Protein AF-0000000072276563 (afdb_homodimer)

Radius of gyration: 36.11 Å; Cα contacts (8 Å, |Δi|>4): 919; chains: 2; bounding box: 72×111×69 Å

Secondary structure (DSSP, 8-state):
---PPPEEEEEEEETTEEEEES-TTT-TTTEEEEEEES--HHHHHHHHHHHTSPPPPHHHHT---HHHHEEEETTEEEEEEEEEE-TTSSS-EEEEEEEEEETTEEEEEESS--HHHHHHHHHHHHH-----SHHHHHHHHHHHHHHHHHHHHHHHHHHHHHHHHHHHS---S--GGGGG--HHHHHHHHHHHHHHHHHHHHHHHHHHHHHHHHHHHHHHTT--HHHHHHHHHHHHHHHHHHHHHHHHHHHHHHHHHHHHHHHHHHHHHHHHHHHHHHHHHHHHHHHHHHHT---S--GGGG-TTHHHHHHHHHHHHHHHHHHHHHHTT--/------EEEEEEEETTEEEEES-TTT-TTTEEEEEEES--HHHHHHHHHHHTSPPPPHHHHH---HHHHEEEETTEEEEEEEEEE-TTSSS-EEEEEEEEEETTEEEEEESS--HHHHHHHHHHHHH-----SHHHHHHHHHHHHHHHHHHHHHHHHHHHHHHHHHHHS---S--GGGG---HHHHHHHHHHHHHHHHHHHHHHHHHHHHHHHHHHHHHHTT--HHHHHHHHHHHHHHHHHHHHHHHHHHHHHHHHHHHHHHHHHHHHHHHHHHHHHHHHHHHHHHHHHHTTS--S--GGGTSTTHHHHHHHHHHHHHHHHHHHHHHTT--

Structure (mmCIF, N/CA/C/O backbone):
data_AF-0000000072276563-model_v1
#
loop_
_entity.id
_entity.type
_entity.pdbx_description
1 polymer 'Magnesium transport protein CorA'
#
loop_
_atom_site.group_PDB
_atom_site.id
_atom_site.type_symbol
_atom_site.label_atom_id
_atom_site.label_alt_id
_atom_site.label_comp_id
_atom_site.label_asym_id
_atom_site.label_entity_id
_atom_site.label_seq_id
_atom_site.pdbx_PDB_ins_code
_atom_site.Cartn_x
_atom_site.Cartn_y
_atom_site.Cartn_z
_atom_site.occupancy
_atom_site.B_iso_or_equiv
_atom_site.auth_seq_id
_atom_site.auth_comp_id
_atom_site.auth_asym_id
_atom_site.auth_atom_id
_atom_site.pdbx_PDB_model_num
ATOM 1 N N . MET A 1 1 ? 31.844 -2.506 -3.918 1 32.31 1 MET A N 1
ATOM 2 C CA . MET A 1 1 ? 31.047 -3.475 -4.676 1 32.31 1 MET A CA 1
ATOM 3 C C . MET A 1 1 ? 31.547 -4.895 -4.418 1 32.31 1 MET A C 1
ATOM 5 O O . MET A 1 1 ? 32.688 -5.227 -4.73 1 32.31 1 MET A O 1
ATOM 9 N N . VAL A 1 2 ? 31.281 -5.508 -3.393 1 36.06 2 VAL A N 1
ATOM 10 C CA . VAL A 1 2 ? 31.938 -6.789 -3.148 1 36.06 2 VAL A CA 1
ATOM 11 C C . VAL A 1 2 ? 32.031 -7.586 -4.449 1 36.06 2 VAL A C 1
ATOM 13 O O . VAL A 1 2 ? 30.984 -7.98 -5.004 1 36.06 2 VAL A O 1
ATOM 16 N N . LYS A 1 3 ? 32.938 -7.461 -5.254 1 47.12 3 LYS A N 1
ATOM 17 C CA . LYS A 1 3 ? 33.281 -8.133 -6.5 1 47.12 3 LYS A CA 1
ATOM 18 C C . LYS A 1 3 ? 33.344 -9.648 -6.309 1 47.12 3 LYS A C 1
ATOM 20 O O . LYS A 1 3 ? 34.188 -10.148 -5.555 1 47.12 3 LYS A O 1
ATOM 25 N N . GLY A 1 4 ? 32.188 -10.258 -6.297 1 55.25 4 GLY A N 1
ATOM 26 C CA . GLY A 1 4 ? 32.281 -11.688 -6.043 1 55.25 4 GLY A CA 1
ATOM 27 C C . GLY A 1 4 ? 33.25 -12.398 -6.961 1 55.25 4 GLY A C 1
ATOM 28 O O . GLY A 1 4 ? 33.594 -11.898 -8.039 1 55.25 4 GLY A O 1
ATOM 29 N N . LEU A 1 5 ? 34.125 -13.203 -6.52 1 63.78 5 LEU A N 1
ATOM 30 C CA . LEU A 1 5 ? 35.094 -14.008 -7.266 1 63.78 5 LEU A CA 1
ATOM 31 C C . LEU A 1 5 ? 34.406 -14.727 -8.43 1 63.78 5 LEU A C 1
ATOM 33 O O . LEU A 1 5 ? 33.312 -15.281 -8.266 1 63.78 5 LEU A O 1
ATOM 37 N N . PRO A 1 6 ? 34.969 -14.422 -9.625 1 65.81 6 PRO A N 1
ATOM 38 C CA . PRO A 1 6 ? 34.438 -15.078 -10.82 1 65.81 6 PRO A CA 1
ATOM 39 C C . PRO A 1 6 ? 34.281 -16.594 -10.648 1 65.81 6 PRO A C 1
ATOM 41 O O . PRO A 1 6 ? 35.125 -17.234 -10.016 1 65.81 6 PRO A O 1
ATOM 44 N N . MET A 1 7 ? 33.031 -17.062 -10.898 1 82.56 7 MET A N 1
ATOM 45 C CA . MET A 1 7 ? 32.812 -18.484 -10.695 1 82.56 7 MET A CA 1
ATOM 46 C C . MET A 1 7 ? 31.906 -19.062 -11.797 1 82.56 7 MET A C 1
ATOM 48 O O . MET A 1 7 ? 30.938 -18.422 -12.211 1 82.56 7 MET A O 1
ATOM 52 N N . ILE A 1 8 ? 32.5 -20.109 -12.492 1 89.81 8 ILE A N 1
ATOM 53 C CA . ILE A 1 8 ? 31.656 -20.938 -13.352 1 89.81 8 ILE A CA 1
ATOM 54 C C . ILE A 1 8 ? 31.141 -22.141 -12.57 1 89.81 8 ILE A C 1
ATOM 56 O O . ILE A 1 8 ? 31.906 -23 -12.156 1 89.81 8 ILE A O 1
ATOM 60 N N . LEU A 1 9 ? 29.844 -22.078 -12.406 1 92.94 9 LEU A N 1
ATOM 61 C CA . LEU A 1 9 ? 29.219 -23.219 -11.75 1 92.94 9 LEU A CA 1
ATOM 62 C C . LEU A 1 9 ? 28.547 -24.141 -12.758 1 92.94 9 LEU A C 1
ATOM 64 O O . LEU A 1 9 ? 28.016 -23.656 -13.773 1 92.94 9 LEU A O 1
ATOM 68 N N . GLY A 1 10 ? 28.703 -25.422 -12.523 1 94.44 10 GLY A N 1
ATOM 69 C CA . GLY A 1 10 ? 28.078 -26.406 -13.383 1 94.44 10 GLY A CA 1
ATOM 70 C C . GLY A 1 10 ? 27.25 -27.422 -12.617 1 94.44 10 GLY A C 1
ATOM 71 O O . GLY A 1 10 ? 27.641 -27.859 -11.531 1 94.44 10 GLY A O 1
ATOM 72 N N . TYR A 1 11 ? 26.094 -27.719 -13.164 1 95.56 11 TYR A N 1
ATOM 73 C CA . TYR A 1 11 ? 25.188 -28.672 -12.516 1 95.56 11 TYR A CA 1
ATOM 74 C C . TYR A 1 11 ? 24.781 -29.781 -13.477 1 95.56 11 TYR A C 1
ATOM 76 O O . TYR A 1 11 ? 24.562 -29.531 -14.664 1 95.56 11 TYR A O 1
ATOM 84 N N . ALA A 1 12 ? 24.703 -30.953 -12.984 1 95.25 12 ALA A N 1
ATOM 85 C CA . ALA A 1 12 ? 24.266 -32.125 -13.75 1 95.25 12 ALA A CA 1
ATOM 86 C C . ALA A 1 12 ? 22.953 -32.688 -13.195 1 95.25 12 ALA A C 1
ATOM 88 O O . ALA A 1 12 ? 22.578 -32.375 -12.055 1 95.25 12 ALA A O 1
ATOM 89 N N . GLU A 1 13 ? 22.266 -33.312 -14.117 1 93 13 GLU A N 1
ATOM 90 C CA . GLU A 1 13 ? 21.016 -33.938 -13.719 1 93 13 GLU A CA 1
ATOM 91 C C . GLU A 1 13 ? 21.266 -35.344 -13.18 1 93 13 GLU A C 1
ATOM 93 O O . GLU A 1 13 ? 21.969 -36.156 -13.805 1 93 13 GLU A O 1
ATOM 98 N N . GLU A 1 14 ? 20.828 -35.594 -12.016 1 91.06 14 GLU A N 1
ATOM 99 C CA . GLU A 1 14 ? 20.844 -36.938 -11.43 1 91.06 14 GLU A CA 1
ATOM 100 C C . GLU A 1 14 ? 19.469 -37.312 -10.875 1 91.06 14 GLU A C 1
ATOM 102 O O . GLU A 1 14 ? 19.141 -37 -9.734 1 91.06 14 GLU A O 1
ATOM 107 N N . ASN A 1 15 ? 18.594 -38.062 -11.602 1 87.88 15 ASN A N 1
ATOM 108 C CA . ASN A 1 15 ? 17.266 -38.5 -11.195 1 87.88 15 ASN A CA 1
ATOM 109 C C . ASN A 1 15 ? 16.359 -37.312 -10.867 1 87.88 15 ASN A C 1
ATOM 111 O O . ASN A 1 15 ? 15.703 -37.312 -9.82 1 87.88 15 ASN A O 1
ATOM 115 N N . GLY A 1 16 ? 16.406 -36.312 -11.641 1 85.81 16 GLY A N 1
ATOM 116 C CA . GLY A 1 16 ? 15.523 -35.188 -11.484 1 85.81 16 GLY A CA 1
ATOM 117 C C . GLY A 1 16 ? 16.031 -34.156 -10.492 1 85.81 16 GLY A C 1
ATOM 118 O O . GLY A 1 16 ? 15.344 -33.188 -10.18 1 85.81 16 GLY A O 1
ATOM 119 N N . ARG A 1 17 ? 17.25 -34.438 -10.062 1 91.38 17 ARG A N 1
ATOM 120 C CA . ARG A 1 17 ? 17.891 -33.531 -9.125 1 91.38 17 ARG A CA 1
ATOM 121 C C . ARG A 1 17 ? 19.125 -32.906 -9.742 1 91.38 17 ARG A C 1
ATOM 123 O O . ARG A 1 17 ? 19.688 -33.406 -10.711 1 91.38 17 ARG A O 1
ATOM 130 N N . LEU A 1 18 ? 19.422 -31.75 -9.18 1 92.56 18 LEU A N 1
ATOM 131 C CA . LEU A 1 18 ? 20.609 -31.062 -9.656 1 92.56 18 LEU A CA 1
ATOM 132 C C . LEU A 1 18 ? 21.797 -31.359 -8.758 1 92.56 18 LEU A C 1
ATOM 134 O O . LEU A 1 18 ? 21.688 -31.328 -7.527 1 92.56 18 LEU A O 1
ATOM 138 N N . ARG A 1 19 ? 22.844 -31.703 -9.344 1 92.44 19 ARG A N 1
ATOM 139 C CA . ARG A 1 19 ? 24.078 -31.938 -8.609 1 92.44 19 ARG A CA 1
ATOM 140 C C . ARG A 1 19 ? 25.203 -31.031 -9.133 1 92.44 19 ARG A C 1
ATOM 142 O O . ARG A 1 19 ? 25.438 -30.969 -10.336 1 92.44 19 ARG A O 1
ATOM 149 N N . ARG A 1 20 ? 25.828 -30.438 -8.164 1 92.69 20 ARG A N 1
ATOM 150 C CA . ARG A 1 20 ? 26.922 -29.562 -8.539 1 92.69 20 ARG A CA 1
ATOM 151 C C . ARG A 1 20 ? 28.156 -30.375 -8.938 1 92.69 20 ARG A C 1
ATOM 153 O O . ARG A 1 20 ? 28.516 -31.344 -8.258 1 92.69 20 ARG A O 1
ATOM 160 N N . LEU A 1 21 ? 28.672 -29.953 -10.039 1 92.31 21 LEU A N 1
ATOM 161 C CA . LEU A 1 21 ? 29.891 -30.609 -10.508 1 92.31 21 LEU A CA 1
ATOM 162 C C . LEU A 1 21 ? 31.125 -29.828 -10.086 1 92.31 21 LEU A C 1
ATOM 164 O O . LEU A 1 21 ? 31.156 -28.594 -10.195 1 92.31 21 LEU A O 1
ATOM 168 N N . PRO A 1 22 ? 32.156 -30.469 -9.617 1 86.88 22 PRO A N 1
ATOM 169 C CA . PRO A 1 22 ? 33.344 -29.781 -9.156 1 86.88 22 PRO A CA 1
ATOM 170 C C . PRO A 1 22 ? 34.094 -29.078 -10.281 1 86.88 22 PRO A C 1
ATOM 172 O O . PRO A 1 22 ? 34.625 -27.984 -10.086 1 86.88 22 PRO A O 1
ATOM 175 N N . VAL A 1 23 ? 34.188 -29.734 -11.453 1 86.31 23 VAL A N 1
ATOM 176 C CA . VAL A 1 23 ? 34.906 -29.156 -12.594 1 86.31 23 VAL A CA 1
ATOM 177 C C . VAL A 1 23 ? 34 -29.188 -13.82 1 86.31 23 VAL A C 1
ATOM 179 O O . VAL A 1 23 ? 34.188 -29.984 -14.727 1 86.31 23 VAL A O 1
ATOM 182 N N . PRO A 1 24 ? 33.188 -28.25 -13.883 1 86.69 24 PRO A N 1
ATOM 183 C CA . PRO A 1 24 ? 32.156 -28.297 -14.922 1 86.69 24 PRO A CA 1
ATOM 184 C C . PRO A 1 24 ? 32.719 -28.25 -16.328 1 86.69 24 PRO A C 1
ATOM 186 O O . PRO A 1 24 ? 32.156 -28.844 -17.25 1 86.69 24 PRO A O 1
ATOM 189 N N . LEU A 1 25 ? 33.906 -27.656 -16.531 1 86.56 25 LEU A N 1
ATOM 190 C CA . LEU A 1 25 ? 34.438 -27.484 -17.875 1 86.56 25 LEU A CA 1
ATOM 191 C C . LEU A 1 25 ? 35.156 -28.766 -18.328 1 86.56 25 LEU A C 1
ATOM 193 O O . LEU A 1 25 ? 35.438 -28.922 -19.516 1 86.56 25 LEU A O 1
ATOM 197 N N . ASP A 1 26 ? 35.312 -29.703 -17.359 1 85.62 26 ASP A N 1
ATOM 198 C CA . ASP A 1 26 ? 35.938 -30.984 -17.703 1 85.62 26 ASP A CA 1
ATOM 199 C C . ASP A 1 26 ? 34.875 -32.062 -17.969 1 85.62 26 ASP A C 1
ATOM 201 O O . ASP A 1 26 ? 35.125 -33.062 -18.594 1 85.62 26 ASP A O 1
ATOM 205 N N . GLU A 1 27 ? 33.688 -31.797 -17.453 1 88 27 GLU A N 1
ATOM 206 C CA . GLU A 1 27 ? 32.594 -32.75 -17.594 1 88 27 GLU A CA 1
ATOM 207 C C . GLU A 1 27 ? 31.453 -32.125 -18.391 1 88 27 GLU A C 1
ATOM 209 O O . GLU A 1 27 ? 30.297 -32.188 -17.969 1 88 27 GLU A O 1
ATOM 214 N N . THR A 1 28 ? 31.812 -31.703 -19.516 1 87.44 28 THR A N 1
ATOM 215 C CA . THR A 1 28 ? 30.891 -30.891 -20.312 1 87.44 28 THR A CA 1
ATOM 216 C C . THR A 1 28 ? 29.688 -31.719 -20.75 1 87.44 28 THR A C 1
ATOM 218 O O . THR A 1 28 ? 28.578 -31.188 -20.891 1 87.44 28 THR A O 1
ATOM 221 N N . GLU A 1 29 ? 29.797 -33 -20.891 1 87.94 29 GLU A N 1
ATOM 222 C CA . GLU A 1 29 ? 28.719 -33.844 -21.391 1 87.94 29 GLU A CA 1
ATOM 223 C C . GLU A 1 29 ? 27.641 -34.031 -20.328 1 87.94 29 GLU A C 1
ATOM 225 O O . GLU A 1 29 ? 26.484 -34.312 -20.656 1 87.94 29 GLU A O 1
ATOM 230 N N . ARG A 1 30 ? 28.031 -33.75 -19.109 1 91.19 30 ARG A N 1
ATOM 231 C CA . ARG A 1 30 ? 27.109 -34.031 -18.016 1 91.19 30 ARG A CA 1
ATOM 232 C C . ARG A 1 30 ? 26.375 -32.75 -17.578 1 91.19 30 ARG A C 1
ATOM 234 O O . ARG A 1 30 ? 25.359 -32.844 -16.891 1 91.19 30 ARG A O 1
ATOM 241 N N . VAL A 1 31 ? 26.938 -31.703 -18.031 1 94.25 31 VAL A N 1
ATOM 242 C CA . VAL A 1 31 ? 26.422 -30.438 -17.516 1 94.25 31 VAL A CA 1
ATOM 243 C C . VAL A 1 31 ? 25.094 -30.109 -18.219 1 94.25 31 VAL A C 1
ATOM 245 O O . VAL A 1 31 ? 25.031 -30.109 -19.453 1 94.25 31 VAL A O 1
ATOM 248 N N . ILE A 1 32 ? 24.078 -29.797 -17.438 1 94.62 32 ILE A N 1
ATOM 249 C CA . ILE A 1 32 ? 22.812 -29.359 -18.016 1 94.62 32 ILE A CA 1
ATOM 250 C C . ILE A 1 32 ? 22.609 -27.875 -17.75 1 94.62 32 ILE A C 1
ATOM 252 O O . ILE A 1 32 ? 21.781 -27.234 -18.406 1 94.62 32 ILE A O 1
ATOM 256 N N . TRP A 1 33 ? 23.312 -27.375 -16.75 1 96.81 33 TRP A N 1
ATOM 257 C CA . TRP A 1 33 ? 23.188 -25.969 -16.406 1 96.81 33 TRP A CA 1
ATOM 258 C C . TRP A 1 33 ? 24.531 -25.375 -16.047 1 96.81 33 TRP A C 1
ATOM 260 O O . TRP A 1 33 ? 25.188 -25.812 -15.109 1 96.81 33 TRP A O 1
ATOM 270 N N . TYR A 1 34 ? 24.953 -24.375 -16.859 1 95.88 34 TYR A N 1
ATOM 271 C CA . TYR A 1 34 ? 26.094 -23.531 -16.531 1 95.88 34 TYR A CA 1
ATOM 272 C C . TYR A 1 34 ? 25.656 -22.234 -15.891 1 95.88 34 TYR A C 1
ATOM 274 O O . TYR A 1 34 ? 24.859 -21.484 -16.469 1 95.88 34 TYR A O 1
ATOM 282 N N . ASP A 1 35 ? 26.094 -21.953 -14.703 1 95.88 35 ASP A N 1
ATOM 283 C CA . ASP A 1 35 ? 25.844 -20.672 -14.055 1 95.88 35 ASP A CA 1
ATOM 284 C C . ASP A 1 35 ? 27.109 -19.828 -13.977 1 95.88 35 ASP A C 1
ATOM 286 O O . ASP A 1 35 ? 28.016 -20.109 -13.188 1 95.88 35 ASP A O 1
ATOM 290 N N . LEU A 1 36 ? 27.125 -18.797 -14.844 1 95.62 36 LEU A N 1
ATOM 291 C CA . LEU A 1 36 ? 28.281 -17.906 -14.891 1 95.62 36 LEU A CA 1
ATOM 292 C C . LEU A 1 36 ? 28.078 -16.688 -13.992 1 95.62 36 LEU A C 1
ATOM 294 O O . LEU A 1 36 ? 27.25 -15.82 -14.297 1 95.62 36 LEU A O 1
ATOM 298 N N . PHE A 1 37 ? 28.812 -16.703 -12.922 1 94.25 37 PHE A N 1
ATOM 299 C CA . PHE A 1 37 ? 28.75 -15.57 -12 1 94.25 37 PHE A CA 1
ATOM 300 C C . PHE A 1 37 ? 30 -14.695 -12.133 1 94.25 37 PHE A C 1
ATOM 302 O O . PHE A 1 37 ? 31.094 -15.102 -11.75 1 94.25 37 PHE A O 1
ATOM 309 N N . CYS A 1 38 ? 29.844 -13.461 -12.656 1 92.69 38 CYS A N 1
ATOM 310 C CA . CYS A 1 38 ? 30.922 -12.531 -12.93 1 92.69 38 CYS A CA 1
ATOM 311 C C . CYS A 1 38 ? 32.031 -13.203 -13.734 1 92.69 38 CYS A C 1
ATOM 313 O O . CYS A 1 38 ? 33.188 -13.172 -13.336 1 92.69 38 CYS A O 1
ATOM 315 N N . PRO A 1 39 ? 31.625 -13.734 -14.82 1 91.81 39 PRO A N 1
ATOM 316 C CA . PRO A 1 39 ? 32.625 -14.461 -15.602 1 91.81 39 PRO A CA 1
ATOM 317 C C . PRO A 1 39 ? 33.688 -13.531 -16.203 1 91.81 39 PRO A C 1
ATOM 319 O O . PRO A 1 39 ? 33.375 -12.414 -16.625 1 91.81 39 PRO A O 1
ATOM 322 N N . THR A 1 40 ? 34.906 -14.078 -16.203 1 89.56 40 THR A N 1
ATOM 323 C CA . THR A 1 40 ? 35.938 -13.398 -16.984 1 89.56 40 THR A CA 1
ATOM 324 C C . THR A 1 40 ? 35.719 -13.641 -18.469 1 89.56 40 THR A C 1
ATOM 326 O O . THR A 1 40 ? 35.031 -14.586 -18.859 1 89.56 40 THR A O 1
ATOM 329 N N . PRO A 1 41 ? 36.375 -12.789 -19.25 1 89.81 41 PRO A N 1
ATOM 330 C CA . PRO A 1 41 ? 36.25 -13.008 -20.703 1 89.81 41 PRO A CA 1
ATOM 331 C C . PRO A 1 41 ? 36.75 -14.398 -21.125 1 89.81 41 PRO A C 1
ATOM 333 O O . PRO A 1 41 ? 36.188 -15.008 -22.031 1 89.81 41 PRO A O 1
ATOM 336 N N . ARG A 1 42 ? 37.688 -14.875 -20.453 1 89.56 42 ARG A N 1
ATOM 337 C CA . ARG A 1 42 ? 38.25 -16.203 -20.766 1 89.56 42 ARG A CA 1
ATOM 338 C C . ARG A 1 42 ? 37.25 -17.297 -20.422 1 89.56 42 ARG A C 1
ATOM 340 O O . ARG A 1 42 ? 37.031 -18.219 -21.219 1 89.56 42 ARG A O 1
ATOM 347 N N . GLU A 1 43 ? 36.656 -17.156 -19.312 1 90 43 GLU A N 1
ATOM 348 C CA . GLU A 1 43 ? 35.688 -18.141 -18.875 1 90 43 GLU A CA 1
ATOM 349 C C . GLU A 1 43 ? 34.438 -18.125 -19.797 1 90 43 GLU A C 1
ATOM 351 O O . GLU A 1 43 ? 33.938 -19.188 -20.172 1 90 43 GLU A O 1
ATOM 356 N N . ALA A 1 44 ? 34.062 -16.953 -20.141 1 92.69 44 ALA A N 1
ATOM 357 C CA . ALA A 1 44 ? 32.938 -16.828 -21.047 1 92.69 44 ALA A CA 1
ATOM 358 C C . ALA A 1 44 ? 33.25 -17.469 -22.391 1 92.69 44 ALA A C 1
ATOM 360 O O . ALA A 1 44 ? 32.406 -18.156 -22.969 1 92.69 44 ALA A O 1
ATOM 361 N N . ALA A 1 45 ? 34.438 -17.312 -22.812 1 92.12 45 ALA A N 1
ATOM 362 C CA . ALA A 1 45 ? 34.844 -17.875 -24.094 1 92.12 45 ALA A CA 1
ATOM 363 C C . ALA A 1 45 ? 34.906 -19.391 -24.047 1 92.12 45 ALA A C 1
ATOM 365 O O . ALA A 1 45 ? 34.594 -20.062 -25.047 1 92.12 45 ALA A O 1
ATOM 366 N N . GLN A 1 46 ? 35.281 -19.891 -22.953 1 92 46 GLN A N 1
ATOM 367 C CA . GLN A 1 46 ? 35.344 -21.344 -22.781 1 92 46 GLN A CA 1
ATOM 368 C C . GLN A 1 46 ? 33.969 -21.969 -22.891 1 92 46 GLN A C 1
ATOM 370 O O . GLN A 1 46 ? 33.781 -22.953 -23.609 1 92 46 GLN A O 1
ATOM 375 N N . VAL A 1 47 ? 33.062 -21.375 -22.172 1 93 47 VAL A N 1
ATOM 376 C CA . VAL A 1 47 ? 31.688 -21.891 -22.219 1 93 47 VAL A CA 1
ATOM 377 C C . VAL A 1 47 ? 31.109 -21.688 -23.609 1 93 47 VAL A C 1
ATOM 379 O O . VAL A 1 47 ? 30.406 -22.562 -24.125 1 93 47 VAL A O 1
ATOM 382 N N . ALA A 1 48 ? 31.422 -20.578 -24.234 1 93.69 48 ALA A N 1
ATOM 383 C CA . ALA A 1 48 ? 30.969 -20.281 -25.594 1 93.69 48 ALA A CA 1
ATOM 384 C C . ALA A 1 48 ? 31.453 -21.359 -26.562 1 93.69 48 ALA A C 1
ATOM 386 O O . ALA A 1 48 ? 30.703 -21.812 -27.422 1 93.69 48 ALA A O 1
ATOM 387 N N . SER A 1 49 ? 32.625 -21.734 -26.391 1 92.31 49 SER A N 1
ATOM 388 C CA . SER A 1 49 ? 33.219 -22.719 -27.281 1 92.31 49 SER A CA 1
ATOM 389 C C . SER A 1 49 ? 32.594 -24.094 -27.094 1 92.31 49 SER A C 1
ATOM 391 O O . SER A 1 49 ? 32.344 -24.812 -28.078 1 92.31 49 SER A O 1
ATOM 393 N N . VAL A 1 50 ? 32.375 -24.391 -25.891 1 89.88 50 VAL A N 1
ATOM 394 C CA . VAL A 1 50 ? 31.781 -25.703 -25.578 1 89.88 50 VAL A CA 1
ATOM 395 C C . VAL A 1 50 ? 30.375 -25.797 -26.172 1 89.88 50 VAL A C 1
ATOM 397 O O . VAL A 1 50 ? 29.984 -26.844 -26.688 1 89.88 50 VAL A O 1
ATOM 400 N N . LEU A 1 51 ? 29.656 -24.734 -26.141 1 91.69 51 LEU A N 1
ATOM 401 C CA . LEU A 1 51 ? 28.234 -24.781 -26.5 1 91.69 51 LEU A CA 1
ATOM 402 C C . LEU A 1 51 ? 28.031 -24.266 -27.922 1 91.69 51 LEU A C 1
ATOM 404 O O . LEU A 1 51 ? 26.953 -24.469 -28.5 1 91.69 51 LEU A O 1
ATOM 408 N N . GLY A 1 52 ? 29 -23.641 -28.5 1 91.88 52 GLY A N 1
ATOM 409 C CA . GLY A 1 52 ? 28.891 -23.109 -29.859 1 91.88 52 GLY A CA 1
ATOM 410 C C . GLY A 1 52 ? 28 -21.875 -29.938 1 91.88 52 GLY A C 1
ATOM 411 O O . GLY A 1 52 ? 27.219 -21.75 -30.891 1 91.88 52 GLY A O 1
ATOM 412 N N . ILE A 1 53 ? 27.969 -21.125 -28.922 1 94.12 53 ILE A N 1
ATOM 413 C CA . ILE A 1 53 ? 27.141 -19.906 -28.906 1 94.12 53 ILE A CA 1
ATOM 414 C C . ILE A 1 53 ? 27.984 -18.719 -28.453 1 94.12 53 ILE A C 1
ATOM 416 O O . ILE A 1 53 ? 29.109 -18.906 -27.953 1 94.12 53 ILE A O 1
ATOM 420 N N . GLU A 1 54 ? 27.484 -17.531 -28.688 1 91.94 54 GLU A N 1
ATOM 421 C CA . GLU A 1 54 ? 28.141 -16.328 -28.203 1 91.94 54 GLU A CA 1
ATOM 422 C C . GLU A 1 54 ? 27.562 -15.883 -26.859 1 91.94 54 GLU A C 1
ATOM 424 O O . GLU A 1 54 ? 26.344 -15.773 -26.719 1 91.94 54 GLU A O 1
ATOM 429 N N . ILE A 1 55 ? 28.453 -15.703 -25.984 1 93.31 55 ILE A N 1
ATOM 430 C CA . ILE A 1 55 ? 28.016 -15.219 -24.672 1 93.31 55 ILE A CA 1
ATOM 431 C C . ILE A 1 55 ? 27.953 -13.695 -24.672 1 93.31 55 ILE A C 1
ATOM 433 O O . ILE A 1 55 ? 28.938 -13.031 -25 1 93.31 55 ILE A O 1
ATOM 437 N N . PRO A 1 56 ? 26.828 -13.156 -24.359 1 94.06 56 PRO A N 1
ATOM 438 C CA . PRO A 1 56 ? 26.719 -11.695 -24.375 1 94.06 56 PRO A CA 1
ATOM 439 C C . PRO A 1 56 ? 27.594 -11.031 -23.312 1 94.06 56 PRO A C 1
ATOM 441 O O . PRO A 1 56 ? 27.797 -11.602 -22.234 1 94.06 56 PRO A O 1
ATOM 444 N N . THR A 1 57 ? 28.078 -9.781 -23.594 1 91.56 57 THR A N 1
ATOM 445 C CA . THR A 1 57 ? 28.844 -9 -22.641 1 91.56 57 THR A CA 1
ATOM 446 C C . THR A 1 57 ? 27.938 -8.305 -21.641 1 91.56 57 THR A C 1
ATOM 448 O O . THR A 1 57 ? 26.719 -8.227 -21.859 1 91.56 57 THR A O 1
ATOM 451 N N . ARG A 1 58 ? 28.594 -7.797 -20.609 1 90.62 58 ARG A N 1
ATOM 452 C CA . ARG A 1 58 ? 27.844 -7.055 -19.609 1 90.62 58 ARG A CA 1
ATOM 453 C C . ARG A 1 58 ? 27.141 -5.844 -20.234 1 90.62 58 ARG A C 1
ATOM 455 O O . ARG A 1 58 ? 25.984 -5.555 -19.922 1 90.62 58 ARG A O 1
ATOM 462 N N . GLU A 1 59 ? 27.781 -5.148 -21.125 1 90.88 59 GLU A N 1
ATOM 463 C CA . GLU A 1 59 ? 27.234 -3.973 -21.797 1 90.88 59 GLU A CA 1
ATOM 464 C C . GLU A 1 59 ? 26.016 -4.332 -22.641 1 90.88 59 GLU A C 1
ATOM 466 O O . GLU A 1 59 ? 25.047 -3.59 -22.672 1 90.88 59 GLU A O 1
ATOM 471 N N . GLU A 1 60 ? 26.109 -5.461 -23.297 1 91.44 60 GLU A N 1
ATOM 472 C CA . GLU A 1 60 ? 24.984 -5.914 -24.109 1 91.44 60 GLU A CA 1
ATOM 473 C C . GLU A 1 60 ? 23.766 -6.25 -23.25 1 91.44 60 GLU A C 1
ATOM 475 O O . GLU A 1 60 ? 22.641 -5.969 -23.641 1 91.44 60 GLU A O 1
ATOM 480 N N . MET A 1 61 ? 24.047 -6.797 -22.109 1 93.25 61 MET A N 1
ATOM 481 C CA . MET A 1 61 ? 22.984 -7.199 -21.188 1 93.25 61 MET A CA 1
ATOM 482 C C . MET A 1 61 ? 22.266 -5.98 -20.609 1 93.25 61 MET A C 1
ATOM 484 O O . MET A 1 61 ? 21.109 -6.07 -20.219 1 93.25 61 MET A O 1
ATOM 488 N N . GLU A 1 62 ? 22.969 -4.879 -20.594 1 91.88 62 GLU A N 1
ATOM 489 C CA . GLU A 1 62 ? 22.422 -3.67 -19.969 1 91.88 62 GLU A CA 1
ATOM 490 C C . GLU A 1 62 ? 21.578 -2.877 -20.953 1 91.88 62 GLU A C 1
ATOM 492 O O . GLU A 1 62 ? 20.875 -1.932 -20.578 1 91.88 62 GLU A O 1
ATOM 497 N N . GLU A 1 63 ? 21.594 -3.316 -22.156 1 88.5 63 GLU A N 1
ATOM 498 C CA . GLU A 1 63 ? 20.766 -2.643 -23.141 1 88.5 63 GLU A CA 1
ATOM 499 C C . GLU A 1 63 ? 19.281 -2.779 -22.812 1 88.5 63 GLU A C 1
ATOM 501 O O . GLU A 1 63 ? 18.859 -3.779 -22.219 1 88.5 63 GLU A O 1
ATOM 506 N N . ILE A 1 64 ? 18.531 -1.833 -23.203 1 83.81 64 ILE A N 1
ATOM 507 C CA . ILE A 1 64 ? 17.141 -1.768 -22.766 1 83.81 64 ILE A CA 1
ATOM 508 C C . ILE A 1 64 ? 16.219 -2.246 -23.891 1 83.81 64 ILE A C 1
ATOM 510 O O . ILE A 1 64 ? 15.062 -2.596 -23.656 1 83.81 64 ILE A O 1
ATOM 514 N N . GLU A 1 65 ? 16.828 -2.217 -25.109 1 84.5 65 GLU A N 1
ATOM 515 C CA . GLU A 1 65 ? 15.984 -2.6 -26.234 1 84.5 65 GLU A CA 1
ATOM 516 C C . GLU A 1 65 ? 15.555 -4.062 -26.141 1 84.5 65 GLU A C 1
ATOM 518 O O . GLU A 1 65 ? 16.375 -4.934 -25.828 1 84.5 65 GLU A O 1
ATOM 523 N N . ILE A 1 66 ? 14.32 -4.273 -26.453 1 85.94 66 ILE A N 1
ATOM 524 C CA . ILE A 1 66 ? 13.75 -5.609 -26.344 1 85.94 66 ILE A CA 1
ATOM 525 C C . ILE A 1 66 ? 14.484 -6.559 -27.297 1 85.94 66 ILE A C 1
ATOM 527 O O . ILE A 1 66 ? 14.742 -7.711 -26.953 1 85.94 66 ILE A O 1
ATOM 531 N N . SER A 1 67 ? 14.82 -6.137 -28.422 1 86.69 67 SER A N 1
ATOM 532 C CA . SER A 1 67 ? 15.477 -6.957 -29.438 1 86.69 67 SER A CA 1
ATOM 533 C C . SER A 1 67 ? 16.859 -7.422 -28.969 1 86.69 67 SER A C 1
ATOM 535 O O . SER A 1 67 ? 17.328 -8.477 -29.391 1 86.69 67 SER A O 1
ATOM 537 N N . SER A 1 68 ? 17.422 -6.605 -28.109 1 87.88 68 SER A N 1
ATOM 538 C CA . SER A 1 68 ? 18.734 -6.957 -27.578 1 87.88 68 SER A CA 1
ATOM 539 C C . SER A 1 68 ? 18.609 -7.914 -26.406 1 87.88 68 SER A C 1
ATOM 541 O O . SER A 1 68 ? 19.547 -8.656 -26.094 1 87.88 68 SER A O 1
ATOM 543 N N . ARG A 1 69 ? 17.453 -7.961 -25.859 1 91.44 69 ARG A N 1
ATOM 544 C CA . ARG A 1 69 ? 17.281 -8.734 -24.625 1 91.44 69 ARG A CA 1
ATOM 545 C C . ARG A 1 69 ? 16.609 -10.07 -24.922 1 91.44 69 ARG A C 1
ATOM 547 O O . ARG A 1 69 ? 16.75 -11.023 -24.141 1 91.44 69 ARG A O 1
ATOM 554 N N . LEU A 1 70 ? 15.891 -10.133 -25.969 1 95.81 70 LEU A N 1
ATOM 555 C CA . LEU A 1 70 ? 15.188 -11.344 -26.375 1 95.81 70 LEU A CA 1
ATOM 556 C C . LEU A 1 70 ? 15.445 -11.656 -27.859 1 95.81 70 LEU A C 1
ATOM 558 O O . LEU A 1 70 ? 14.906 -10.977 -28.734 1 95.81 70 LEU A O 1
ATOM 562 N N . TYR A 1 71 ? 16.234 -12.672 -28.094 1 94.75 71 TYR A N 1
ATOM 563 C CA . TYR A 1 71 ? 16.547 -13.008 -29.484 1 94.75 71 TYR A CA 1
ATOM 564 C C . TYR A 1 71 ? 17 -14.453 -29.609 1 94.75 71 TYR A C 1
ATOM 566 O O . TYR A 1 71 ? 17.188 -15.141 -28.609 1 94.75 71 TYR A O 1
ATOM 574 N N . GLN A 1 72 ? 17 -14.883 -30.844 1 94.69 72 GLN A N 1
ATOM 575 C CA . GLN A 1 72 ? 17.5 -16.219 -31.172 1 94.69 72 GLN A CA 1
ATOM 576 C C . GLN A 1 72 ? 18.719 -16.141 -32.062 1 94.69 72 GLN A C 1
ATOM 578 O O . GLN A 1 72 ? 18.781 -15.312 -33 1 94.69 72 GLN A O 1
ATOM 583 N N . GLU A 1 73 ? 19.688 -16.906 -31.688 1 92.31 73 GLU A N 1
ATOM 584 C CA . GLU A 1 73 ? 20.922 -17 -32.469 1 92.31 73 GLU A CA 1
ATOM 585 C C . GLU A 1 73 ? 21.531 -18.406 -32.375 1 92.31 73 GLU A C 1
ATOM 587 O O . GLU A 1 73 ? 21.672 -18.953 -31.281 1 92.31 73 GLU A O 1
ATOM 592 N N . ASP A 1 74 ? 21.938 -18.984 -33.531 1 89.31 74 ASP A N 1
ATOM 593 C CA . ASP A 1 74 ? 22.594 -20.281 -33.594 1 89.31 74 ASP A CA 1
ATOM 594 C C . ASP A 1 74 ? 21.781 -21.359 -32.875 1 89.31 74 ASP A C 1
ATOM 596 O O . ASP A 1 74 ? 22.312 -22.109 -32.062 1 89.31 74 ASP A O 1
ATOM 600 N N . ASP A 1 75 ? 20.453 -21.281 -32.938 1 87.62 75 ASP A N 1
ATOM 601 C CA . ASP A 1 75 ? 19.484 -22.234 -32.375 1 87.62 75 ASP A CA 1
ATOM 602 C C . ASP A 1 75 ? 19.406 -22.125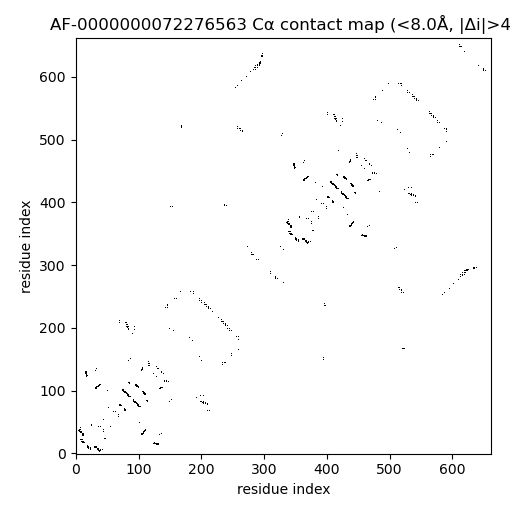 -30.875 1 87.62 75 ASP A C 1
ATOM 604 O O . ASP A 1 75 ? 18.859 -23 -30.203 1 87.62 75 ASP A O 1
ATOM 608 N N . ALA A 1 76 ? 20.031 -21.109 -30.406 1 95.31 76 ALA A N 1
ATOM 609 C CA . ALA A 1 76 ? 19.938 -20.828 -28.969 1 95.31 76 ALA A CA 1
ATOM 610 C C . ALA A 1 76 ? 18.984 -19.672 -28.703 1 95.31 76 ALA A C 1
ATOM 612 O O . ALA A 1 76 ? 18.812 -18.797 -29.547 1 95.31 76 ALA A O 1
ATOM 613 N N . ILE A 1 77 ? 18.375 -19.719 -27.609 1 96.5 77 ILE A N 1
ATOM 614 C CA . ILE A 1 77 ? 17.438 -18.703 -27.188 1 96.5 77 ILE A CA 1
ATOM 615 C C . ILE A 1 77 ? 18.062 -17.844 -26.078 1 96.5 77 ILE A C 1
ATOM 617 O O . ILE A 1 77 ? 18.484 -18.359 -25.047 1 96.5 7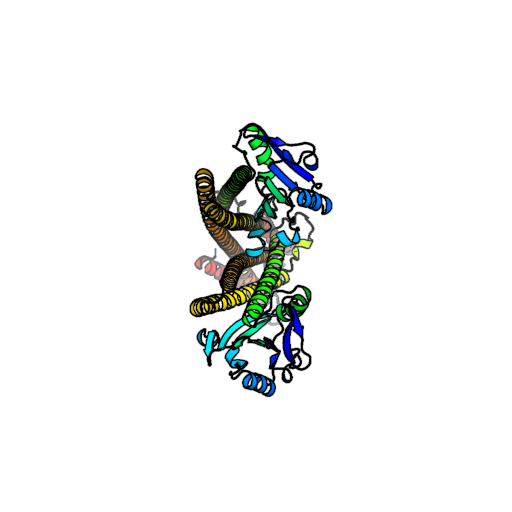7 ILE A O 1
ATOM 621 N N . PHE A 1 78 ? 18.125 -16.562 -26.375 1 97.38 78 PHE A N 1
ATOM 622 C CA . PHE A 1 78 ? 18.703 -15.617 -25.422 1 97.38 78 PHE A CA 1
ATOM 623 C C . PHE A 1 78 ? 17.609 -14.766 -24.781 1 97.38 78 PHE A C 1
ATOM 625 O O . PHE A 1 78 ? 16.812 -14.148 -25.469 1 97.38 78 PHE A O 1
ATOM 632 N N . MET A 1 79 ? 17.609 -14.75 -23.438 1 97.94 79 MET A N 1
ATOM 633 C CA . MET A 1 79 ? 16.625 -13.984 -22.688 1 97.94 79 MET A CA 1
ATOM 634 C C . MET A 1 79 ? 17.266 -13.242 -21.516 1 97.94 79 MET A C 1
ATOM 636 O O . MET A 1 79 ? 17.812 -13.875 -20.609 1 97.94 79 MET A O 1
ATOM 640 N N . THR A 1 80 ? 17.172 -11.977 -21.594 1 97.38 80 THR A N 1
ATOM 641 C CA . THR A 1 80 ? 17.719 -11.172 -20.5 1 97.38 80 THR A CA 1
ATOM 642 C C . THR A 1 80 ? 16.594 -10.539 -19.688 1 97.38 80 THR A C 1
ATOM 644 O O . THR A 1 80 ? 15.664 -9.969 -20.25 1 97.38 80 THR A O 1
ATOM 647 N N . ALA A 1 81 ? 16.641 -10.734 -18.359 1 96.69 81 ALA A N 1
ATOM 648 C CA . ALA A 1 81 ? 15.68 -10.109 -17.453 1 96.69 81 ALA A CA 1
ATOM 649 C C . ALA A 1 81 ? 16.391 -9.32 -16.359 1 96.69 81 ALA A C 1
ATOM 651 O O . ALA A 1 81 ? 17.547 -9.609 -16.031 1 96.69 81 ALA A O 1
ATOM 652 N N . THR A 1 82 ? 15.727 -8.312 -15.93 1 95 82 THR A N 1
ATOM 653 C CA . THR A 1 82 ? 16.25 -7.547 -14.797 1 95 82 THR A CA 1
ATOM 654 C C . THR A 1 82 ? 15.766 -8.148 -13.477 1 95 82 THR A C 1
ATOM 656 O O . THR A 1 82 ? 14.562 -8.258 -13.234 1 95 82 THR A O 1
ATOM 659 N N . LEU A 1 83 ? 16.688 -8.562 -12.617 1 95.5 83 LEU A N 1
ATOM 660 C CA . LEU A 1 83 ? 16.328 -9.188 -11.352 1 95.5 83 LEU A CA 1
ATOM 661 C C . LEU A 1 83 ? 16.875 -8.375 -10.18 1 95.5 83 LEU A C 1
ATOM 663 O O . LEU A 1 83 ? 17.797 -7.59 -10.344 1 95.5 83 LEU A O 1
ATOM 667 N N . LEU A 1 84 ? 16.203 -8.594 -9.078 1 93.19 84 LEU A N 1
ATOM 668 C CA . LEU A 1 84 ? 16.578 -7.875 -7.871 1 93.19 84 LEU A CA 1
ATOM 669 C C . LEU A 1 84 ? 17.547 -8.703 -7.031 1 93.19 84 LEU A C 1
ATOM 671 O O . LEU A 1 84 ? 17.391 -9.914 -6.91 1 93.19 84 LEU A O 1
ATOM 675 N N . SER A 1 85 ? 18.516 -7.918 -6.473 1 91.12 85 SER A N 1
ATOM 676 C CA . SER A 1 85 ? 19.453 -8.508 -5.523 1 91.12 85 SER A CA 1
ATOM 677 C C . SER A 1 85 ? 19.562 -7.668 -4.254 1 91.12 85 SER A C 1
ATOM 679 O O . SER A 1 85 ? 19.156 -6.5 -4.242 1 91.12 85 SER A O 1
ATOM 681 N N . ARG A 1 86 ? 19.969 -8.273 -3.137 1 87.88 86 ARG A N 1
ATOM 682 C CA . ARG A 1 86 ? 20.188 -7.602 -1.86 1 87.88 86 ARG A CA 1
ATOM 683 C C . ARG A 1 86 ? 18.906 -6.945 -1.353 1 87.88 86 ARG A C 1
ATOM 685 O O . ARG A 1 86 ? 18.922 -5.781 -0.951 1 87.88 86 ARG A O 1
ATOM 692 N N . THR A 1 87 ? 17.859 -7.656 -1.472 1 83.56 87 THR A N 1
ATOM 693 C CA . THR A 1 87 ? 16.562 -7.113 -1.094 1 83.56 87 THR A CA 1
ATOM 694 C C . THR A 1 87 ? 16.406 -7.059 0.424 1 83.56 87 THR A C 1
ATOM 696 O O . THR A 1 87 ? 15.523 -6.383 0.945 1 83.56 87 THR A O 1
ATOM 699 N N . ASP A 1 88 ? 17.266 -7.723 1.089 1 79.5 88 ASP A N 1
ATOM 700 C CA . ASP A 1 88 ? 17.219 -7.758 2.547 1 79.5 88 ASP A CA 1
ATOM 701 C C . ASP A 1 88 ? 18 -6.586 3.145 1 79.5 88 ASP A C 1
ATOM 703 O O . ASP A 1 88 ? 17.984 -6.383 4.359 1 79.5 88 ASP A O 1
ATOM 707 N N . THR A 1 89 ? 18.672 -5.883 2.27 1 77.94 89 THR A N 1
ATOM 708 C CA . THR A 1 89 ? 19.438 -4.727 2.723 1 77.94 89 THR A CA 1
ATOM 709 C C . THR A 1 89 ? 18.688 -3.432 2.398 1 77.94 89 THR A C 1
ATOM 711 O O . THR A 1 89 ? 17.609 -3.457 1.814 1 77.94 89 THR A O 1
ATOM 714 N N . ASP A 1 90 ? 19.297 -2.387 2.834 1 76.25 90 ASP A N 1
ATOM 715 C CA . ASP A 1 90 ? 18.672 -1.078 2.633 1 76.25 90 ASP A CA 1
ATOM 716 C C . ASP A 1 90 ? 18.953 -0.552 1.227 1 76.25 90 ASP A C 1
ATOM 718 O O . ASP A 1 90 ? 18.453 0.512 0.849 1 76.25 90 ASP A O 1
ATOM 722 N N . GLN A 1 91 ? 19.625 -1.402 0.444 1 82.31 91 GLN A N 1
ATOM 723 C CA . GLN A 1 91 ? 19.969 -0.927 -0.895 1 82.31 91 GLN A CA 1
ATOM 724 C C . GLN A 1 91 ? 19.75 -2.023 -1.936 1 82.31 91 GLN A C 1
ATOM 726 O O . GLN A 1 91 ? 20.719 -2.578 -2.461 1 82.31 91 GLN A O 1
ATOM 731 N N . PRO A 1 92 ? 18.516 -2.271 -2.195 1 86.75 92 PRO A N 1
ATOM 732 C CA . PRO A 1 92 ? 18.281 -3.238 -3.271 1 86.75 92 PRO A CA 1
ATOM 733 C C . PRO A 1 92 ? 18.906 -2.805 -4.598 1 86.75 92 PRO A C 1
ATOM 735 O O . PRO A 1 92 ? 19.031 -1.606 -4.863 1 86.75 92 PRO A O 1
ATOM 738 N N . GLN A 1 93 ? 19.453 -3.771 -5.34 1 88.69 93 GLN A N 1
ATOM 739 C CA . GLN A 1 93 ? 20.078 -3.484 -6.625 1 88.69 93 GLN A CA 1
ATOM 740 C C . GLN A 1 93 ? 19.406 -4.27 -7.75 1 88.69 93 GLN A C 1
ATOM 742 O O . GLN A 1 93 ? 19.094 -5.449 -7.59 1 88.69 93 GLN A O 1
ATOM 747 N N . SER A 1 94 ? 19.109 -3.551 -8.789 1 91.69 94 SER A N 1
ATOM 748 C CA . SER A 1 94 ? 18.594 -4.18 -10 1 91.69 94 SER A CA 1
ATOM 749 C C . SER A 1 94 ? 19.719 -4.465 -10.992 1 91.69 94 SER A C 1
ATOM 751 O O . SER A 1 94 ? 20.547 -3.594 -11.266 1 91.69 94 SER A O 1
ATOM 753 N N . SER A 1 95 ? 19.797 -5.676 -11.422 1 93.06 95 SER A N 1
ATOM 754 C CA . SER A 1 95 ? 20.828 -6.047 -12.383 1 93.06 95 SER A CA 1
ATOM 755 C C . SER A 1 95 ? 20.297 -7.012 -13.43 1 93.06 95 SER A C 1
ATOM 757 O O . SER A 1 95 ? 19.375 -7.785 -13.164 1 93.06 95 SER A O 1
ATOM 759 N N . PRO A 1 96 ? 20.891 -6.93 -14.648 1 95.25 96 PRO A N 1
ATOM 760 C CA . PRO A 1 96 ? 20.438 -7.852 -15.695 1 95.25 96 PRO A CA 1
ATOM 761 C C . PRO A 1 96 ? 20.969 -9.273 -15.492 1 95.25 96 PRO A C 1
ATOM 763 O O . PRO A 1 96 ? 22.109 -9.445 -15.055 1 95.25 96 PRO A O 1
ATOM 766 N N . VAL A 1 97 ? 20.156 -10.242 -15.742 1 97.12 97 VAL A N 1
ATOM 767 C CA . VAL A 1 97 ? 20.516 -11.656 -15.781 1 97.12 97 VAL A CA 1
ATOM 768 C C . VAL A 1 97 ? 20.094 -12.258 -17.125 1 97.12 97 VAL A C 1
ATOM 770 O O . VAL A 1 97 ? 18.938 -12.109 -17.531 1 97.12 97 VAL A O 1
ATOM 773 N N . THR A 1 98 ? 21.047 -12.914 -17.766 1 97.56 98 THR A N 1
ATOM 774 C CA . THR A 1 98 ? 20.734 -13.523 -19.047 1 97.56 98 THR A CA 1
ATOM 775 C C . THR A 1 98 ? 20.578 -15.031 -18.922 1 97.56 98 THR A C 1
ATOM 777 O O . THR A 1 98 ? 21.391 -15.688 -18.266 1 97.56 98 THR A O 1
ATOM 780 N N . PHE A 1 99 ? 19.516 -15.531 -19.453 1 98.12 99 PHE A N 1
ATOM 781 C CA . PHE A 1 99 ? 19.234 -16.953 -19.578 1 98.12 99 PHE A CA 1
ATOM 782 C C . PHE A 1 99 ? 19.406 -17.422 -21.016 1 98.12 99 PHE A C 1
ATOM 784 O O . PHE A 1 99 ? 18.812 -16.844 -21.922 1 98.12 99 PHE A O 1
ATOM 791 N N . ILE A 1 100 ? 20.203 -18.453 -21.203 1 97.69 100 ILE A N 1
ATOM 792 C CA . ILE A 1 100 ? 20.422 -18.969 -22.547 1 97.69 100 ILE A CA 1
ATOM 793 C C . ILE A 1 100 ? 20.031 -20.438 -22.609 1 97.69 100 ILE A C 1
ATOM 795 O O . ILE A 1 100 ? 20.5 -21.25 -21.797 1 97.69 100 ILE A O 1
ATOM 799 N N . LEU A 1 101 ? 19.141 -20.734 -23.469 1 96.56 101 LEU A N 1
ATOM 800 C CA . LEU A 1 101 ? 18.859 -22.141 -23.781 1 96.56 101 LEU A CA 1
ATOM 801 C C . LEU A 1 101 ? 19.578 -22.562 -25.062 1 96.56 101 LEU A C 1
ATOM 803 O O . LEU A 1 101 ? 19.219 -22.109 -26.156 1 96.56 101 LEU A O 1
ATOM 807 N N . ALA A 1 102 ? 20.562 -23.359 -24.906 1 94.81 102 ALA A N 1
ATOM 808 C CA . ALA A 1 102 ? 21.312 -23.906 -26.031 1 94.81 102 ALA A CA 1
ATOM 809 C C . ALA A 1 102 ? 21.125 -25.422 -26.125 1 94.81 102 ALA A C 1
ATOM 811 O O . ALA A 1 102 ? 21.828 -26.188 -25.469 1 94.81 102 ALA A O 1
ATOM 812 N N . GLY A 1 103 ? 20.234 -25.844 -27.016 1 89.06 103 GLY A N 1
ATOM 813 C CA . GLY A 1 103 ? 19.875 -27.25 -27.031 1 89.06 103 GLY A CA 1
ATOM 814 C C . GLY A 1 103 ? 19.203 -27.719 -25.75 1 89.06 103 GLY A C 1
ATOM 815 O O . GLY A 1 103 ? 18.188 -27.141 -25.344 1 89.06 103 GLY A O 1
ATOM 816 N N . ALA A 1 104 ? 19.812 -28.672 -25.078 1 89.88 104 ALA A N 1
ATOM 817 C CA . ALA A 1 104 ? 19.234 -29.203 -23.844 1 89.88 104 ALA A CA 1
ATOM 818 C C . ALA A 1 104 ? 19.906 -28.594 -22.625 1 89.88 104 ALA A C 1
ATOM 820 O O . ALA A 1 104 ? 19.672 -29.047 -21.5 1 89.88 104 ALA A O 1
ATOM 821 N N . ARG A 1 105 ? 20.703 -27.562 -22.859 1 95 105 ARG A N 1
ATOM 822 C CA . ARG A 1 105 ? 21.484 -27 -21.766 1 95 105 ARG A CA 1
ATOM 823 C C . ARG A 1 105 ? 21.031 -25.562 -21.453 1 95 105 ARG A C 1
ATOM 825 O O . ARG A 1 105 ? 20.562 -24.859 -22.328 1 95 105 ARG A O 1
ATOM 832 N N . LEU A 1 106 ? 21.203 -25.234 -20.203 1 97.25 106 LEU A N 1
ATOM 833 C CA . LEU A 1 106 ? 20.906 -23.891 -19.703 1 97.25 106 LEU A CA 1
ATOM 834 C C . LEU A 1 106 ? 22.188 -23.172 -19.297 1 97.25 106 LEU A C 1
ATOM 836 O O . LEU A 1 106 ? 23.062 -23.75 -18.672 1 97.25 106 LEU A O 1
ATOM 840 N N . VAL A 1 107 ? 22.281 -21.922 -19.75 1 97.06 107 VAL A N 1
ATOM 841 C CA . VAL A 1 107 ? 23.359 -21.047 -19.312 1 97.06 107 VAL A CA 1
ATOM 842 C C . VAL A 1 107 ? 22.781 -19.781 -18.688 1 97.06 107 VAL A C 1
ATOM 844 O O . VAL A 1 107 ? 21.875 -19.172 -19.25 1 97.06 107 VAL A O 1
ATOM 847 N N . THR A 1 108 ? 23.234 -19.453 -17.5 1 97.5 108 THR A N 1
ATOM 848 C CA . THR A 1 108 ? 22.875 -18.188 -16.875 1 97.5 108 THR A CA 1
ATOM 849 C C . THR A 1 108 ? 24.094 -17.312 -16.672 1 97.5 108 THR A C 1
ATOM 851 O O . THR A 1 108 ? 25.172 -17.812 -16.328 1 97.5 108 THR A O 1
ATOM 854 N N . ILE A 1 109 ? 23.922 -16.047 -16.953 1 96.56 109 ILE A N 1
ATOM 855 C CA . ILE A 1 109 ? 24.984 -15.07 -16.75 1 96.56 109 ILE A CA 1
ATOM 856 C C . ILE A 1 109 ? 24.5 -13.969 -15.82 1 96.56 109 ILE A C 1
ATOM 858 O O . ILE A 1 109 ? 23.453 -13.359 -16.062 1 96.56 109 ILE A O 1
ATOM 862 N N . ARG A 1 110 ? 25.25 -13.758 -14.797 1 94.81 110 ARG A N 1
ATOM 863 C CA . ARG A 1 110 ? 24.875 -12.711 -13.859 1 94.81 110 ARG A CA 1
ATOM 864 C C . ARG A 1 110 ? 26.109 -12.047 -13.25 1 94.81 110 ARG A C 1
ATOM 866 O O . ARG A 1 110 ? 27.172 -12.664 -13.164 1 94.81 110 ARG A O 1
ATOM 873 N N . TYR A 1 111 ? 25.922 -10.82 -12.828 1 92.25 111 TYR A N 1
ATOM 874 C CA . TYR A 1 111 ? 27.016 -10.07 -12.234 1 92.25 111 TYR A CA 1
ATOM 875 C C . TYR A 1 111 ? 26.688 -9.656 -10.805 1 92.25 111 TYR A C 1
ATOM 877 O O . TYR A 1 111 ? 27.5 -9.031 -10.125 1 92.25 111 TYR A O 1
ATOM 885 N N . GLU A 1 112 ? 25.484 -9.93 -10.453 1 90.62 112 GLU A N 1
ATOM 886 C CA . GLU A 1 112 ? 25.016 -9.836 -9.078 1 90.62 112 GLU A CA 1
ATOM 887 C C . GLU A 1 112 ? 24.406 -11.156 -8.609 1 90.62 112 GLU A C 1
ATOM 889 O O . GLU A 1 112 ? 24.25 -12.086 -9.398 1 90.62 112 GLU A O 1
ATOM 894 N N . GLU A 1 113 ? 24.156 -11.156 -7.332 1 88.19 113 GLU A N 1
ATOM 895 C CA . GLU A 1 113 ? 23.688 -12.43 -6.797 1 88.19 113 GLU A CA 1
ATOM 896 C C . GLU A 1 113 ? 22.281 -12.32 -6.254 1 88.19 113 GLU A C 1
ATOM 898 O O . GLU A 1 113 ? 22.078 -12.133 -5.051 1 88.19 113 GLU A O 1
ATOM 903 N N . PRO A 1 114 ? 21.375 -12.578 -7.176 1 90.19 114 PRO A N 1
ATOM 904 C CA . PRO A 1 114 ? 20.016 -12.664 -6.648 1 90.19 114 PRO A CA 1
ATOM 905 C C . PRO A 1 114 ? 19.812 -13.844 -5.695 1 90.19 114 PRO A C 1
ATOM 907 O O . PRO A 1 114 ? 20.391 -14.914 -5.91 1 90.19 114 PRO A O 1
ATOM 910 N N . ARG A 1 115 ? 19.078 -13.758 -4.75 1 88 115 ARG A N 1
ATOM 911 C CA . ARG A 1 115 ? 18.891 -14.766 -3.717 1 88 115 ARG A CA 1
ATOM 912 C C . ARG A 1 115 ? 18.359 -16.062 -4.312 1 88 115 ARG A C 1
ATOM 914 O O . ARG A 1 115 ? 18.688 -17.156 -3.838 1 88 115 ARG A O 1
ATOM 921 N N . ALA A 1 116 ? 17.531 -15.938 -5.266 1 91.12 116 ALA A N 1
ATOM 922 C CA . ALA A 1 116 ? 16.969 -17.125 -5.902 1 91.12 116 ALA A CA 1
ATOM 923 C C . ALA A 1 116 ? 18.078 -18.031 -6.438 1 91.12 116 ALA A C 1
ATOM 925 O O . ALA A 1 116 ? 17.938 -19.266 -6.41 1 91.12 116 ALA A O 1
ATOM 926 N N . PHE A 1 117 ? 19.172 -17.484 -6.914 1 92.25 117 PHE A N 1
ATOM 927 C CA . PHE A 1 117 ? 20.266 -18.266 -7.488 1 92.25 117 PHE A CA 1
ATOM 928 C C . PHE A 1 117 ? 21.078 -18.938 -6.398 1 92.25 117 PHE A C 1
ATOM 930 O O . PHE A 1 117 ? 21.812 -19.891 -6.664 1 92.25 117 PHE A O 1
ATOM 937 N N . GLN A 1 118 ? 20.984 -18.453 -5.273 1 88.69 118 GLN A N 1
ATOM 938 C CA . GLN A 1 118 ? 21.656 -19.078 -4.141 1 88.69 118 GLN A CA 1
ATOM 939 C C . GLN A 1 118 ? 20.828 -20.234 -3.57 1 88.69 118 GLN A C 1
ATOM 941 O O . GLN A 1 118 ? 21.375 -21.297 -3.271 1 88.69 118 GLN A O 1
ATOM 946 N N . ALA A 1 119 ? 19.609 -20.047 -3.471 1 90.5 119 ALA A N 1
ATOM 947 C CA . ALA A 1 119 ? 18.719 -20.984 -2.777 1 90.5 119 ALA A CA 1
ATOM 948 C C . ALA A 1 119 ? 18.281 -22.109 -3.707 1 90.5 119 ALA A C 1
ATOM 950 O O . ALA A 1 119 ? 18.109 -23.25 -3.268 1 90.5 119 ALA A O 1
ATOM 951 N N . PHE A 1 120 ? 18.156 -21.828 -4.973 1 94.12 120 PHE A N 1
ATOM 952 C CA . PHE A 1 120 ? 17.531 -22.75 -5.91 1 94.12 120 PHE A CA 1
ATOM 953 C C . PHE A 1 120 ? 18.359 -24.016 -6.051 1 94.12 120 PHE A C 1
ATOM 955 O O . PHE A 1 120 ? 17.828 -25.125 -5.941 1 94.12 120 PHE A O 1
ATOM 962 N N . PRO A 1 121 ? 19.656 -23.906 -6.238 1 92.31 121 PRO A N 1
ATOM 963 C CA . PRO A 1 121 ? 20.438 -25.141 -6.422 1 92.31 121 PRO A CA 1
ATOM 964 C C . PRO A 1 121 ? 20.359 -26.062 -5.207 1 92.31 121 PRO A C 1
ATOM 966 O O . PRO A 1 121 ? 20.25 -27.281 -5.363 1 92.31 121 PRO A O 1
ATOM 969 N N . THR A 1 122 ? 20.375 -25.484 -4.098 1 91 122 THR A N 1
ATOM 970 C CA . THR A 1 122 ? 20.297 -26.266 -2.871 1 91 122 THR A CA 1
ATOM 971 C C . THR A 1 122 ? 18.953 -26.984 -2.777 1 91 122 THR A C 1
ATOM 973 O O . THR A 1 122 ? 18.891 -28.156 -2.432 1 91 122 THR A O 1
ATOM 976 N N . ARG A 1 123 ? 17.938 -26.359 -3.117 1 91.31 123 ARG A N 1
ATOM 977 C CA . ARG A 1 123 ? 16.594 -26.922 -3.078 1 91.31 123 ARG A CA 1
ATOM 978 C C . ARG A 1 123 ? 16.422 -27.984 -4.148 1 91.31 123 ARG A C 1
ATOM 980 O O . ARG A 1 123 ? 15.812 -29.031 -3.893 1 91.31 123 ARG A O 1
ATOM 987 N N . ALA A 1 124 ? 16.906 -27.719 -5.312 1 92.06 124 ALA A N 1
ATOM 988 C CA . ALA A 1 124 ? 16.75 -28.625 -6.445 1 92.06 124 ALA A CA 1
ATOM 989 C C . ALA A 1 124 ? 17.547 -29.906 -6.219 1 92.06 124 ALA A C 1
ATOM 991 O O . ALA A 1 124 ? 17.219 -30.953 -6.785 1 92.06 124 ALA A O 1
ATOM 992 N N . GLU A 1 125 ? 18.562 -29.781 -5.457 1 90.31 125 GLU A N 1
ATOM 993 C CA . GLU A 1 125 ? 19.359 -30.969 -5.109 1 90.31 125 GLU A CA 1
ATOM 994 C C . GLU A 1 125 ? 18.609 -31.859 -4.133 1 90.31 125 GLU A C 1
ATOM 996 O O . GLU A 1 125 ? 18.641 -33.094 -4.258 1 90.31 125 GLU A O 1
ATOM 1001 N N . LYS A 1 126 ? 17.875 -31.25 -3.229 1 88.31 126 LYS A N 1
ATOM 1002 C CA . LYS A 1 126 ? 17.219 -31.969 -2.139 1 88.31 126 LYS A CA 1
ATOM 1003 C C . LYS A 1 126 ? 15.828 -32.469 -2.547 1 88.31 126 LYS A C 1
ATOM 1005 O O . LYS A 1 126 ? 15.438 -33.594 -2.234 1 88.31 126 LYS A O 1
ATOM 1010 N N . ALA A 1 127 ? 14.914 -31.688 -3.141 1 82.31 127 ALA A N 1
ATOM 1011 C CA . ALA A 1 127 ? 13.492 -31.953 -3.32 1 82.31 127 ALA A CA 1
ATOM 1012 C C . ALA A 1 127 ? 13.203 -32.5 -4.711 1 82.31 127 ALA A C 1
ATOM 1014 O O . ALA A 1 127 ? 12.141 -33.094 -4.949 1 82.31 127 ALA A O 1
ATOM 1015 N N . GLY A 1 128 ? 14.117 -32.781 -5.594 1 79.75 128 GLY A N 1
ATOM 1016 C CA . GLY A 1 128 ? 13.852 -33.219 -6.953 1 79.75 128 GLY A CA 1
ATOM 1017 C C . GLY A 1 128 ? 12.859 -32.344 -7.684 1 79.75 128 GLY A C 1
ATOM 1018 O O . GLY A 1 128 ? 11.719 -32.719 -7.914 1 79.75 128 GLY A O 1
ATOM 1019 N N . LEU A 1 129 ? 13.039 -31.312 -8.164 1 82.25 129 LEU A N 1
ATOM 1020 C CA . LEU A 1 129 ? 12.195 -30.312 -8.82 1 82.25 129 LEU A CA 1
ATOM 1021 C C . LEU A 1 129 ? 12.008 -30.656 -10.297 1 82.25 129 LEU A C 1
ATOM 1023 O O . LEU A 1 129 ? 11.477 -29.844 -11.062 1 82.25 129 LEU A O 1
ATOM 1027 N N . GLY A 1 130 ? 12.43 -31.859 -10.656 1 83.88 130 GLY A N 1
ATOM 1028 C CA . GLY A 1 130 ? 12.25 -32.344 -12.023 1 83.88 130 GLY A CA 1
ATOM 1029 C C . GLY A 1 130 ? 13.148 -31.625 -13.016 1 83.88 130 GLY A C 1
ATOM 1030 O O . GLY A 1 130 ? 12.711 -31.25 -14.109 1 83.88 130 GLY A O 1
ATOM 1031 N N . CYS A 1 131 ? 14.344 -31.359 -12.625 1 87.12 131 CYS A N 1
ATOM 1032 C CA . CYS A 1 131 ? 15.312 -30.703 -13.484 1 87.12 131 CYS A CA 1
ATOM 1033 C C . CYS A 1 131 ? 15.969 -31.703 -14.43 1 87.12 131 CYS A C 1
ATOM 1035 O O . CYS A 1 131 ? 17.172 -31.938 -14.344 1 87.12 131 CYS A O 1
ATOM 1037 N N . PHE A 1 132 ? 15.164 -32.125 -15.445 1 88.75 132 PHE A N 1
ATOM 1038 C CA . PHE A 1 132 ? 15.602 -33.219 -16.328 1 88.75 132 PHE A CA 1
ATOM 1039 C C . PHE A 1 132 ? 16.344 -32.656 -17.531 1 88.75 132 PHE A C 1
ATOM 1041 O O . PHE A 1 132 ? 17.047 -33.375 -18.219 1 88.75 132 PHE A O 1
ATOM 1048 N N . SER A 1 133 ? 16.125 -31.438 -17.812 1 91.38 133 SER A N 1
ATOM 1049 C CA . SER A 1 133 ? 16.734 -30.766 -18.953 1 91.38 133 SER A CA 1
ATOM 1050 C C . SER A 1 133 ? 17.016 -29.297 -18.656 1 91.38 133 SER A C 1
ATOM 1052 O O . SER A 1 133 ? 16.625 -28.781 -17.609 1 91.38 133 SER A O 1
ATOM 1054 N N . GLY A 1 134 ? 17.75 -28.719 -19.516 1 93.62 134 GLY A N 1
ATOM 1055 C CA . GLY A 1 134 ? 18 -27.281 -19.391 1 93.62 134 GLY A CA 1
ATOM 1056 C C . GLY A 1 134 ? 16.719 -26.469 -19.359 1 93.62 134 GLY A C 1
ATOM 1057 O O . GLY A 1 134 ? 16.609 -25.516 -18.578 1 93.62 134 GLY A O 1
ATOM 1058 N N . GLU A 1 135 ? 15.781 -26.859 -20.172 1 93.19 135 GLU A N 1
ATOM 1059 C CA . GLU A 1 135 ? 14.5 -26.156 -20.234 1 93.19 135 GLU A CA 1
ATOM 1060 C C . GLU A 1 135 ? 13.734 -26.297 -18.938 1 93.19 135 GLU A C 1
ATOM 1062 O O . GLU A 1 135 ? 13.211 -25.297 -18.406 1 93.19 135 GLU A O 1
ATOM 1067 N N . LYS A 1 136 ? 13.656 -27.5 -18.438 1 93.62 136 LYS A N 1
ATOM 1068 C CA . LYS A 1 136 ? 12.945 -27.719 -17.188 1 93.62 136 LYS A CA 1
ATOM 1069 C C . LYS A 1 136 ? 13.641 -27.016 -16.031 1 93.62 136 LYS A C 1
ATOM 1071 O O . LYS A 1 136 ? 12.977 -26.5 -15.125 1 93.62 136 LYS A O 1
ATOM 1076 N N . THR A 1 137 ? 14.953 -27.047 -16.094 1 95.31 137 THR A N 1
ATOM 1077 C CA . THR A 1 137 ? 15.719 -26.344 -15.07 1 95.31 137 THR A CA 1
ATOM 1078 C C . THR A 1 137 ? 15.453 -24.844 -15.125 1 95.31 137 THR A C 1
ATOM 1080 O O . THR A 1 137 ? 15.297 -24.188 -14.086 1 95.31 137 THR A O 1
ATOM 1083 N N . LEU A 1 138 ? 15.422 -24.312 -16.312 1 96.69 138 LEU A N 1
ATOM 1084 C CA . LEU A 1 138 ? 15.109 -22.906 -16.5 1 96.69 138 LEU A CA 1
ATOM 1085 C C . LEU A 1 138 ? 13.758 -22.562 -15.883 1 96.69 138 LEU A C 1
ATOM 1087 O O . LEU A 1 138 ? 13.633 -21.594 -15.133 1 96.69 138 LEU A O 1
ATOM 1091 N N . LEU A 1 139 ? 12.742 -23.344 -16.188 1 95.62 139 LEU A N 1
ATOM 1092 C CA . LEU A 1 139 ? 11.398 -23.109 -15.672 1 95.62 139 LEU A CA 1
ATOM 1093 C C . LEU A 1 139 ? 11.383 -23.156 -14.148 1 95.62 139 LEU A C 1
ATOM 1095 O O . LEU A 1 139 ? 10.781 -22.297 -13.508 1 95.62 139 LEU A O 1
ATOM 1099 N N . ALA A 1 140 ? 12.055 -24.156 -13.625 1 95.06 140 ALA A N 1
ATOM 1100 C CA . ALA A 1 140 ? 12.125 -24.281 -12.172 1 95.06 140 ALA A CA 1
ATOM 1101 C C . ALA A 1 140 ? 12.828 -23.062 -11.555 1 95.06 140 ALA A C 1
ATOM 1103 O O . ALA A 1 140 ? 12.414 -22.562 -10.508 1 95.06 140 ALA A O 1
ATOM 1104 N N . LEU A 1 141 ? 13.867 -22.641 -12.172 1 96.38 141 LEU A N 1
ATOM 1105 C CA . LEU A 1 141 ? 14.617 -21.484 -11.703 1 96.38 141 LEU A CA 1
ATOM 1106 C C . LEU A 1 141 ? 13.758 -20.219 -11.758 1 96.38 141 LEU A C 1
ATOM 1108 O O . LEU A 1 141 ? 13.734 -19.438 -10.805 1 96.38 141 LEU A O 1
ATOM 1112 N N . LEU A 1 142 ? 13.086 -20.031 -12.867 1 96.94 142 LEU A N 1
ATOM 1113 C CA . LEU A 1 142 ? 12.211 -18.875 -13.031 1 96.94 142 LEU A CA 1
ATOM 1114 C C . LEU A 1 142 ? 11.086 -18.891 -12 1 96.94 142 LEU A C 1
ATOM 1116 O O . LEU A 1 142 ? 10.695 -17.828 -11.492 1 96.94 142 LEU A O 1
ATOM 1120 N N . GLU A 1 143 ? 10.57 -20.078 -11.734 1 95.31 143 GLU A N 1
ATOM 1121 C CA . GLU A 1 143 ? 9.578 -20.203 -10.672 1 95.31 143 GLU A CA 1
ATOM 1122 C C . GLU A 1 143 ? 10.141 -19.734 -9.336 1 95.31 143 GLU A C 1
ATOM 1124 O O . GLU A 1 143 ? 9.477 -19.016 -8.586 1 95.31 143 GLU A O 1
ATOM 1129 N N . ALA A 1 144 ? 11.336 -20.125 -9.062 1 94.62 144 ALA A N 1
ATOM 1130 C CA . ALA A 1 144 ? 12 -19.719 -7.828 1 94.62 144 ALA A CA 1
ATOM 1131 C C . ALA A 1 144 ? 12.188 -18.203 -7.781 1 94.62 144 ALA A C 1
ATOM 1133 O O . ALA A 1 144 ? 12.031 -17.594 -6.723 1 94.62 144 ALA A O 1
ATOM 1134 N N . VAL A 1 145 ? 12.523 -17.641 -8.859 1 96.12 145 VAL A N 1
ATOM 1135 C CA . VAL A 1 145 ? 12.734 -16.203 -8.945 1 96.12 145 VAL A CA 1
ATOM 1136 C C . VAL A 1 145 ? 11.43 -15.469 -8.664 1 96.12 145 VAL A C 1
ATOM 1138 O O . VAL A 1 145 ? 11.398 -14.523 -7.871 1 96.12 145 VAL A O 1
ATOM 1141 N N . VAL A 1 146 ? 10.352 -15.875 -9.312 1 96.12 146 VAL A N 1
ATOM 1142 C CA . VAL A 1 146 ? 9.047 -15.25 -9.133 1 96.12 146 VAL A CA 1
ATOM 1143 C C . VAL A 1 146 ? 8.586 -15.406 -7.688 1 96.12 146 VAL A C 1
ATOM 1145 O O . VAL A 1 146 ? 8.078 -14.453 -7.09 1 96.12 146 VAL A O 1
ATOM 1148 N N . ASP A 1 147 ? 8.82 -16.562 -7.152 1 93.06 147 ASP A N 1
ATOM 1149 C CA . ASP A 1 147 ? 8.469 -16.828 -5.758 1 93.06 147 ASP A CA 1
ATOM 1150 C C . ASP A 1 147 ? 9.195 -15.852 -4.828 1 93.06 147 ASP A C 1
ATOM 1152 O O . ASP A 1 147 ? 8.586 -15.305 -3.902 1 93.06 147 ASP A O 1
ATOM 1156 N N . ARG A 1 148 ? 10.398 -15.688 -5.062 1 92.88 148 ARG A N 1
ATOM 1157 C CA . ARG A 1 148 ? 11.188 -14.797 -4.219 1 92.88 148 ARG A CA 1
ATOM 1158 C C . ARG A 1 148 ? 10.695 -13.359 -4.324 1 92.88 148 ARG A C 1
ATOM 1160 O O . ARG A 1 148 ? 10.609 -12.648 -3.318 1 92.88 148 ARG A O 1
ATOM 1167 N N . LEU A 1 149 ? 10.453 -12.953 -5.516 1 94.69 149 LEU A N 1
ATOM 1168 C CA . LEU A 1 149 ? 9.953 -11.602 -5.711 1 94.69 149 LEU A CA 1
ATOM 1169 C C . LEU A 1 149 ? 8.609 -11.414 -5.012 1 94.69 149 LEU A C 1
ATOM 1171 O O . LEU A 1 149 ? 8.328 -10.344 -4.473 1 94.69 149 LEU A O 1
ATOM 1175 N N . ALA A 1 150 ? 7.797 -12.406 -5.051 1 95.12 150 ALA A N 1
ATOM 1176 C CA . ALA A 1 150 ? 6.52 -12.383 -4.34 1 95.12 150 ALA A CA 1
ATOM 1177 C C . ALA A 1 150 ? 6.73 -12.188 -2.84 1 95.12 150 ALA A C 1
ATOM 1179 O O . ALA A 1 150 ? 6.043 -11.383 -2.209 1 95.12 150 ALA A O 1
ATOM 1180 N N . ASP A 1 151 ? 7.691 -12.859 -2.316 1 92.62 151 ASP A N 1
ATOM 1181 C CA . ASP A 1 151 ? 8.016 -12.766 -0.896 1 92.62 151 ASP A CA 1
ATOM 1182 C C . ASP A 1 151 ? 8.445 -11.344 -0.528 1 92.62 151 ASP A C 1
ATOM 1184 O O . ASP A 1 151 ? 8.016 -10.805 0.497 1 92.62 151 ASP A O 1
ATOM 1188 N N . VAL A 1 152 ? 9.258 -10.852 -1.343 1 94.19 152 VAL A N 1
ATOM 1189 C CA . VAL A 1 152 ? 9.766 -9.508 -1.087 1 94.19 152 VAL A CA 1
ATOM 1190 C C . VAL A 1 152 ? 8.617 -8.5 -1.158 1 94.19 152 VAL A C 1
ATOM 1192 O O . VAL A 1 152 ? 8.516 -7.605 -0.312 1 94.19 152 VAL A O 1
ATOM 1195 N N . LEU A 1 153 ? 7.809 -8.656 -2.143 1 95.06 153 LEU A N 1
ATOM 1196 C CA . LEU A 1 153 ? 6.672 -7.754 -2.318 1 95.06 153 LEU A CA 1
ATOM 1197 C C . LEU A 1 153 ? 5.711 -7.855 -1.139 1 95.06 153 LEU A C 1
ATOM 1199 O O . LEU A 1 153 ? 5.191 -6.84 -0.666 1 95.06 153 LEU A O 1
ATOM 1203 N N . GLU A 1 154 ? 5.465 -9.055 -0.726 1 93.06 154 GLU A N 1
ATOM 1204 C CA . GLU A 1 154 ? 4.609 -9.297 0.43 1 93.06 154 GLU A CA 1
ATOM 1205 C C . GLU A 1 154 ? 5.145 -8.594 1.672 1 93.06 154 GLU A C 1
ATOM 1207 O O . GLU A 1 154 ? 4.387 -7.945 2.4 1 93.06 154 GLU A O 1
ATOM 1212 N N . ARG A 1 155 ? 6.34 -8.727 1.896 1 92.44 155 ARG A N 1
ATOM 1213 C CA . ARG A 1 155 ? 6.977 -8.062 3.031 1 92.44 155 ARG A CA 1
ATOM 1214 C C . ARG A 1 155 ? 6.883 -6.547 2.91 1 92.44 155 ARG A C 1
ATOM 1216 O O . ARG A 1 155 ? 6.59 -5.859 3.889 1 92.44 155 ARG A O 1
ATOM 1223 N N . ASP A 1 156 ? 7.148 -6.098 1.743 1 94.12 156 ASP A N 1
ATOM 1224 C CA . ASP A 1 156 ? 7.066 -4.664 1.491 1 94.12 156 ASP A CA 1
ATOM 1225 C C . ASP A 1 156 ? 5.66 -4.137 1.767 1 94.12 156 ASP A C 1
ATOM 1227 O O . ASP A 1 156 ? 5.492 -3.08 2.379 1 94.12 156 ASP A O 1
ATOM 1231 N N . ALA A 1 157 ? 4.688 -4.824 1.323 1 93.44 157 ALA A N 1
ATOM 1232 C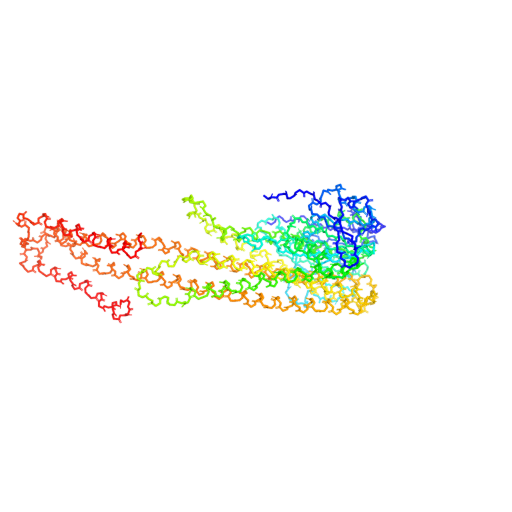 CA . ALA A 1 157 ? 3.291 -4.449 1.524 1 93.44 157 ALA A CA 1
ATOM 1233 C C . ALA A 1 157 ? 2.965 -4.324 3.01 1 93.44 157 ALA A C 1
ATOM 1235 O O . ALA A 1 157 ? 2.303 -3.373 3.43 1 93.44 157 ALA A O 1
ATOM 1236 N N . ARG A 1 158 ? 3.41 -5.23 3.807 1 91.38 158 ARG A N 1
ATOM 1237 C CA . ARG A 1 158 ? 3.182 -5.211 5.246 1 91.38 158 ARG A CA 1
ATOM 1238 C C . ARG A 1 158 ? 3.83 -3.988 5.887 1 91.38 158 ARG A C 1
ATOM 1240 O O . ARG A 1 158 ? 3.238 -3.352 6.762 1 91.38 158 ARG A O 1
ATOM 1247 N N . GLU A 1 159 ? 4.988 -3.689 5.449 1 93.38 159 GLU A N 1
ATOM 1248 C CA . GLU A 1 159 ? 5.695 -2.535 5.996 1 93.38 159 GLU A CA 1
ATOM 1249 C C . GLU A 1 159 ? 5 -1.23 5.617 1 93.38 159 GLU A C 1
ATOM 1251 O O . GLU A 1 159 ? 4.922 -0.304 6.426 1 93.38 159 GLU A O 1
ATOM 1256 N N . ILE A 1 160 ? 4.56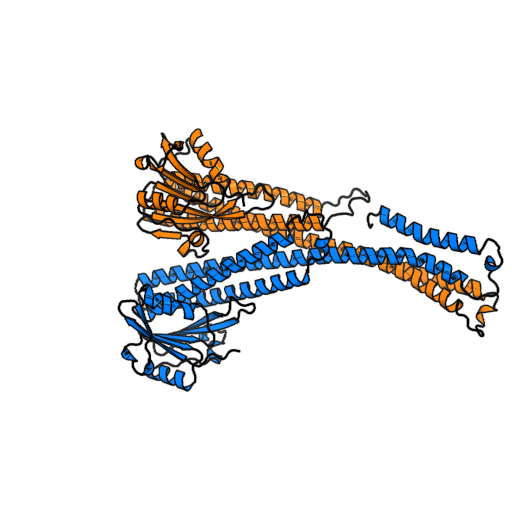6 -1.197 4.43 1 94.25 160 ILE A N 1
ATOM 1257 C CA . ILE A 1 160 ? 3.842 -0.021 3.963 1 94.25 160 ILE A CA 1
ATOM 1258 C C . ILE A 1 160 ? 2.559 0.148 4.773 1 94.25 160 ILE A C 1
ATOM 1260 O O . ILE A 1 160 ? 2.199 1.266 5.152 1 94.25 160 ILE A O 1
ATOM 1264 N N . ASP A 1 161 ? 1.911 -0.915 5.09 1 90.44 161 ASP A N 1
ATOM 1265 C CA . ASP A 1 161 ? 0.701 -0.88 5.906 1 90.44 161 ASP A CA 1
ATOM 1266 C C . ASP A 1 161 ? 1.001 -0.363 7.312 1 90.44 161 ASP A C 1
ATOM 1268 O O . ASP A 1 161 ? 0.23 0.421 7.867 1 90.44 161 ASP A O 1
ATOM 1272 N N . ARG A 1 162 ? 2.061 -0.788 7.836 1 90.06 162 ARG A N 1
ATOM 1273 C CA . ARG A 1 162 ? 2.473 -0.315 9.156 1 90.06 162 ARG A CA 1
ATOM 1274 C C . ARG A 1 162 ? 2.764 1.182 9.133 1 90.06 162 ARG A C 1
ATOM 1276 O O . ARG A 1 162 ? 2.402 1.903 10.062 1 90.06 162 ARG A O 1
ATOM 1283 N N . LEU A 1 163 ? 3.436 1.557 8.102 1 90.56 163 LEU A N 1
ATOM 1284 C CA . LEU A 1 163 ? 3.732 2.975 7.93 1 90.56 163 LEU A CA 1
ATOM 1285 C C . LEU A 1 163 ? 2.447 3.793 7.855 1 90.56 163 LEU A C 1
ATOM 1287 O O . LEU A 1 163 ? 2.336 4.844 8.492 1 90.56 163 LEU A O 1
ATOM 1291 N N . SER A 1 164 ? 1.485 3.332 7.109 1 91.25 164 SER A N 1
ATOM 1292 C CA . SER A 1 164 ? 0.19 3.986 6.965 1 91.25 164 SER A CA 1
ATOM 1293 C C . SER A 1 164 ? -0.512 4.129 8.312 1 91.25 164 SER A C 1
ATOM 1295 O O . SER A 1 164 ? -0.988 5.211 8.656 1 91.25 164 SER A O 1
ATOM 1297 N N . GLN A 1 165 ? -0.54 3.094 9.07 1 85.94 165 GLN A N 1
ATOM 1298 C CA . GLN A 1 165 ? -1.168 3.109 10.391 1 85.94 165 GLN A CA 1
ATOM 1299 C C . GLN A 1 165 ? -0.484 4.113 11.312 1 85.94 165 GLN A C 1
ATOM 1301 O O . GLN A 1 165 ? -1.148 4.801 12.086 1 85.94 165 GLN A O 1
ATOM 1306 N N . SER A 1 166 ? 0.77 4.191 11.219 1 85.44 166 SER A N 1
ATOM 1307 C CA . SER A 1 166 ? 1.526 5.109 12.07 1 85.44 166 SER A CA 1
ATOM 1308 C C . SER A 1 166 ? 1.214 6.562 11.727 1 85.44 166 SER A C 1
ATOM 1310 O O . SER A 1 166 ? 1.202 7.426 12.602 1 85.44 166 SER A O 1
ATOM 1312 N N . ILE A 1 167 ? 0.975 6.797 10.516 1 86.31 167 ILE A N 1
ATOM 1313 C CA . ILE A 1 167 ? 0.719 8.156 10.047 1 86.31 167 ILE A CA 1
ATOM 1314 C C . ILE A 1 167 ? -0.7 8.57 10.43 1 86.31 167 ILE A C 1
ATOM 1316 O O . ILE A 1 167 ? -0.928 9.711 10.852 1 86.31 167 ILE A O 1
ATOM 1320 N N . PHE A 1 168 ? -1.664 7.66 10.414 1 84 168 PHE A N 1
ATOM 1321 C CA . PHE A 1 168 ? -3.064 8.055 10.5 1 84 168 PHE A CA 1
ATOM 1322 C C . PHE A 1 168 ? -3.656 7.656 11.852 1 84 168 PHE A C 1
ATOM 1324 O O . PHE A 1 168 ? -4.816 7.957 12.141 1 84 168 PHE A O 1
ATOM 1331 N N . SER A 1 169 ? -2.98 6.805 12.609 1 77.25 169 SER A N 1
ATOM 1332 C CA . SER A 1 169 ? -3.488 6.387 13.914 1 77.25 169 SER A CA 1
ATOM 1333 C C . SER A 1 169 ? -3.551 7.562 14.883 1 77.25 169 SER A C 1
ATOM 1335 O O . SER A 1 169 ? -2.777 8.516 14.758 1 77.25 169 SER A O 1
ATOM 1337 N N . HIS A 1 170 ? -4.742 7.574 15.633 1 60.94 170 HIS A N 1
ATOM 1338 C CA . HIS A 1 170 ? -5.043 8.578 16.656 1 60.94 170 HIS A CA 1
ATOM 1339 C C . HIS A 1 170 ? -4.016 8.547 17.781 1 60.94 170 HIS A C 1
ATOM 1341 O O . HIS A 1 170 ? -3.85 7.527 18.453 1 60.94 170 HIS A O 1
ATOM 1347 N N . ASP A 1 171 ? -2.811 8.742 17.641 1 52.44 171 ASP A N 1
ATOM 1348 C CA . ASP A 1 171 ? -2.143 8.797 18.938 1 52.44 171 ASP A CA 1
ATOM 1349 C C . ASP A 1 171 ? -3.008 9.523 19.969 1 52.44 171 ASP A C 1
ATOM 1351 O O . ASP A 1 171 ? -3.152 10.75 19.906 1 52.44 171 ASP A O 1
ATOM 1355 N N . SER A 1 172 ? -4.184 9 20.266 1 43.75 172 SER A N 1
ATOM 1356 C CA . SER A 1 172 ? -4.828 9.492 21.484 1 43.75 172 SER A CA 1
ATOM 1357 C C . SER A 1 172 ? -3.799 9.883 22.547 1 43.75 172 SER A C 1
ATOM 1359 O O . SER A 1 172 ? -4.156 10.406 23.594 1 43.75 172 SER A O 1
ATOM 1361 N N . SER A 1 173 ? -2.844 9.008 22.781 1 41.53 173 SER A N 1
ATOM 1362 C CA . SER A 1 173 ? -2.154 9.336 24.031 1 41.53 173 SER A CA 1
ATOM 1363 C C . SER A 1 173 ? -1.567 10.742 23.984 1 41.53 173 SER A C 1
ATOM 1365 O O . SER A 1 173 ? -0.949 11.133 23 1 41.53 173 SER A O 1
ATOM 1367 N N . GLY A 1 174 ? -2.229 11.703 24.422 1 39.22 174 GLY A N 1
ATOM 1368 C CA . GLY A 1 174 ? -1.884 13.023 24.906 1 39.22 174 GLY A CA 1
ATOM 1369 C C . GLY A 1 174 ? -0.388 13.281 24.938 1 39.22 174 GLY A C 1
ATOM 1370 O O . GLY A 1 174 ? 0.086 14.125 25.703 1 39.22 174 GLY A O 1
ATOM 1371 N N . SER A 1 175 ? 0.374 12.242 25.031 1 41.03 175 SER A N 1
ATOM 1372 C CA . SER A 1 175 ? 1.719 12.602 25.469 1 41.03 175 SER A CA 1
ATOM 1373 C C . SER A 1 175 ? 2.402 13.523 24.469 1 41.03 175 SER A C 1
ATOM 1375 O O . SER A 1 175 ? 2.266 13.336 23.25 1 41.03 175 SER A O 1
ATOM 1377 N N . ARG A 1 176 ? 2.635 14.664 24.828 1 42.97 176 ARG A N 1
ATOM 1378 C CA . ARG A 1 176 ? 3.482 15.758 24.375 1 42.97 176 ARG A CA 1
ATOM 1379 C C . ARG A 1 176 ? 4.48 15.273 23.328 1 42.97 176 ARG A C 1
ATOM 1381 O O . ARG A 1 176 ? 5.129 16.078 22.656 1 42.97 176 ARG A O 1
ATOM 1388 N N . ASP A 1 177 ? 4.816 13.961 23.312 1 41.97 177 ASP A N 1
ATOM 1389 C CA . ASP A 1 177 ? 5.977 13.469 22.562 1 41.97 177 ASP A CA 1
ATOM 1390 C C . ASP A 1 177 ? 5.633 13.242 21.094 1 41.97 177 ASP A C 1
ATOM 1392 O O . ASP A 1 177 ? 6.418 12.648 20.359 1 41.97 177 ASP A O 1
ATOM 1396 N N . SER A 1 178 ? 4.5 13.336 20.672 1 46.62 178 SER A N 1
ATOM 1397 C CA . SER A 1 178 ? 4.066 13.125 19.297 1 46.62 178 SER A CA 1
ATOM 1398 C C . SER A 1 178 ? 4.602 14.219 18.375 1 46.62 178 SER A C 1
ATOM 1400 O O . SER A 1 178 ? 4.262 14.258 17.188 1 46.62 178 SER A O 1
ATOM 1402 N N . ARG A 1 179 ? 4.82 15.391 18.984 1 46.5 179 ARG A N 1
ATOM 1403 C CA . ARG A 1 179 ? 5.422 16.516 18.281 1 46.5 179 ARG A CA 1
ATOM 1404 C C . ARG A 1 179 ? 6.555 16.062 17.375 1 46.5 179 ARG A C 1
ATOM 1406 O O . ARG A 1 179 ? 6.863 16.719 16.375 1 46.5 179 ARG A O 1
ATOM 1413 N N . ASP A 1 180 ? 7.277 15.016 17.859 1 52.12 180 ASP A N 1
ATOM 1414 C CA . ASP A 1 180 ? 8.547 14.859 17.172 1 52.12 180 ASP A CA 1
ATOM 1415 C C . ASP A 1 180 ? 8.453 13.797 16.062 1 52.12 180 ASP A C 1
ATOM 1417 O O . ASP A 1 180 ? 9.383 13.016 15.867 1 52.12 180 ASP A O 1
ATOM 1421 N N . LYS A 1 181 ? 7.223 13.617 15.57 1 62.16 181 LYS A N 1
ATOM 1422 C CA . LYS A 1 181 ? 7.395 12.727 14.43 1 62.16 181 LYS A CA 1
ATOM 1423 C C . LYS A 1 181 ? 8.5 13.219 13.5 1 62.16 181 LYS A C 1
ATOM 1425 O O . LYS A 1 181 ? 8.531 14.398 13.141 1 62.16 181 LYS A O 1
ATOM 1430 N N . ASP A 1 182 ? 9.57 12.461 13.594 1 80.75 182 ASP A N 1
ATOM 1431 C CA . ASP A 1 182 ? 10.648 12.75 12.656 1 80.75 182 ASP A CA 1
ATOM 1432 C C . ASP A 1 182 ? 10.195 12.547 11.219 1 80.75 182 ASP A C 1
ATOM 1434 O O . ASP A 1 182 ? 10.398 11.477 10.641 1 80.75 182 ASP A O 1
ATOM 1438 N N . PHE A 1 183 ? 9.367 13.547 10.773 1 85.62 183 PHE A N 1
ATOM 1439 C CA . PHE A 1 183 ? 8.828 13.5 9.414 1 85.62 183 PHE A CA 1
ATOM 1440 C C . PHE A 1 183 ? 9.938 13.227 8.406 1 85.62 183 PHE A C 1
ATOM 1442 O O . PHE A 1 183 ? 9.688 12.633 7.355 1 85.62 183 PHE A O 1
ATOM 1449 N N . GLN A 1 184 ? 11.078 13.594 8.812 1 87.06 184 GLN A N 1
ATOM 1450 C CA . GLN A 1 184 ? 12.188 13.312 7.902 1 87.06 184 GLN A CA 1
ATOM 1451 C C . GLN A 1 184 ? 12.422 11.805 7.773 1 87.06 184 GLN A C 1
ATOM 1453 O O . GLN A 1 184 ? 12.641 11.297 6.672 1 87.06 184 GLN A O 1
ATOM 1458 N N . LYS A 1 185 ? 12.391 11.195 8.898 1 90.5 185 LYS A N 1
ATOM 1459 C CA . LYS A 1 185 ? 12.555 9.742 8.898 1 90.5 185 LYS A CA 1
ATOM 1460 C C . LYS A 1 185 ? 11.422 9.062 8.141 1 90.5 185 LYS A C 1
ATOM 1462 O O . LYS A 1 185 ? 11.656 8.125 7.375 1 90.5 185 LYS A O 1
ATOM 1467 N N . ILE A 1 186 ? 10.25 9.516 8.32 1 91.94 186 ILE A N 1
ATOM 1468 C CA . ILE A 1 186 ? 9.078 8.953 7.656 1 91.94 186 ILE A CA 1
ATOM 1469 C C . ILE A 1 186 ? 9.203 9.141 6.145 1 91.94 186 ILE A C 1
ATOM 1471 O O . ILE A 1 186 ? 8.961 8.211 5.375 1 91.94 186 ILE A O 1
ATOM 1475 N N . LEU A 1 187 ? 9.633 10.273 5.742 1 92.38 187 LEU A N 1
ATOM 1476 C CA . LEU A 1 187 ? 9.781 10.562 4.32 1 92.38 187 LEU A CA 1
ATOM 1477 C C . LEU A 1 187 ? 10.859 9.68 3.695 1 92.38 187 LEU A C 1
ATOM 1479 O O . LEU A 1 187 ? 10.695 9.18 2.578 1 92.38 187 LEU A O 1
ATOM 1483 N N . LYS A 1 188 ? 11.906 9.5 4.453 1 91.88 188 LYS A N 1
ATOM 1484 C CA . LYS A 1 188 ? 12.977 8.633 3.963 1 91.88 188 LYS A CA 1
ATOM 1485 C C . LYS A 1 188 ? 12.484 7.195 3.803 1 91.88 188 LYS A C 1
ATOM 1487 O O . LYS A 1 188 ? 12.789 6.535 2.809 1 91.88 188 LYS A O 1
ATOM 1492 N N . LEU A 1 189 ? 11.766 6.77 4.77 1 92.69 189 LEU A N 1
ATOM 1493 C CA . LEU A 1 189 ? 11.219 5.422 4.715 1 92.69 189 LEU A CA 1
ATOM 1494 C C . LEU A 1 189 ? 10.25 5.277 3.547 1 92.69 189 LEU A C 1
ATOM 1496 O O . LEU A 1 189 ? 10.273 4.273 2.832 1 92.69 189 LEU A O 1
ATOM 1500 N N . ILE A 1 190 ? 9.422 6.207 3.291 1 94.06 190 ILE A N 1
ATOM 1501 C CA . ILE A 1 190 ? 8.492 6.215 2.166 1 94.06 190 ILE A CA 1
ATOM 1502 C C . ILE A 1 190 ? 9.273 6.133 0.854 1 94.06 190 ILE A C 1
ATOM 1504 O O . ILE A 1 190 ? 8.922 5.363 -0.04 1 94.06 190 ILE A O 1
ATOM 1508 N N . GLY A 1 191 ? 10.32 6.918 0.788 1 93.06 191 GLY A N 1
ATOM 1509 C CA . GLY A 1 191 ? 11.156 6.891 -0.402 1 93.06 191 GLY A CA 1
ATOM 1510 C C . GLY A 1 191 ? 11.781 5.535 -0.663 1 93.06 191 GLY A C 1
ATOM 1511 O O . GLY A 1 191 ? 11.766 5.047 -1.795 1 93.06 191 GLY A O 1
ATOM 1512 N N . ARG A 1 192 ? 12.266 4.945 0.342 1 93.56 192 ARG A N 1
ATOM 1513 C CA . ARG A 1 192 ? 12.883 3.629 0.222 1 93.56 192 ARG A CA 1
ATOM 1514 C C . ARG A 1 192 ? 11.867 2.588 -0.229 1 93.56 192 ARG A C 1
ATOM 1516 O O . ARG A 1 192 ? 12.172 1.737 -1.068 1 93.56 192 ARG A O 1
ATOM 1523 N N . LYS A 1 193 ? 10.672 2.625 0.322 1 95.62 193 LYS A N 1
ATOM 1524 C CA . LYS A 1 193 ? 9.617 1.696 -0.069 1 95.62 193 LYS A CA 1
ATOM 1525 C C . LYS A 1 193 ? 9.195 1.921 -1.518 1 95.62 193 LYS A C 1
ATOM 1527 O O . LYS A 1 193 ? 8.914 0.965 -2.244 1 95.62 193 LYS A O 1
ATOM 1532 N N . GLY A 1 194 ? 9.195 3.168 -1.896 1 94.5 194 GLY A N 1
ATOM 1533 C CA . GLY A 1 194 ? 8.891 3.482 -3.283 1 94.5 194 GLY A CA 1
ATOM 1534 C C . GLY A 1 194 ? 9.898 2.912 -4.262 1 94.5 194 GLY A C 1
ATOM 1535 O O . GLY A 1 194 ? 9.523 2.334 -5.281 1 94.5 194 GLY A O 1
ATOM 1536 N N . ASP A 1 195 ? 11.117 3.049 -3.877 1 94 195 ASP A N 1
ATOM 1537 C CA . ASP A 1 195 ? 12.188 2.529 -4.727 1 94 195 ASP A CA 1
ATOM 1538 C C . ASP A 1 195 ? 12.102 1.01 -4.855 1 94 195 ASP A C 1
ATOM 1540 O O . ASP A 1 195 ? 12.18 0.467 -5.957 1 94 195 ASP A O 1
ATOM 1544 N N . LEU A 1 196 ? 11.945 0.384 -3.779 1 94.81 196 LEU A N 1
ATOM 1545 C CA . LEU A 1 196 ? 11.875 -1.073 -3.773 1 94.81 196 LEU A CA 1
ATOM 1546 C C . LEU A 1 196 ? 10.68 -1.562 -4.586 1 94.81 196 LEU A C 1
ATOM 1548 O O . LEU A 1 196 ? 10.812 -2.48 -5.398 1 94.81 196 LEU A O 1
ATOM 1552 N N . THR A 1 197 ? 9.531 -0.963 -4.371 1 96.06 197 THR A N 1
ATOM 1553 C CA . THR A 1 197 ? 8.328 -1.343 -5.102 1 96.06 197 THR A CA 1
ATOM 1554 C C . THR A 1 197 ? 8.523 -1.145 -6.605 1 96.06 197 THR A C 1
ATOM 1556 O O . THR A 1 197 ? 8.125 -1.991 -7.406 1 96.06 197 THR A O 1
ATOM 1559 N N . SER A 1 198 ? 9.133 -0.089 -6.953 1 95 198 SER A N 1
ATOM 1560 C CA . SER A 1 198 ? 9.414 0.197 -8.352 1 95 198 SER A CA 1
ATOM 1561 C C . SER A 1 198 ? 10.352 -0.844 -8.953 1 95 198 SER A C 1
ATOM 1563 O O . SER A 1 198 ? 10.141 -1.303 -10.078 1 95 198 SER A O 1
ATOM 1565 N N . ASP A 1 199 ? 11.312 -1.193 -8.203 1 94.88 199 ASP A N 1
ATOM 1566 C CA . ASP A 1 199 ? 12.273 -2.191 -8.664 1 94.88 199 ASP A CA 1
ATOM 1567 C C . ASP A 1 199 ? 11.602 -3.549 -8.867 1 94.88 199 ASP A C 1
ATOM 1569 O O . ASP A 1 199 ? 11.867 -4.242 -9.852 1 94.88 199 ASP A O 1
ATOM 1573 N N . ILE A 1 200 ? 10.805 -3.941 -7.938 1 96 200 ILE A N 1
ATOM 1574 C CA . ILE A 1 200 ? 10.078 -5.203 -8.047 1 96 200 ILE A CA 1
ATOM 1575 C C . ILE A 1 200 ? 9.195 -5.184 -9.297 1 96 200 ILE A C 1
ATOM 1577 O O . ILE A 1 200 ? 9.18 -6.148 -10.062 1 96 200 ILE A O 1
ATOM 1581 N N . ARG A 1 201 ? 8.508 -4.094 -9.469 1 95.75 201 ARG A N 1
ATOM 1582 C CA . ARG A 1 201 ? 7.641 -3.967 -10.633 1 95.75 201 ARG A CA 1
ATOM 1583 C C . ARG A 1 201 ? 8.438 -4.094 -11.93 1 95.75 201 ARG A C 1
ATOM 1585 O O . ARG A 1 201 ? 8.031 -4.812 -12.844 1 95.75 201 ARG A O 1
ATOM 1592 N N . GLU A 1 202 ? 9.492 -3.436 -11.977 1 93.88 202 GLU A N 1
ATOM 1593 C CA . GLU A 1 202 ? 10.336 -3.486 -13.164 1 93.88 202 GLU A CA 1
ATOM 1594 C C . GLU A 1 202 ? 10.812 -4.91 -13.445 1 93.88 202 GLU A C 1
ATOM 1596 O O . GLU A 1 202 ? 10.812 -5.359 -14.594 1 93.88 202 GLU A O 1
ATOM 1601 N N . SER A 1 203 ? 11.219 -5.555 -12.43 1 95.81 203 SER A N 1
ATOM 1602 C CA . SER A 1 203 ? 11.648 -6.945 -12.555 1 95.81 203 SER A CA 1
ATOM 1603 C C . SER A 1 203 ? 10.531 -7.824 -13.102 1 95.81 203 SER A C 1
ATOM 1605 O O . SER A 1 203 ? 10.75 -8.633 -14.008 1 95.81 203 SER A O 1
ATOM 1607 N N . MET A 1 204 ? 9.336 -7.59 -12.547 1 96.25 204 MET A N 1
ATOM 1608 C CA . MET A 1 204 ? 8.195 -8.398 -12.961 1 96.25 204 MET A CA 1
ATOM 1609 C C . MET A 1 204 ? 7.824 -8.117 -14.414 1 96.25 204 MET A C 1
ATOM 1611 O O . MET A 1 204 ? 7.504 -9.039 -15.164 1 96.25 204 MET A O 1
ATOM 1615 N N . VAL A 1 205 ? 7.848 -6.895 -14.797 1 95.19 205 VAL A N 1
ATOM 1616 C CA . VAL A 1 205 ? 7.551 -6.531 -16.172 1 95.19 205 VAL A CA 1
ATOM 1617 C C . VAL A 1 205 ? 8.578 -7.164 -17.109 1 95.19 205 VAL A C 1
ATOM 1619 O O . VAL A 1 205 ? 8.227 -7.711 -18.156 1 95.19 205 VAL A O 1
ATOM 1622 N N . SER A 1 206 ? 9.797 -7.113 -16.734 1 95.5 206 SER A N 1
ATOM 1623 C CA . SER A 1 206 ? 10.875 -7.711 -17.516 1 95.5 206 SER A CA 1
ATOM 1624 C C . SER A 1 206 ? 10.688 -9.219 -17.641 1 95.5 206 SER A C 1
ATOM 1626 O O . SER A 1 206 ? 10.859 -9.773 -18.734 1 95.5 206 SER A O 1
ATOM 1628 N N . LEU A 1 207 ? 10.312 -9.898 -16.594 1 97 207 LEU A N 1
ATOM 1629 C CA . LEU A 1 207 ? 10.078 -11.336 -16.609 1 97 207 LEU A CA 1
ATOM 1630 C C . LEU A 1 207 ? 8.859 -11.68 -17.453 1 97 207 LEU A C 1
ATOM 1632 O O . LEU A 1 207 ? 8.844 -12.711 -18.141 1 97 207 LEU A O 1
ATOM 1636 N N . GLN A 1 208 ? 7.887 -10.836 -17.359 1 96.12 208 GLN A N 1
ATOM 1637 C CA . GLN A 1 208 ? 6.707 -11.07 -18.188 1 96.12 208 GLN A CA 1
ATOM 1638 C C . GLN A 1 208 ? 7.078 -11.133 -19.656 1 96.12 208 GLN A C 1
ATOM 1640 O O . GLN A 1 208 ? 6.559 -11.977 -20.406 1 96.12 208 GLN A O 1
ATOM 1645 N N . ARG A 1 209 ? 7.938 -10.297 -20.047 1 94.62 209 ARG A N 1
ATOM 1646 C CA . ARG A 1 209 ? 8.398 -10.312 -21.438 1 94.62 209 ARG A CA 1
ATOM 1647 C C . ARG A 1 209 ? 9.102 -11.625 -21.766 1 94.62 209 ARG A C 1
ATOM 1649 O O . ARG A 1 209 ? 8.898 -12.188 -22.844 1 94.62 209 ARG A O 1
ATOM 1656 N N . VAL A 1 210 ? 9.867 -12.07 -20.875 1 96.94 210 VAL A N 1
ATOM 1657 C CA . VAL A 1 210 ? 10.555 -13.344 -21.031 1 96.94 210 VAL A CA 1
ATOM 1658 C C . VAL A 1 210 ? 9.531 -14.469 -21.156 1 96.94 210 VAL A C 1
ATOM 1660 O O . VAL A 1 210 ? 9.656 -15.336 -22.031 1 96.94 210 VAL A O 1
ATOM 1663 N N . PHE A 1 211 ? 8.516 -14.453 -20.328 1 96.88 211 PHE A N 1
ATOM 1664 C CA . PHE A 1 211 ? 7.512 -15.516 -20.344 1 96.88 211 PHE A CA 1
ATOM 1665 C C . PHE A 1 211 ? 6.73 -15.508 -21.641 1 96.88 211 PHE A C 1
ATOM 1667 O O . PHE A 1 211 ? 6.469 -16.562 -22.219 1 96.88 211 PHE A O 1
ATOM 1674 N N . VAL A 1 212 ? 6.387 -14.352 -22.078 1 93.81 212 VAL A N 1
ATOM 1675 C CA . VAL A 1 212 ? 5.672 -14.242 -23.344 1 93.81 212 VAL A CA 1
ATOM 1676 C C . VAL A 1 212 ? 6.543 -14.781 -24.484 1 93.81 212 VAL A C 1
ATOM 1678 O O . VAL A 1 212 ? 6.074 -15.562 -25.312 1 93.81 212 VAL A O 1
ATOM 1681 N N . TYR A 1 213 ? 7.758 -14.422 -24.5 1 95.19 213 TYR A N 1
ATOM 1682 C CA . TYR A 1 213 ? 8.711 -14.852 -25.516 1 95.19 213 TYR A CA 1
ATOM 1683 C C . TYR A 1 213 ? 8.891 -16.359 -25.484 1 95.19 213 TYR A C 1
ATOM 1685 O O . TYR A 1 213 ? 8.828 -17.031 -26.531 1 95.19 213 TYR A O 1
ATOM 1693 N N . LEU A 1 214 ? 9.094 -16.859 -24.297 1 94.62 214 LEU A N 1
ATOM 1694 C CA . LEU A 1 214 ? 9.305 -18.297 -24.125 1 94.62 214 LEU A CA 1
ATOM 1695 C C . LEU A 1 214 ? 8.055 -19.078 -24.547 1 94.62 214 LEU A C 1
ATOM 1697 O O . LEU A 1 214 ? 8.164 -20.172 -25.094 1 94.62 214 LEU A O 1
ATOM 1701 N N . THR A 1 215 ? 6.941 -18.547 -24.234 1 94.12 215 THR A N 1
ATOM 1702 C CA . THR A 1 215 ? 5.688 -19.188 -24.609 1 94.12 215 THR A CA 1
ATOM 1703 C C . THR A 1 215 ? 5.562 -19.281 -26.141 1 94.12 215 THR A C 1
ATOM 1705 O O . THR A 1 215 ? 5.145 -20.312 -26.672 1 94.12 215 THR A O 1
ATOM 1708 N 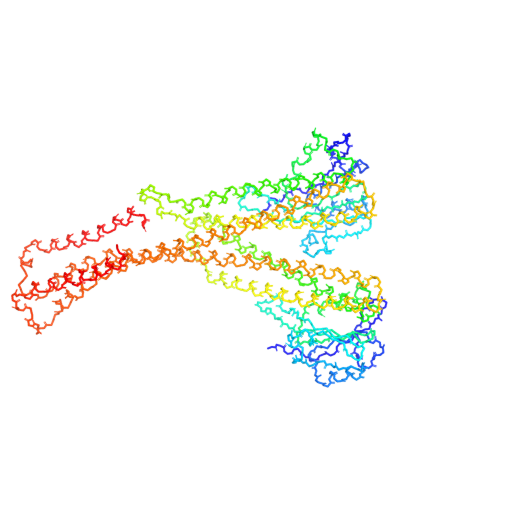N . GLN A 1 216 ? 5.922 -18.25 -26.781 1 92.69 216 GLN A N 1
ATOM 1709 C CA . GLN A 1 216 ? 5.875 -18.234 -28.234 1 92.69 216 GLN A CA 1
ATOM 1710 C C . GLN A 1 216 ? 6.801 -19.297 -28.828 1 92.69 216 GLN A C 1
ATOM 1712 O O . GLN A 1 216 ? 6.402 -20.047 -29.719 1 92.69 216 GLN A O 1
ATOM 1717 N N . ILE A 1 217 ? 7.941 -19.344 -28.297 1 91.12 217 ILE A N 1
ATOM 1718 C CA . ILE A 1 217 ? 8.922 -20.312 -28.781 1 91.12 217 ILE A CA 1
ATOM 1719 C C . ILE A 1 217 ? 8.453 -21.734 -28.469 1 91.12 217 ILE A C 1
ATOM 1721 O O . ILE A 1 217 ? 8.586 -22.625 -29.297 1 91.12 217 ILE A O 1
ATOM 1725 N N . ALA A 1 218 ? 7.973 -21.922 -27.266 1 90.88 218 ALA A N 1
ATOM 1726 C CA . ALA A 1 218 ? 7.488 -23.234 -26.844 1 90.88 218 ALA A CA 1
ATOM 1727 C C . ALA A 1 218 ? 6.348 -23.703 -27.75 1 90.88 218 ALA A C 1
ATOM 1729 O O . ALA A 1 218 ? 6.238 -24.891 -28.047 1 90.88 218 ALA A O 1
ATOM 1730 N N . THR A 1 219 ? 5.5 -22.828 -28.141 1 90.19 219 THR A N 1
ATOM 1731 C CA . THR A 1 219 ? 4.398 -23.156 -29.031 1 90.19 219 THR A CA 1
ATOM 1732 C C . THR A 1 219 ? 4.926 -23.547 -30.422 1 90.19 219 THR A C 1
ATOM 1734 O O . THR A 1 219 ? 4.469 -24.531 -31 1 90.19 219 THR A O 1
ATOM 1737 N N . GLU A 1 220 ? 5.902 -22.828 -30.859 1 88.81 220 GLU A N 1
ATOM 1738 C CA . GLU A 1 220 ? 6.488 -23.078 -32.156 1 88.81 220 GLU A CA 1
ATOM 1739 C C . GLU A 1 220 ? 7.219 -24.422 -32.219 1 88.81 220 GLU A C 1
ATOM 1741 O O . GLU A 1 220 ? 7.16 -25.141 -33.188 1 88.81 220 GLU A O 1
ATOM 1746 N N . ARG A 1 221 ? 7.82 -24.672 -31.094 1 87 221 ARG A N 1
ATOM 1747 C CA . ARG A 1 221 ? 8.625 -25.891 -31.031 1 87 221 ARG A CA 1
ATOM 1748 C C . ARG A 1 221 ? 7.797 -27.078 -30.547 1 87 221 ARG A C 1
ATOM 1750 O O . ARG A 1 221 ? 8.328 -28.172 -30.344 1 87 221 ARG A O 1
ATOM 1757 N N . LYS A 1 222 ? 6.492 -26.875 -30.281 1 85.56 222 LYS A N 1
ATOM 1758 C CA . LYS A 1 222 ? 5.566 -27.906 -29.812 1 85.56 222 LYS A CA 1
ATOM 1759 C C . LYS A 1 222 ? 6.109 -28.594 -28.562 1 85.56 222 LYS A C 1
ATOM 1761 O O . LYS A 1 222 ? 6.152 -29.828 -28.5 1 85.56 222 LYS A O 1
ATOM 1766 N N . THR A 1 223 ? 6.613 -27.75 -27.719 1 81.5 223 THR A N 1
ATOM 1767 C CA . THR A 1 223 ? 7.109 -28.25 -26.438 1 81.5 223 THR A CA 1
ATOM 1768 C C . THR A 1 223 ? 6 -28.969 -25.672 1 81.5 223 THR A C 1
ATOM 1770 O O . THR A 1 223 ? 4.82 -28.828 -26 1 81.5 223 THR A O 1
ATOM 1773 N N . GLY A 1 224 ? 6.32 -29.719 -24.656 1 85.06 224 GLY A N 1
ATOM 1774 C CA . GLY A 1 224 ? 5.375 -30.516 -23.891 1 85.06 224 GLY A CA 1
ATOM 1775 C C . GLY A 1 224 ? 4.312 -29.672 -23.203 1 85.06 224 GLY A C 1
ATOM 1776 O O . GLY A 1 224 ? 4.551 -28.516 -22.875 1 85.06 224 GLY A O 1
ATOM 1777 N N . LYS A 1 225 ? 3.129 -30.25 -23.109 1 87.19 225 LYS A N 1
ATOM 1778 C CA . LYS A 1 225 ? 1.973 -29.594 -22.5 1 87.19 225 LYS A CA 1
ATOM 1779 C C . LYS A 1 225 ? 2.291 -29.109 -21.078 1 87.19 225 LYS A C 1
ATOM 1781 O O . LYS A 1 225 ? 1.85 -28.047 -20.672 1 87.19 225 LYS A O 1
ATOM 1786 N N . ASP A 1 226 ? 3.104 -29.812 -20.391 1 89 226 ASP A N 1
ATOM 1787 C CA . ASP A 1 226 ? 3.459 -29.484 -19.016 1 89 226 ASP A CA 1
ATOM 1788 C C . ASP A 1 226 ? 4.227 -28.172 -18.953 1 89 226 ASP A C 1
ATOM 1790 O O . ASP A 1 226 ? 3.914 -27.312 -18.125 1 89 226 ASP A O 1
ATOM 1794 N N . SER A 1 227 ? 5.184 -28.047 -19.859 1 90.75 227 SER A N 1
ATOM 1795 C CA . SER A 1 227 ? 5.996 -26.828 -19.891 1 90.75 227 SER A CA 1
ATOM 1796 C C . SER A 1 227 ? 5.156 -25.609 -20.234 1 90.75 227 SER A C 1
ATOM 1798 O O . SER A 1 227 ? 5.332 -24.531 -19.641 1 90.75 227 SER A O 1
ATOM 1800 N N . ARG A 1 228 ? 4.23 -25.781 -21.062 1 91.88 228 ARG A N 1
ATOM 1801 C CA . ARG A 1 228 ? 3.365 -24.672 -21.469 1 91.88 228 ARG A CA 1
ATOM 1802 C C . ARG A 1 228 ? 2.461 -24.25 -20.328 1 91.88 228 ARG A C 1
ATOM 1804 O O . ARG A 1 228 ? 2.242 -23.047 -20.125 1 91.88 228 ARG A O 1
ATOM 1811 N N . THR A 1 229 ? 1.971 -25.203 -19.625 1 91.44 229 THR A N 1
ATOM 1812 C CA . THR A 1 229 ? 1.117 -24.906 -18.484 1 91.44 229 THR A CA 1
ATOM 1813 C C . THR A 1 229 ? 1.895 -24.156 -17.406 1 91.44 229 THR A C 1
ATOM 1815 O O . THR A 1 229 ? 1.393 -23.188 -16.828 1 91.44 229 THR A O 1
ATOM 1818 N N . ARG A 1 230 ? 3.102 -24.547 -17.172 1 92.56 230 ARG A N 1
ATOM 1819 C CA . ARG A 1 230 ? 3.953 -23.891 -16.188 1 92.56 230 ARG A CA 1
ATOM 1820 C C . ARG A 1 230 ? 4.266 -22.469 -16.594 1 92.56 230 ARG A C 1
ATOM 1822 O O . ARG A 1 230 ? 4.285 -21.562 -15.742 1 92.56 230 ARG A O 1
ATOM 1829 N N . LEU A 1 231 ? 4.504 -22.312 -17.859 1 94.5 231 LEU A N 1
ATOM 1830 C CA . LEU A 1 231 ? 4.812 -20.984 -18.375 1 94.5 231 LEU A CA 1
ATOM 1831 C C . LEU A 1 231 ? 3.609 -20.047 -18.234 1 94.5 231 LEU A C 1
ATOM 1833 O O . LEU A 1 231 ? 3.764 -18.875 -17.875 1 94.5 231 LEU A O 1
ATOM 1837 N N . ARG A 1 232 ? 2.465 -20.562 -18.484 1 92 232 ARG A N 1
ATOM 1838 C CA . ARG A 1 232 ? 1.246 -19.766 -18.312 1 92 232 ARG A CA 1
ATOM 1839 C C . ARG A 1 232 ? 1.059 -19.359 -16.859 1 92 232 ARG A C 1
ATOM 1841 O O . ARG A 1 232 ? 0.681 -18.219 -16.578 1 92 232 ARG A O 1
ATOM 1848 N N . THR A 1 233 ? 1.27 -20.281 -15.992 1 93.06 233 THR A N 1
ATOM 1849 C CA . THR A 1 233 ? 1.164 -19.984 -14.57 1 93.06 233 THR A CA 1
ATOM 1850 C C . THR A 1 233 ? 2.154 -18.891 -14.164 1 93.06 233 THR A C 1
ATOM 1852 O O . THR A 1 233 ? 1.803 -17.969 -13.438 1 93.06 233 THR A O 1
ATOM 1855 N N . LEU A 1 234 ? 3.363 -19.047 -14.688 1 95.94 234 LEU A N 1
ATOM 1856 C CA . LEU A 1 234 ? 4.391 -18.047 -14.406 1 95.94 234 LEU A CA 1
ATOM 1857 C C . LEU A 1 234 ? 3.959 -16.672 -14.898 1 95.94 234 LEU A C 1
ATOM 1859 O O . LEU A 1 234 ? 4.137 -15.672 -14.203 1 95.94 234 LEU A O 1
ATOM 1863 N N . HIS A 1 235 ? 3.426 -16.656 -16.062 1 95 235 HIS A N 1
ATOM 1864 C CA . HIS A 1 235 ? 2.953 -15.406 -16.641 1 95 235 HIS A CA 1
ATOM 1865 C C . HIS A 1 235 ? 1.85 -14.797 -15.781 1 95 235 HIS A C 1
ATOM 1867 O O . HIS A 1 235 ? 1.88 -13.594 -15.484 1 95 235 HIS A O 1
ATOM 1873 N N . ARG A 1 236 ? 0.929 -15.57 -15.367 1 92.06 236 ARG A N 1
ATOM 1874 C CA . ARG A 1 236 ? -0.179 -15.109 -14.531 1 92.06 236 ARG A CA 1
ATOM 1875 C C . ARG A 1 236 ? 0.324 -14.578 -13.195 1 92.06 236 ARG A C 1
ATOM 1877 O O . ARG A 1 236 ? -0.144 -13.539 -12.719 1 92.06 236 ARG A O 1
ATOM 1884 N N . ASP A 1 237 ? 1.213 -15.289 -12.578 1 94.69 237 ASP A N 1
ATOM 1885 C CA . ASP A 1 237 ? 1.792 -14.852 -11.312 1 94.69 237 ASP A CA 1
ATOM 1886 C C . ASP A 1 237 ? 2.496 -13.508 -11.461 1 94.69 237 ASP A C 1
ATOM 1888 O O . ASP A 1 237 ? 2.316 -12.609 -10.633 1 94.69 237 ASP A O 1
ATOM 1892 N N . ALA A 1 238 ? 3.309 -13.438 -12.508 1 96.19 238 ALA A N 1
ATOM 1893 C CA . ALA A 1 238 ? 4.031 -12.188 -12.75 1 96.19 238 ALA A CA 1
ATOM 1894 C C . ALA A 1 238 ? 3.068 -11.023 -12.953 1 96.19 238 ALA A C 1
ATOM 1896 O O . ALA A 1 238 ? 3.299 -9.922 -12.438 1 96.19 238 ALA A O 1
ATOM 1897 N N . GLN A 1 239 ? 2.008 -11.258 -13.656 1 93.5 239 GLN A N 1
ATOM 1898 C CA . GLN A 1 239 ? 1.005 -10.219 -13.883 1 93.5 239 GLN A CA 1
ATOM 1899 C C . GLN A 1 239 ? 0.349 -9.789 -12.578 1 93.5 239 GLN A C 1
ATOM 1901 O O . GLN A 1 239 ? 0.18 -8.594 -12.32 1 93.5 239 GLN A O 1
ATOM 1906 N N . SER A 1 240 ? -0.041 -10.734 -11.844 1 92 240 SER A N 1
ATOM 1907 C CA . SER A 1 240 ? -0.664 -10.445 -10.555 1 92 240 SER A CA 1
ATOM 1908 C C . SER A 1 240 ? 0.267 -9.633 -9.656 1 92 240 SER A C 1
ATOM 1910 O O . SER A 1 240 ? -0.162 -8.672 -9.016 1 92 240 SER A O 1
ATOM 1912 N N . LEU A 1 241 ? 1.505 -10.023 -9.617 1 94.69 241 LEU A N 1
ATOM 1913 C CA . LEU A 1 241 ? 2.482 -9.32 -8.789 1 94.69 241 LEU A CA 1
ATOM 1914 C C . LEU A 1 241 ? 2.705 -7.902 -9.297 1 94.69 241 LEU A C 1
ATOM 1916 O O . LEU A 1 241 ? 2.889 -6.977 -8.508 1 94.69 241 LEU A O 1
ATOM 1920 N N . THR A 1 242 ? 2.705 -7.727 -10.617 1 95.81 242 THR A N 1
ATOM 1921 C CA . THR A 1 242 ? 2.828 -6.398 -11.203 1 95.81 242 THR A CA 1
ATOM 1922 C C . THR A 1 242 ? 1.656 -5.512 -10.789 1 95.81 242 THR A C 1
ATOM 1924 O O . THR A 1 242 ? 1.848 -4.355 -10.414 1 95.81 242 THR A O 1
ATOM 1927 N N . ASP A 1 243 ? 0.488 -6.035 -10.852 1 91.62 243 ASP A N 1
ATOM 1928 C CA . ASP A 1 243 ? -0.709 -5.305 -10.445 1 91.62 243 ASP A CA 1
ATOM 1929 C C . ASP A 1 243 ? -0.631 -4.902 -8.969 1 91.62 243 ASP A C 1
ATOM 1931 O O . ASP A 1 243 ? -0.971 -3.771 -8.617 1 91.62 243 ASP A O 1
ATOM 1935 N N . HIS A 1 244 ? -0.222 -5.852 -8.172 1 91.62 244 HIS A N 1
ATOM 1936 C CA . HIS A 1 244 ? -0.065 -5.586 -6.75 1 91.62 244 HIS A CA 1
ATOM 1937 C C . HIS A 1 244 ? 0.958 -4.48 -6.504 1 91.62 244 HIS A C 1
ATOM 1939 O O . HIS A 1 244 ? 0.739 -3.598 -5.672 1 91.62 244 HIS A O 1
ATOM 1945 N N . ALA A 1 245 ? 2.082 -4.578 -7.203 1 95.5 245 ALA A N 1
ATOM 1946 C CA . ALA A 1 245 ? 3.113 -3.551 -7.078 1 95.5 245 ALA A CA 1
ATOM 1947 C C . ALA A 1 245 ? 2.576 -2.182 -7.488 1 95.5 245 ALA A C 1
ATOM 1949 O O . ALA A 1 245 ? 2.895 -1.17 -6.859 1 95.5 245 ALA A O 1
ATOM 1950 N N . THR A 1 246 ? 1.782 -2.102 -8.523 1 92.62 246 THR A N 1
ATOM 1951 C CA . THR A 1 246 ? 1.176 -0.856 -8.977 1 92.62 246 THR A CA 1
ATOM 1952 C C . THR A 1 246 ? 0.248 -0.283 -7.91 1 92.62 246 THR A C 1
ATOM 1954 O O . THR A 1 246 ? 0.271 0.92 -7.641 1 92.62 246 THR A O 1
ATOM 1957 N N . PHE A 1 247 ? -0.474 -1.146 -7.324 1 90.06 247 PHE A N 1
ATOM 1958 C CA . PHE A 1 247 ? -1.344 -0.75 -6.223 1 90.06 247 PHE A CA 1
ATOM 1959 C C . PHE A 1 247 ? -0.531 -0.168 -5.074 1 90.06 247 PHE A C 1
ATOM 1961 O O . PHE A 1 247 ? -0.882 0.878 -4.523 1 90.06 247 PHE A O 1
ATOM 1968 N N . LEU A 1 248 ? 0.518 -0.802 -4.711 1 93.56 248 LEU A N 1
ATOM 1969 C CA . LEU A 1 248 ? 1.376 -0.335 -3.627 1 93.56 248 LEU A CA 1
ATOM 1970 C C . LEU A 1 248 ? 1.993 1.018 -3.969 1 93.56 248 LEU A C 1
ATOM 1972 O O . LEU A 1 248 ? 2.145 1.874 -3.094 1 93.56 248 LEU A O 1
ATOM 1976 N N . SER A 1 249 ? 2.361 1.193 -5.25 1 94.81 249 SER A N 1
ATOM 1977 C CA . SER A 1 249 ? 2.916 2.471 -5.688 1 94.81 249 SER A CA 1
ATOM 1978 C C . SER A 1 249 ? 1.927 3.609 -5.465 1 94.81 249 SER A C 1
ATOM 1980 O O . SER A 1 249 ? 2.311 4.691 -5.016 1 94.81 249 SER A O 1
ATOM 1982 N N . SER A 1 250 ? 0.7 3.387 -5.734 1 92.06 250 SER A N 1
ATOM 1983 C CA . SER A 1 250 ? -0.342 4.387 -5.516 1 92.06 250 SER A CA 1
ATOM 1984 C C . SER A 1 250 ? -0.512 4.688 -4.031 1 92.06 250 SER A C 1
ATOM 1986 O O . SER A 1 250 ? -0.672 5.848 -3.643 1 92.06 250 SER A O 1
ATOM 1988 N N . LYS A 1 251 ? -0.493 3.682 -3.254 1 92 251 LYS A N 1
ATOM 1989 C CA . LYS A 1 251 ? -0.587 3.844 -1.807 1 92 251 LYS A CA 1
ATOM 1990 C C . LYS A 1 251 ? 0.578 4.672 -1.27 1 92 251 LYS A C 1
ATOM 1992 O O . LYS A 1 251 ? 0.39 5.527 -0.403 1 92 251 LYS A O 1
ATOM 1997 N N . ILE A 1 252 ? 1.765 4.383 -1.781 1 94.88 252 ILE A N 1
ATOM 1998 C CA . ILE A 1 252 ? 2.971 5.094 -1.367 1 94.88 252 ILE A CA 1
ATOM 1999 C C . ILE A 1 252 ? 2.838 6.578 -1.706 1 94.88 252 ILE A C 1
ATOM 2001 O O . ILE A 1 252 ? 3.168 7.438 -0.888 1 94.88 252 ILE A O 1
ATOM 2005 N N . THR A 1 253 ? 2.342 6.902 -2.842 1 92.62 253 THR A N 1
ATOM 2006 C CA . THR A 1 253 ? 2.127 8.289 -3.254 1 92.62 253 THR A CA 1
ATOM 2007 C C . THR A 1 253 ? 1.122 8.977 -2.332 1 92.62 253 THR A C 1
ATOM 2009 O O . THR A 1 253 ? 1.324 10.125 -1.932 1 92.62 253 THR A O 1
ATOM 2012 N N . PHE A 1 254 ? 0.13 8.211 -2.006 1 91.75 254 PHE A N 1
ATOM 2013 C CA . PHE A 1 254 ? -0.887 8.703 -1.083 1 91.75 254 PHE A CA 1
ATOM 2014 C C . PHE A 1 254 ? -0.275 9.031 0.275 1 91.75 254 PHE A C 1
ATOM 2016 O O . PHE A 1 254 ? -0.545 10.086 0.847 1 91.75 254 PHE A O 1
ATOM 2023 N N . LEU A 1 255 ? 0.506 8.211 0.788 1 92.62 255 LEU A N 1
ATOM 2024 C CA . LEU A 1 255 ? 1.149 8.398 2.084 1 92.62 255 LEU A CA 1
ATOM 2025 C C . LEU A 1 255 ? 2.105 9.586 2.049 1 92.62 255 LEU A C 1
ATOM 2027 O O . LEU A 1 255 ? 2.205 10.336 3.021 1 92.62 255 LEU A O 1
ATOM 2031 N N . LEU A 1 256 ? 2.814 9.75 0.926 1 93.19 256 LEU A N 1
ATOM 2032 C CA . LEU A 1 256 ? 3.711 10.891 0.747 1 93.19 256 LEU A CA 1
ATOM 2033 C C . LEU A 1 256 ? 2.945 12.203 0.832 1 93.19 256 LEU A C 1
ATOM 2035 O O . LEU A 1 256 ? 3.32 13.102 1.595 1 93.19 256 LEU A O 1
ATOM 2039 N N . ASP A 1 257 ? 1.864 12.281 0.152 1 92.19 257 ASP A N 1
ATOM 2040 C CA . ASP A 1 257 ? 1.053 13.492 0.111 1 92.19 257 ASP A CA 1
ATOM 2041 C C . ASP A 1 257 ? 0.458 13.805 1.482 1 92.19 257 ASP A C 1
ATOM 2043 O O . ASP A 1 257 ? 0.481 14.953 1.93 1 92.19 257 ASP A O 1
ATOM 2047 N N . ALA A 1 258 ? -0.015 12.781 2.078 1 91.31 258 ALA A N 1
ATOM 2048 C CA . ALA A 1 258 ? -0.575 12.969 3.414 1 91.31 258 ALA A CA 1
ATOM 2049 C C . ALA A 1 258 ? 0.49 13.453 4.391 1 91.31 258 ALA A C 1
ATOM 2051 O O . ALA A 1 258 ? 0.228 14.336 5.215 1 91.31 258 ALA A O 1
ATOM 2052 N N . THR A 1 259 ? 1.663 12.875 4.328 1 90.69 259 THR A N 1
ATOM 2053 C CA . THR A 1 259 ? 2.76 13.266 5.207 1 90.69 259 THR A CA 1
ATOM 2054 C C . THR A 1 259 ? 3.162 14.719 4.961 1 90.69 259 THR A C 1
ATOM 2056 O O . THR A 1 259 ? 3.383 15.477 5.906 1 90.69 259 THR A O 1
ATOM 2059 N N . LEU A 1 260 ? 3.221 15.133 3.73 1 90.5 260 LEU A N 1
ATOM 2060 C CA . LEU A 1 260 ? 3.518 16.516 3.395 1 90.5 260 LEU A CA 1
ATOM 2061 C C . LEU A 1 260 ? 2.445 17.453 3.941 1 90.5 260 LEU A C 1
ATOM 2063 O O . LEU A 1 260 ? 2.752 18.562 4.406 1 90.5 260 LEU A O 1
ATOM 2067 N N . GLY A 1 261 ? 1.25 16.969 3.836 1 88.25 261 GLY A N 1
ATOM 2068 C CA . GLY A 1 261 ? 0.169 17.734 4.438 1 88.25 261 GLY A CA 1
ATOM 2069 C C . GLY A 1 261 ? 0.344 17.938 5.93 1 88.25 261 GLY A C 1
ATOM 2070 O O . GLY A 1 261 ? 0.169 19.047 6.434 1 88.25 261 GLY A O 1
ATOM 2071 N N . MET A 1 262 ? 0.73 16.906 6.609 1 86.06 262 MET A N 1
ATOM 2072 C CA . MET A 1 262 ? 0.953 16.969 8.047 1 86.06 262 MET A CA 1
ATOM 2073 C C . MET A 1 262 ? 2.107 17.922 8.375 1 86.06 262 MET A C 1
ATOM 2075 O O . MET A 1 262 ? 2.039 18.688 9.344 1 86.06 262 MET A O 1
ATOM 2079 N N . ILE A 1 263 ? 3.143 17.859 7.602 1 86.69 263 ILE A N 1
ATOM 2080 C CA . ILE A 1 263 ? 4.289 18.75 7.773 1 86.69 263 ILE A CA 1
ATOM 2081 C C . ILE A 1 263 ? 3.846 20.203 7.621 1 86.69 263 ILE A C 1
ATOM 2083 O O . ILE A 1 263 ? 4.23 21.062 8.422 1 86.69 263 ILE A O 1
ATOM 2087 N N . ASN A 1 264 ? 3.041 20.438 6.621 1 87.44 264 ASN A N 1
ATOM 2088 C CA . ASN A 1 264 ? 2.555 21.797 6.375 1 87.44 264 ASN A CA 1
ATOM 2089 C C . ASN A 1 264 ? 1.722 22.312 7.547 1 87.44 264 ASN A C 1
ATOM 2091 O O . ASN A 1 264 ? 1.833 23.469 7.926 1 87.44 264 ASN A O 1
ATOM 2095 N N . ILE A 1 265 ? 0.977 21.453 8.133 1 84.19 265 ILE A N 1
ATOM 2096 C CA . ILE A 1 265 ? 0.169 21.828 9.289 1 84.19 265 ILE A CA 1
ATOM 2097 C C . ILE A 1 265 ? 1.081 22.203 10.453 1 84.19 265 ILE A C 1
ATOM 2099 O O . ILE A 1 265 ? 0.852 23.219 11.125 1 84.19 265 ILE A O 1
ATOM 2103 N N . GLU A 1 266 ? 2.066 21.453 10.664 1 82.81 266 GLU A N 1
ATOM 2104 C CA . GLU A 1 266 ? 3.018 21.734 11.742 1 82.81 266 GLU A CA 1
ATOM 2105 C C . GLU A 1 266 ? 3.77 23.031 11.484 1 82.81 266 GLU A C 1
ATOM 2107 O O . GLU A 1 266 ? 4 23.812 12.414 1 82.81 266 GLU A O 1
ATOM 2112 N N . GLN A 1 267 ? 4.148 23.219 10.25 1 83.81 267 GLN A N 1
ATOM 2113 C CA . GLN A 1 267 ? 4.84 24.453 9.883 1 83.81 267 GLN A CA 1
ATOM 2114 C C . GLN A 1 267 ? 3.945 25.672 10.094 1 83.81 267 GLN A C 1
ATOM 2116 O O . GLN A 1 267 ? 4.406 26.703 10.562 1 83.81 267 GLN A O 1
ATOM 2121 N N . ASN A 1 268 ? 2.727 25.531 9.797 1 83.56 268 ASN A N 1
ATOM 2122 C CA . ASN A 1 268 ? 1.778 26.609 10.039 1 83.56 268 ASN A CA 1
ATOM 2123 C C . ASN A 1 268 ? 1.699 26.969 11.523 1 83.56 268 ASN A C 1
ATOM 2125 O O . ASN A 1 268 ? 1.649 28.141 11.883 1 83.56 268 ASN A O 1
ATOM 2129 N N . ALA A 1 269 ? 1.681 25.922 12.32 1 80.94 269 ALA A N 1
ATOM 2130 C CA . ALA A 1 269 ? 1.597 26.125 13.758 1 80.94 269 ALA A CA 1
ATOM 2131 C C . ALA A 1 269 ? 2.828 26.875 14.281 1 80.94 269 ALA A C 1
ATOM 2133 O O . ALA A 1 269 ? 2.715 27.781 15.109 1 80.94 269 ALA A O 1
ATOM 2134 N N . ILE A 1 270 ? 4.008 26.562 13.758 1 82.12 270 ILE A N 1
ATOM 2135 C CA . ILE A 1 270 ? 5.262 27.188 14.172 1 82.12 270 ILE A CA 1
ATOM 2136 C C . ILE A 1 270 ? 5.297 28.625 13.695 1 82.12 270 ILE A C 1
ATOM 2138 O O . ILE A 1 270 ? 5.637 29.531 14.461 1 82.12 270 ILE A O 1
ATOM 2142 N N . ILE A 1 271 ? 4.926 28.859 12.484 1 84.88 271 ILE A N 1
ATOM 2143 C CA . ILE A 1 271 ? 4.949 30.203 11.906 1 84.88 271 ILE A CA 1
ATOM 2144 C C . ILE A 1 271 ? 3.951 31.094 12.633 1 84.88 271 ILE A C 1
ATOM 2146 O O . ILE A 1 271 ? 4.246 32.25 12.922 1 84.88 271 ILE A O 1
ATOM 2150 N N . LYS A 1 272 ? 2.803 30.531 12.961 1 83.31 272 LYS A N 1
ATOM 2151 C CA . LYS A 1 272 ? 1.794 31.281 13.711 1 83.31 272 LYS A CA 1
ATOM 2152 C C . LYS A 1 272 ? 2.33 31.719 15.07 1 83.31 272 LYS A C 1
ATOM 2154 O O . LYS A 1 272 ? 2.156 32.875 15.469 1 83.31 272 LYS A O 1
ATOM 2159 N N . LEU A 1 273 ? 2.947 30.828 15.695 1 81.38 273 LEU A N 1
ATOM 2160 C CA . LEU A 1 273 ? 3.494 31.109 17.016 1 81.38 273 LEU A CA 1
ATOM 2161 C C . LEU A 1 273 ? 4.512 32.25 16.953 1 81.38 273 LEU A C 1
ATOM 2163 O O . LEU A 1 273 ? 4.426 33.219 17.719 1 81.38 273 LEU A O 1
ATOM 2167 N N . PHE A 1 274 ? 5.484 32.219 16.031 1 82.38 274 PHE A N 1
ATOM 2168 C CA . PHE A 1 274 ? 6.531 33.219 15.906 1 82.38 274 PHE A CA 1
ATOM 2169 C C . PHE A 1 274 ? 5.957 34.562 15.422 1 82.38 274 PHE A C 1
ATOM 2171 O O . PHE A 1 274 ? 6.402 35.625 15.852 1 82.38 274 PHE A O 1
ATOM 2178 N N . SER A 1 275 ? 4.91 34.438 14.617 1 85.44 275 SER A N 1
ATOM 2179 C CA . SER A 1 275 ? 4.277 35.625 14.102 1 85.44 275 SER A CA 1
ATOM 2180 C C . SER A 1 275 ? 3.492 36.344 15.195 1 85.44 275 SER A C 1
ATOM 2182 O O . SER A 1 275 ? 3.527 37.594 15.281 1 85.44 275 SER A O 1
ATOM 2184 N N . VAL A 1 276 ? 2.873 35.562 16.031 1 82.31 276 VAL A N 1
ATOM 2185 C CA . VAL A 1 276 ? 2.115 36.125 17.141 1 82.31 276 VAL A CA 1
ATOM 2186 C C . VAL A 1 276 ? 3.064 36.844 18.094 1 82.31 276 VAL A C 1
ATOM 2188 O O . VAL A 1 276 ? 2.791 37.969 18.531 1 82.31 276 VAL A O 1
ATOM 2191 N N . VAL A 1 277 ? 4.23 36.375 18.391 1 82.81 277 VAL A N 1
ATOM 2192 C CA . VAL A 1 277 ? 5.23 36.969 19.266 1 82.81 277 VAL A CA 1
ATOM 2193 C C . VAL A 1 277 ? 5.754 38.25 18.656 1 82.81 277 VAL A C 1
ATOM 2195 O O . VAL A 1 277 ? 5.859 39.281 19.344 1 82.81 277 VAL A O 1
ATOM 2198 N N . ALA A 1 278 ? 5.957 38.25 17.375 1 85.75 278 ALA A N 1
ATOM 2199 C CA . ALA A 1 278 ? 6.473 39.438 16.688 1 85.75 278 ALA A CA 1
ATOM 2200 C C . ALA A 1 278 ? 5.477 40.594 16.75 1 85.75 278 ALA A C 1
ATOM 2202 O O . ALA A 1 278 ? 5.844 41.719 17.078 1 85.75 278 ALA A O 1
ATOM 2203 N N . VAL A 1 279 ? 4.176 40.281 16.625 1 85.44 279 VAL A N 1
ATOM 2204 C CA . VAL A 1 279 ? 3.141 41.312 16.578 1 85.44 279 VAL A CA 1
ATOM 2205 C C . VAL A 1 279 ? 2.916 41.875 17.969 1 85.44 279 VAL A C 1
ATOM 2207 O O . VAL A 1 279 ? 2.609 43.062 18.109 1 85.44 279 VAL A O 1
ATOM 2210 N N . ILE A 1 280 ? 3.217 41.125 19 1 84.81 280 ILE A N 1
ATOM 2211 C CA . ILE A 1 280 ? 3.008 41.562 20.375 1 84.81 280 ILE A CA 1
ATOM 2212 C C . ILE A 1 280 ? 4.141 42.5 20.797 1 84.81 280 ILE A C 1
ATOM 2214 O O . ILE A 1 280 ? 3.912 43.469 21.516 1 84.81 280 ILE A O 1
ATOM 2218 N N . PHE A 1 281 ? 5.398 42.344 20.25 1 88.06 281 PHE A N 1
ATOM 2219 C CA . PHE A 1 281 ? 6.555 43.062 20.766 1 88.06 281 PHE A CA 1
ATOM 2220 C C . PHE A 1 281 ? 6.91 44.25 19.875 1 88.06 281 PHE A C 1
ATOM 2222 O O . PHE A 1 281 ? 7.578 45.188 20.297 1 88.06 281 PHE A O 1
ATOM 2229 N N . LEU A 1 282 ? 6.27 44.281 18.734 1 89.25 282 LEU A N 1
ATOM 2230 C CA . LEU A 1 282 ? 6.656 45.312 17.781 1 89.25 282 LEU A CA 1
ATOM 2231 C C . LEU A 1 282 ? 6.105 46.656 18.203 1 89.25 282 LEU A C 1
ATOM 2233 O O . LEU A 1 282 ? 6.844 47.656 18.266 1 89.25 282 LEU A O 1
ATOM 2237 N N . PRO A 1 283 ? 4.852 46.844 18.688 1 86.56 283 PRO A N 1
ATOM 2238 C CA . PRO A 1 283 ? 4.297 48.125 19.047 1 86.56 283 PRO A CA 1
ATOM 2239 C C . PRO A 1 283 ? 4.957 48.75 20.297 1 86.56 283 PRO A C 1
ATOM 2241 O O . PRO A 1 283 ? 5.371 49.906 20.281 1 86.56 283 PRO A O 1
ATOM 2244 N N . PRO A 1 284 ? 5.156 47.969 21.375 1 88.31 284 PRO A N 1
ATOM 2245 C CA . PRO A 1 284 ? 5.852 48.531 22.531 1 88.31 284 PRO A CA 1
ATOM 2246 C C . PRO A 1 284 ? 7.289 48.938 22.203 1 88.31 284 PRO A C 1
ATOM 2248 O O . PRO A 1 284 ? 7.805 49.906 22.766 1 88.31 284 PRO A O 1
ATOM 2251 N N . THR A 1 285 ? 7.914 48.219 21.297 1 89.31 285 THR A N 1
ATOM 2252 C CA . THR A 1 285 ? 9.266 48.562 20.875 1 89.31 285 THR A CA 1
ATOM 2253 C C . THR A 1 285 ? 9.289 49.906 20.156 1 89.31 285 THR A C 1
ATOM 2255 O O . THR A 1 285 ? 10.188 50.719 20.375 1 89.31 285 THR A O 1
ATOM 2258 N N . LEU A 1 286 ? 8.266 50.156 19.422 1 90.94 286 LEU A N 1
ATOM 2259 C CA . LEU A 1 286 ? 8.164 51.438 18.734 1 90.94 286 LEU A CA 1
ATOM 2260 C C . LEU A 1 286 ? 7.98 52.562 19.734 1 90.94 286 LEU A C 1
ATOM 2262 O O . LEU A 1 286 ? 8.641 53.594 19.641 1 90.94 286 LEU A O 1
ATOM 2266 N N . VAL A 1 287 ? 7.184 52.438 20.781 1 88.81 287 VAL A N 1
ATOM 2267 C CA . VAL A 1 287 ? 6.938 53.438 21.797 1 88.81 287 VAL A CA 1
ATOM 2268 C C . VAL A 1 287 ? 8.227 53.719 22.562 1 88.81 287 VAL A C 1
ATOM 2270 O O . VAL A 1 287 ? 8.602 54.906 22.734 1 88.81 287 VAL A O 1
ATOM 2273 N N . ALA A 1 288 ? 8.93 52.719 22.953 1 88.44 288 ALA A N 1
ATOM 2274 C CA . ALA A 1 288 ? 10.188 52.875 23.672 1 88.44 288 ALA A CA 1
ATOM 2275 C C . ALA A 1 288 ? 11.234 53.594 22.797 1 88.44 288 ALA A C 1
ATOM 2277 O O . ALA A 1 288 ? 11.977 54.438 23.281 1 88.44 288 ALA A O 1
ATOM 2278 N N . SER A 1 289 ? 11.148 53.281 21.531 1 90.44 289 SER A N 1
ATOM 2279 C CA . SER A 1 289 ? 12.109 53.906 20.625 1 90.44 289 SER A CA 1
ATOM 2280 C C . SER A 1 289 ? 11.805 55.375 20.391 1 90.44 289 SER A C 1
ATOM 2282 O O . SER A 1 289 ? 12.719 56.188 20.281 1 90.44 289 SER A O 1
ATOM 2284 N N . ILE A 1 290 ? 10.555 55.75 20.375 1 88.12 290 ILE A N 1
ATOM 2285 C CA . ILE A 1 290 ? 10.156 57.125 20.188 1 88.12 290 ILE A CA 1
ATOM 2286 C C . ILE A 1 290 ? 10.609 57.969 21.391 1 88.12 290 ILE A C 1
ATOM 2288 O O . ILE A 1 290 ? 11.234 59.031 21.219 1 88.12 290 ILE A O 1
ATOM 2292 N N . TYR A 1 291 ? 10.461 57.469 22.656 1 87.81 291 TYR A N 1
ATOM 2293 C CA . TYR A 1 291 ? 10.789 58.25 23.844 1 87.81 291 TYR A CA 1
ATOM 2294 C C . TYR A 1 291 ? 12.25 58.031 24.234 1 87.81 291 TYR A C 1
ATOM 2296 O O . TYR A 1 291 ? 12.734 58.688 25.188 1 87.81 291 TYR A O 1
ATOM 2304 N N . GLY A 1 292 ? 12.938 57.312 23.453 1 84.12 292 GLY A N 1
ATOM 2305 C CA . GLY A 1 292 ? 14.375 57.188 23.609 1 84.12 292 GLY A CA 1
ATOM 2306 C C . GLY A 1 292 ? 15.156 58.125 22.719 1 84.12 292 GLY A C 1
ATOM 2307 O O . GLY A 1 292 ? 16.391 58.219 22.812 1 84.12 292 GLY A O 1
ATOM 2308 N N . MET A 1 293 ? 14.391 58.844 21.922 1 88.19 293 MET A N 1
ATOM 2309 C CA . MET A 1 293 ? 15.062 59.781 21.016 1 88.19 293 MET A CA 1
ATOM 2310 C C . MET A 1 293 ? 15.688 60.906 21.797 1 88.19 293 MET A C 1
ATOM 2312 O O . MET A 1 293 ? 15.188 61.312 22.859 1 88.19 293 MET A O 1
ATOM 2316 N N . ASN A 1 294 ? 16.766 61.562 21.344 1 84.94 294 ASN A N 1
ATOM 2317 C CA . ASN A 1 294 ? 17.578 62.531 22.078 1 84.94 294 ASN A CA 1
ATOM 2318 C C . ASN A 1 294 ? 17.25 63.969 21.672 1 84.94 294 ASN A C 1
ATOM 2320 O O . ASN A 1 294 ? 18.078 64.875 21.812 1 84.94 294 ASN A O 1
ATOM 2324 N N . PHE A 1 295 ? 15.984 64.188 21.297 1 86 295 PHE A N 1
ATOM 2325 C CA . PHE A 1 295 ? 15.617 65.562 20.922 1 86 295 PHE A CA 1
ATOM 2326 C C . PHE A 1 295 ? 15.523 66.438 22.156 1 86 295 PHE A C 1
ATOM 2328 O O . PHE A 1 295 ? 15.039 66 23.203 1 86 295 PHE A O 1
ATOM 2335 N N . ARG A 1 296 ? 16 67.625 22.047 1 81.88 296 ARG A N 1
ATOM 2336 C CA . ARG A 1 296 ? 15.977 68.562 23.156 1 81.88 296 ARG A CA 1
ATOM 2337 C C . ARG A 1 296 ? 14.555 69 23.469 1 81.88 296 ARG A C 1
ATOM 2339 O O . ARG A 1 296 ? 14.203 69.25 24.625 1 81.88 296 ARG A O 1
ATOM 2346 N N . TYR A 1 297 ? 13.766 69.188 22.406 1 81.25 297 TYR A N 1
ATOM 2347 C CA . TYR A 1 297 ? 12.422 69.688 22.547 1 81.25 297 TYR A CA 1
ATOM 2348 C C . TYR A 1 297 ? 11.367 68.625 22.422 1 81.25 297 TYR A C 1
ATOM 2350 O O . TYR A 1 297 ? 10.766 68.438 21.359 1 81.25 297 TYR A O 1
ATOM 2358 N N . MET A 1 298 ? 11.305 67.875 23.5 1 82.56 298 MET A N 1
ATOM 2359 C CA . MET A 1 298 ? 10.242 66.875 23.609 1 82.56 298 MET A CA 1
ATOM 2360 C C . MET A 1 298 ? 9.32 67.188 24.766 1 82.56 298 MET A C 1
ATOM 2362 O O . MET A 1 298 ? 9.656 66.938 25.922 1 82.56 298 MET A O 1
ATOM 2366 N N . PRO A 1 299 ? 8.242 67.688 24.422 1 77.75 299 PRO A N 1
ATOM 2367 C CA . PRO A 1 299 ? 7.395 68.25 25.484 1 77.75 299 PRO A CA 1
ATOM 2368 C C . PRO A 1 299 ? 7.02 67.188 26.531 1 77.75 299 PRO A C 1
ATOM 2370 O O . PRO A 1 299 ? 6.848 67.5 27.703 1 77.75 299 PRO A O 1
ATOM 2373 N N . GLU A 1 300 ? 7.059 65.875 26.125 1 79.88 300 GLU A N 1
ATOM 2374 C CA . GLU A 1 300 ? 6.574 64.875 27.016 1 79.88 300 GLU A CA 1
ATOM 2375 C C . GLU A 1 300 ? 7.648 64.438 28.031 1 79.88 300 GLU A C 1
ATOM 2377 O O . GLU A 1 300 ? 7.34 63.875 29.078 1 79.88 300 GLU A O 1
ATOM 2382 N N . LEU A 1 301 ? 8.836 64.875 27.828 1 81 301 LEU A N 1
ATOM 2383 C CA . LEU A 1 301 ? 9.938 64.438 28.656 1 81 301 LEU A CA 1
ATOM 2384 C C . LEU A 1 301 ? 9.992 65.188 29.984 1 81 301 LEU A C 1
ATOM 2386 O O . LEU A 1 301 ? 10.508 64.688 30.969 1 81 301 LEU A O 1
ATOM 2390 N N . GLU A 1 302 ? 9.477 66.312 29.938 1 81.5 302 GLU A N 1
ATOM 2391 C CA . GLU A 1 302 ? 9.555 67.125 31.156 1 81.5 302 GLU A CA 1
ATOM 2392 C C . GLU A 1 302 ? 8.273 67 31.969 1 81.5 302 GLU A C 1
ATOM 2394 O O . GLU A 1 302 ? 8.203 67.5 33.094 1 81.5 302 GLU A O 1
ATOM 2399 N N . TRP A 1 303 ? 7.336 66.312 31.438 1 83 303 TRP A N 1
ATOM 2400 C CA . TRP A 1 303 ? 6.078 66.062 32.125 1 83 303 TRP A CA 1
ATOM 2401 C C . TRP A 1 303 ? 6.211 64.938 33.156 1 83 303 TRP A C 1
ATOM 2403 O O . TRP A 1 303 ? 6.707 63.875 32.844 1 83 303 TRP A O 1
ATOM 2413 N N . PRO A 1 304 ? 5.926 65.25 34.406 1 83.31 304 PRO A N 1
ATOM 2414 C CA . PRO A 1 304 ? 6.062 64.188 35.438 1 83.31 304 PRO A CA 1
ATOM 2415 C C . PRO A 1 304 ? 5.285 62.938 35.094 1 83.31 304 PRO A C 1
ATOM 2417 O O . PRO A 1 304 ? 5.668 61.844 35.531 1 83.31 304 PRO A O 1
ATOM 2420 N N . PHE A 1 305 ? 4.316 63.094 34.406 1 86.75 305 PHE A N 1
ATOM 2421 C CA . PHE A 1 305 ? 3.494 61.938 34.062 1 86.75 305 PHE A CA 1
ATOM 2422 C C . PHE A 1 305 ? 3.889 61.344 32.719 1 86.75 305 PHE A C 1
ATOM 2424 O O . PHE A 1 305 ? 3.246 60.406 32.219 1 86.75 305 PHE A O 1
ATOM 2431 N N . GLY A 1 306 ? 4.93 61.781 32.219 1 85.19 306 GLY A N 1
ATOM 2432 C CA . GLY A 1 306 ? 5.371 61.312 30.906 1 85.19 306 GLY A CA 1
ATOM 2433 C C . GLY A 1 306 ? 5.848 59.875 30.906 1 85.19 306 GLY A C 1
ATOM 2434 O O . GLY A 1 306 ? 5.379 59.062 30.094 1 85.19 306 GLY A O 1
ATOM 2435 N N . TYR A 1 307 ? 6.695 59.594 31.828 1 85.25 307 TYR A N 1
ATOM 2436 C CA . TYR A 1 307 ? 7.27 58.25 31.906 1 85.25 307 TYR A CA 1
ATOM 2437 C C . TYR A 1 307 ? 6.195 57.219 32.219 1 85.25 307 TYR A C 1
ATOM 2439 O O . TYR A 1 307 ? 6.059 56.219 31.531 1 85.25 307 TYR A O 1
ATOM 2447 N N . PRO A 1 308 ? 5.398 57.375 33.156 1 88.06 308 PRO A N 1
ATOM 2448 C CA . PRO A 1 308 ? 4.316 56.438 33.438 1 88.06 308 PRO A CA 1
ATOM 2449 C C . PRO A 1 308 ? 3.365 56.281 32.25 1 88.06 308 PRO A C 1
ATOM 2451 O O . PRO A 1 308 ? 2.867 55.188 32 1 88.06 308 PRO A O 1
ATOM 2454 N N . LEU A 1 309 ? 3.107 57.281 31.516 1 88.75 309 LEU A N 1
ATOM 2455 C CA . LEU A 1 309 ? 2.225 57.219 30.359 1 88.75 309 LEU A CA 1
ATOM 2456 C C . LEU A 1 309 ? 2.848 56.375 29.25 1 88.75 309 LEU A C 1
ATOM 2458 O O . LEU A 1 309 ? 2.15 55.625 28.578 1 88.75 309 LEU A O 1
ATOM 2462 N N . ALA A 1 310 ? 4.148 56.531 29.031 1 88 310 ALA A N 1
ATOM 2463 C CA . ALA A 1 310 ? 4.855 55.75 28.016 1 88 310 ALA A CA 1
ATOM 2464 C C . ALA A 1 310 ? 4.801 54.25 28.344 1 88 310 ALA A C 1
ATOM 2466 O O . ALA A 1 310 ? 4.578 53.438 27.453 1 88 310 ALA A O 1
ATOM 2467 N N . ILE A 1 311 ? 4.984 53.906 29.578 1 88.81 311 ILE A N 1
ATOM 2468 C CA . ILE A 1 311 ? 4.93 52.531 30.016 1 88.81 311 ILE A CA 1
ATOM 2469 C C . IL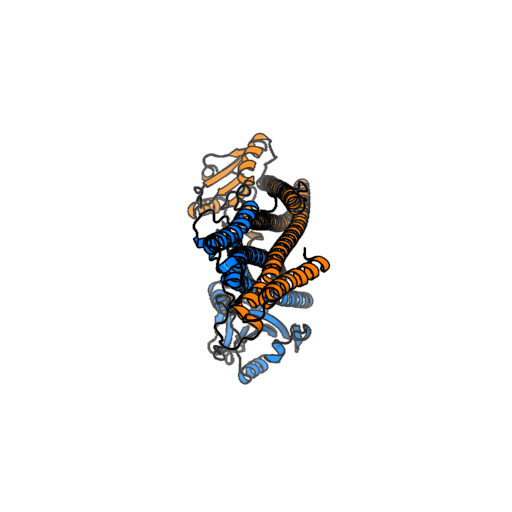E A 1 311 ? 3.518 51.969 29.828 1 88.81 311 ILE A C 1
ATOM 2471 O O . ILE A 1 311 ? 3.344 50.844 29.344 1 88.81 311 ILE A O 1
ATOM 2475 N N . ALA A 1 312 ? 2.568 52.75 30.141 1 90.06 312 ALA A N 1
ATOM 2476 C CA . ALA A 1 312 ? 1.175 52.375 29.969 1 90.06 312 ALA A CA 1
ATOM 2477 C C . ALA A 1 312 ? 0.852 52.125 28.5 1 90.06 312 ALA A C 1
ATOM 2479 O O . ALA A 1 312 ? 0.128 51.188 28.156 1 90.06 312 ALA A O 1
ATOM 2480 N N . LEU A 1 313 ? 1.363 53 27.641 1 89.81 313 LEU A N 1
ATOM 2481 C CA . LEU A 1 313 ? 1.146 52.844 26.219 1 89.81 313 LEU A CA 1
ATOM 2482 C C . LEU A 1 313 ? 1.806 51.594 25.688 1 89.81 313 LEU A C 1
ATOM 2484 O O . LEU A 1 313 ? 1.238 50.906 24.828 1 89.81 313 LEU A O 1
ATOM 2488 N N . MET A 1 314 ? 2.971 51.219 26.172 1 89.56 314 MET A N 1
ATOM 2489 C CA . MET A 1 314 ? 3.672 50 25.766 1 89.56 314 MET A CA 1
ATOM 2490 C C . MET A 1 314 ? 2.896 48.781 26.203 1 89.56 314 MET A C 1
ATOM 2492 O O . MET A 1 314 ? 2.717 47.844 25.406 1 89.56 314 MET A O 1
ATOM 2496 N N . LEU A 1 315 ? 2.426 48.719 27.375 1 89.81 315 LEU A N 1
ATOM 2497 C CA . LEU A 1 315 ? 1.664 47.594 27.891 1 89.81 315 LEU A CA 1
ATOM 2498 C C . LEU A 1 315 ? 0.359 47.438 27.109 1 89.81 315 LEU A C 1
ATOM 2500 O O . LEU A 1 315 ? -0.018 46.312 26.75 1 89.81 315 LEU A O 1
ATOM 2504 N N . ALA A 1 316 ? -0.271 48.531 26.828 1 90.5 316 ALA A N 1
ATOM 2505 C CA . ALA A 1 316 ? -1.528 48.5 26.078 1 90.5 316 ALA A CA 1
ATOM 2506 C C . ALA A 1 316 ? -1.309 47.969 24.672 1 90.5 316 ALA A C 1
ATOM 2508 O O . ALA A 1 316 ? -2.123 47.219 24.141 1 90.5 316 ALA A O 1
ATOM 2509 N N . SER A 1 317 ? -0.225 48.375 24.047 1 88.81 317 SER A N 1
ATOM 2510 C CA . SER A 1 317 ? 0.059 48 22.672 1 88.81 317 SER A CA 1
ATOM 2511 C C . SER A 1 317 ? 0.389 46.5 22.562 1 88.81 317 SER A C 1
ATOM 2513 O O . SER A 1 317 ? 0.209 45.906 21.5 1 88.81 317 SER A O 1
ATOM 2515 N N . ALA A 1 318 ? 0.899 45.906 23.594 1 86.5 318 ALA A N 1
ATOM 2516 C CA . ALA A 1 318 ? 1.212 44.469 23.609 1 86.5 318 ALA A CA 1
ATOM 2517 C C . ALA A 1 318 ? -0.023 43.656 23.938 1 86.5 318 ALA A C 1
ATOM 2519 O O . ALA A 1 318 ? -0.236 42.562 23.375 1 86.5 318 ALA A O 1
ATOM 2520 N N . ILE A 1 319 ? -0.869 44.125 24.781 1 87.5 319 ILE A N 1
ATOM 2521 C CA . ILE A 1 319 ? -2.012 43.375 25.312 1 87.5 319 ILE A CA 1
ATOM 2522 C C . ILE A 1 319 ? -3.121 43.344 24.266 1 87.5 319 ILE A C 1
ATOM 2524 O O . ILE A 1 319 ? -3.816 42.344 24.125 1 87.5 319 ILE A O 1
ATOM 2528 N N . ILE A 1 320 ? -3.25 44.375 23.516 1 85.75 320 ILE A N 1
ATOM 2529 C CA . ILE A 1 320 ? -4.344 44.5 22.547 1 85.75 320 ILE A CA 1
ATOM 2530 C C . ILE A 1 320 ? -4.191 43.406 21.484 1 85.75 320 ILE A C 1
ATOM 2532 O O . ILE A 1 320 ? -5.113 42.625 21.266 1 85.75 320 ILE A O 1
ATOM 2536 N N . PRO A 1 321 ? -3 43.281 20.875 1 82.5 321 PRO A N 1
ATOM 2537 C CA . PRO A 1 321 ? -2.867 42.188 19.875 1 82.5 321 PRO A CA 1
ATOM 2538 C C . PRO A 1 321 ? -2.949 40.812 20.5 1 82.5 321 PRO A C 1
ATOM 2540 O O . PRO A 1 321 ? -3.488 39.875 19.891 1 82.5 321 PRO A O 1
ATOM 2543 N N . TYR A 1 322 ? -2.504 40.594 21.594 1 82 322 TYR A N 1
ATOM 2544 C CA . TYR A 1 322 ? -2.562 39.312 22.281 1 82 322 TYR A CA 1
ATOM 2545 C C . TYR A 1 322 ? -4.004 38.875 22.484 1 82 322 TYR A C 1
ATOM 2547 O O . TYR A 1 322 ? -4.348 37.719 22.234 1 82 322 TYR A O 1
ATOM 2555 N N . ARG A 1 323 ? -4.816 39.75 22.922 1 83.19 323 ARG A N 1
ATOM 2556 C CA . ARG A 1 323 ? -6.223 39.438 23.172 1 83.19 323 ARG A CA 1
ATOM 2557 C C . ARG A 1 323 ? -6.953 39.156 21.859 1 83.19 323 ARG A C 1
ATOM 2559 O O . ARG A 1 323 ? -7.84 38.281 21.797 1 83.19 323 ARG A O 1
ATOM 2566 N N . LEU A 1 324 ? -6.516 39.844 20.875 1 79.44 324 LEU A N 1
ATOM 2567 C CA . LEU A 1 324 ? -7.145 39.656 19.578 1 79.44 324 LEU A CA 1
ATOM 2568 C C . LEU A 1 324 ? -6.789 38.281 19 1 79.44 324 LEU A C 1
ATOM 2570 O O . LEU A 1 324 ? -7.648 37.625 18.438 1 79.44 324 LEU A O 1
ATOM 2574 N N . PHE A 1 325 ? -5.578 37.906 19.172 1 81.25 325 PHE A N 1
ATOM 2575 C CA . PHE A 1 325 ? -5.145 36.594 18.672 1 81.25 325 PHE A CA 1
ATOM 2576 C C . PHE A 1 325 ? -5.805 35.469 19.453 1 81.25 325 PHE A C 1
ATOM 2578 O O . PHE A 1 325 ? -6.145 34.438 18.891 1 81.25 325 PHE A O 1
ATOM 2585 N N . LYS A 1 326 ? -5.953 35.594 20.641 1 77.31 326 LYS A N 1
ATOM 2586 C CA . LYS A 1 326 ? -6.633 34.594 21.469 1 77.31 326 LYS A CA 1
ATOM 2587 C C . LYS A 1 326 ? -8.102 34.469 21.062 1 77.31 326 LYS A C 1
ATOM 2589 O O . LYS A 1 326 ? -8.633 33.344 21.016 1 77.31 326 LYS A O 1
ATOM 2594 N N . ARG A 1 327 ? -8.633 35.562 20.797 1 74.94 327 ARG A N 1
ATOM 2595 C CA . ARG A 1 327 ? -10.039 35.562 20.406 1 74.94 327 ARG A CA 1
ATOM 2596 C C . ARG A 1 327 ? -10.219 34.906 19.047 1 74.94 327 ARG A C 1
ATOM 2598 O O . ARG A 1 327 ? -11.234 34.25 18.797 1 74.94 327 ARG A O 1
ATOM 2605 N N . TRP A 1 328 ? -9.172 35.156 18.297 1 70.69 328 TRP A N 1
ATOM 2606 C CA . TRP A 1 328 ? -9.258 34.562 16.953 1 70.69 328 TRP A CA 1
ATOM 2607 C C . TRP A 1 328 ? -8.844 33.094 16.969 1 70.69 328 TRP A C 1
ATOM 2609 O O . TRP A 1 328 ? -8.898 32.438 15.938 1 70.69 328 TRP A O 1
ATOM 2619 N N . GLY A 1 329 ? -8.516 32.562 18.047 1 65.94 329 GLY A N 1
ATOM 2620 C CA . GLY A 1 329 ? -8.203 31.156 18.219 1 65.94 329 GLY A CA 1
ATOM 2621 C C . GLY A 1 329 ? -6.805 30.797 17.75 1 65.94 329 GLY A C 1
ATOM 2622 O O . GLY A 1 329 ? -6.543 29.641 17.375 1 65.94 329 GLY A O 1
ATOM 2623 N N . TRP A 1 330 ? -6.121 31.844 17.547 1 68.75 330 TRP A N 1
ATOM 2624 C CA . TRP A 1 330 ? -4.766 31.594 17.078 1 68.75 330 TRP A CA 1
ATOM 2625 C C . TRP A 1 330 ? -3.867 31.125 18.203 1 68.75 330 TRP A C 1
ATOM 2627 O O . TRP A 1 330 ? -2.748 30.656 17.969 1 68.75 330 TRP A O 1
ATOM 2637 N N . LEU A 1 331 ? -4.34 31.312 19.438 1 62.19 331 LEU A N 1
ATOM 2638 C CA . LEU A 1 331 ? -3.619 30.844 20.625 1 62.19 331 LEU A CA 1
ATOM 2639 C C . LEU A 1 331 ? -4.445 29.812 21.391 1 62.19 331 LEU A C 1
ATOM 2641 O O . LEU A 1 331 ? -5.676 29.875 21.391 1 62.19 331 LEU A O 1
ATOM 2645 N N . MET B 1 1 ? -4.055 -8.484 20.469 1 31.34 1 MET B N 1
ATOM 2646 C CA . MET B 1 1 ? -4.633 -9.305 19.406 1 31.34 1 MET B CA 1
ATOM 2647 C C . MET B 1 1 ? -5.684 -10.258 19.969 1 31.34 1 MET B C 1
ATOM 2649 O O . MET B 1 1 ? -5.367 -11.117 20.797 1 31.34 1 MET B O 1
ATOM 2653 N N . VAL B 1 2 ? -6.879 -9.859 20.266 1 36.97 2 VAL B N 1
ATOM 2654 C CA . VAL B 1 2 ? -7.805 -10.812 20.875 1 36.97 2 VAL B CA 1
ATOM 2655 C C . VAL B 1 2 ? -7.645 -12.18 20.219 1 36.97 2 VAL B C 1
ATOM 2657 O O . VAL B 1 2 ? -7.93 -12.352 19.031 1 36.97 2 VAL B O 1
ATOM 2660 N N . LYS B 1 3 ? -6.773 -12.953 20.516 1 46.59 3 LYS B N 1
ATOM 2661 C CA . LYS B 1 3 ? -6.5 -14.344 20.156 1 46.59 3 LYS B CA 1
ATOM 2662 C C . LYS B 1 3 ? -7.742 -15.211 20.344 1 46.59 3 LYS B C 1
ATOM 2664 O O . LYS B 1 3 ? -8.211 -15.406 21.453 1 46.59 3 LYS B O 1
ATOM 2669 N N . GLY B 1 4 ? -8.617 -15.117 19.375 1 56.5 4 GLY B N 1
ATOM 2670 C CA . GLY B 1 4 ? -9.805 -15.93 19.609 1 56.5 4 GLY B CA 1
ATOM 2671 C C . GLY B 1 4 ? -9.492 -17.391 19.875 1 56.5 4 GLY B C 1
ATOM 2672 O O . GLY B 1 4 ? -8.414 -17.875 19.516 1 56.5 4 GLY B O 1
ATOM 2673 N N . LEU B 1 5 ? -10 -18 20.828 1 65 5 LEU B N 1
ATOM 2674 C CA . LEU B 1 5 ? -9.875 -19.406 21.188 1 65 5 LEU B CA 1
ATOM 2675 C C . LEU B 1 5 ? -10.055 -20.297 19.969 1 65 5 LEU B C 1
ATOM 2677 O O . LEU B 1 5 ? -10.969 -20.094 19.172 1 65 5 LEU B O 1
ATOM 2681 N N . PRO B 1 6 ? -9.023 -21.094 19.719 1 67.38 6 PRO B N 1
ATOM 2682 C CA . PRO B 1 6 ? -9.109 -22.047 18.609 1 67.38 6 PRO B CA 1
ATOM 2683 C C . PRO B 1 6 ? -10.414 -22.844 18.625 1 67.38 6 PRO B C 1
ATOM 2685 O O . PRO B 1 6 ? -10.906 -23.219 19.688 1 67.38 6 PRO B O 1
ATOM 2688 N N . MET B 1 7 ? -11.109 -22.75 17.453 1 83.25 7 MET B N 1
ATOM 2689 C CA . MET B 1 7 ? -12.398 -23.438 17.422 1 83.25 7 MET B CA 1
ATOM 2690 C C . MET B 1 7 ? -12.609 -24.125 16.078 1 83.25 7 MET B C 1
ATOM 2692 O O . MET B 1 7 ? -12.273 -23.578 15.023 1 83.25 7 MET B O 1
ATOM 2696 N N . ILE B 1 8 ? -12.883 -25.438 16.156 1 90.44 8 ILE B N 1
ATOM 2697 C CA . ILE B 1 8 ? -13.398 -26.172 15 1 90.44 8 ILE B CA 1
ATOM 2698 C C . ILE B 1 8 ? -14.922 -26.203 15.047 1 90.44 8 ILE B C 1
ATOM 2700 O O . ILE B 1 8 ? -15.5 -26.828 15.938 1 90.44 8 ILE B O 1
ATOM 2704 N N . LEU B 1 9 ? -15.484 -25.5 14.078 1 93 9 LEU B N 1
ATOM 2705 C CA . LEU B 1 9 ? -16.938 -25.531 13.977 1 93 9 LEU B CA 1
ATOM 2706 C C . LEU B 1 9 ? -17.375 -26.469 12.859 1 93 9 LEU B C 1
ATOM 2708 O O . LEU B 1 9 ? -16.703 -26.578 11.828 1 93 9 LEU B O 1
ATOM 2712 N N . GLY B 1 10 ? -18.406 -27.203 13.133 1 94.69 10 GLY B N 1
ATOM 2713 C CA . GLY B 1 10 ? -18.969 -28.094 12.148 1 94.69 10 GLY B CA 1
ATOM 2714 C C . GLY B 1 10 ? -20.469 -27.891 11.938 1 94.69 10 GLY B C 1
ATOM 2715 O O . GLY B 1 10 ? -21.203 -27.672 12.898 1 94.69 10 GLY B O 1
ATOM 2716 N N . TYR B 1 11 ? -20.875 -27.938 10.672 1 95.44 11 TYR B N 1
ATOM 2717 C CA . TYR B 1 11 ? -22.281 -27.719 10.328 1 95.44 11 TYR B CA 1
ATOM 2718 C C . TYR B 1 11 ? -22.797 -28.875 9.469 1 95.44 11 TYR B C 1
ATOM 2720 O O . TYR B 1 11 ? -22.094 -29.375 8.602 1 95.44 11 TYR B O 1
ATOM 2728 N N . ALA B 1 12 ? -23.984 -29.25 9.734 1 95.25 12 ALA B N 1
ATOM 2729 C CA . ALA B 1 12 ? -24.672 -30.297 8.953 1 95.25 12 ALA B CA 1
ATOM 2730 C C . ALA B 1 12 ? -25.875 -29.719 8.219 1 95.25 12 ALA B C 1
ATOM 2732 O O . ALA B 1 12 ? -26.375 -28.641 8.578 1 95.25 12 ALA B O 1
ATOM 2733 N N . GLU B 1 13 ? -26.156 -30.391 7.129 1 92.69 13 GLU B N 1
ATOM 2734 C CA . GLU B 1 13 ? -27.328 -30 6.363 1 92.69 13 GLU B CA 1
ATOM 2735 C C . GLU B 1 13 ? -28.594 -30.672 6.902 1 92.69 13 GLU B C 1
ATOM 2737 O O . GLU B 1 13 ? -28.609 -31.891 7.109 1 92.69 13 GLU B O 1
ATOM 2742 N N . GLU B 1 14 ? -29.562 -29.891 7.266 1 90.75 14 GLU B N 1
ATOM 2743 C CA . GLU B 1 14 ? -30.875 -30.391 7.645 1 90.75 14 GLU B CA 1
ATOM 2744 C C . GLU B 1 14 ? -31.984 -29.672 6.863 1 90.75 14 GLU B C 1
ATOM 2746 O O . GLU B 1 14 ? -32.438 -28.594 7.266 1 90.75 14 GLU B O 1
ATOM 2751 N N . ASN B 1 15 ? -32.531 -30.234 5.789 1 86.81 15 ASN B N 1
ATOM 2752 C CA . ASN B 1 15 ? -33.594 -29.688 4.957 1 86.81 15 ASN B CA 1
ATOM 2753 C C . ASN B 1 15 ? -33.219 -28.344 4.367 1 86.81 15 ASN B C 1
ATOM 2755 O O . ASN B 1 15 ? -33.969 -27.375 4.465 1 86.81 15 ASN B O 1
ATOM 2759 N N . GLY B 1 16 ? -32.062 -28.203 3.912 1 85.12 16 GLY B N 1
ATOM 2760 C CA . GLY B 1 16 ? -31.609 -26.984 3.25 1 85.12 16 GLY B CA 1
ATOM 2761 C C . GLY B 1 16 ? -31.125 -25.938 4.219 1 85.12 16 GLY B C 1
ATOM 2762 O O . GLY B 1 16 ? -30.812 -24.812 3.814 1 85.12 16 GLY B O 1
ATOM 2763 N N . ARG B 1 17 ? -31.094 -26.406 5.449 1 91 17 ARG B N 1
ATOM 2764 C CA . ARG B 1 17 ? -30.625 -25.5 6.5 1 91 17 ARG B CA 1
ATOM 2765 C C . ARG B 1 17 ? -29.344 -26.016 7.137 1 91 17 ARG B C 1
ATOM 2767 O O . ARG B 1 17 ? -29.031 -27.203 7.059 1 91 17 ARG B O 1
ATOM 2774 N N . LEU B 1 18 ? -28.594 -25.016 7.617 1 92.5 18 LEU B N 1
ATOM 2775 C CA . LEU B 1 18 ? -27.375 -25.391 8.305 1 92.5 18 LEU B CA 1
ATOM 2776 C C . LEU B 1 18 ? -27.609 -25.531 9.805 1 92.5 18 LEU B C 1
ATOM 2778 O O . LEU B 1 18 ? -28.25 -24.672 10.414 1 92.5 18 LEU B O 1
ATOM 2782 N N . ARG B 1 19 ? -27.156 -26.594 10.305 1 92.31 19 ARG B N 1
ATOM 2783 C CA . ARG B 1 19 ? -27.234 -26.812 11.742 1 92.31 19 ARG B CA 1
ATOM 2784 C C . ARG B 1 19 ? -25.859 -27.062 12.344 1 92.31 19 ARG B C 1
ATOM 2786 O O . ARG B 1 19 ? -25.094 -27.906 11.844 1 92.31 19 ARG B O 1
ATOM 2793 N N . ARG B 1 20 ? -25.625 -26.359 13.422 1 92.75 20 ARG B N 1
ATOM 2794 C CA . ARG B 1 20 ? -24.344 -26.516 14.094 1 92.75 20 ARG B CA 1
ATOM 2795 C C . ARG B 1 20 ? -24.297 -27.828 14.875 1 92.75 20 ARG B C 1
ATOM 2797 O O . ARG B 1 20 ? -25.25 -28.172 15.57 1 92.75 20 ARG B O 1
ATOM 2804 N N . LEU B 1 21 ? -23.203 -28.469 14.648 1 92.38 21 LEU B N 1
ATOM 2805 C CA . LEU B 1 21 ? -23.016 -29.719 15.375 1 92.38 21 LEU B CA 1
ATOM 2806 C C . LEU B 1 21 ? -22.156 -29.5 16.609 1 92.38 21 LEU B C 1
ATOM 2808 O O . LEU B 1 21 ? -21.141 -28.797 16.562 1 92.38 21 LEU B O 1
ATOM 2812 N N . PRO B 1 22 ? -22.469 -30.062 17.734 1 86.19 22 PRO B N 1
ATOM 2813 C CA . PRO B 1 22 ? -21.719 -29.859 18.969 1 86.19 22 PRO B CA 1
ATOM 2814 C C . PRO B 1 22 ? -20.312 -30.469 18.922 1 86.19 22 PRO B C 1
ATOM 2816 O O . PRO B 1 22 ? -19.375 -29.875 19.453 1 86.19 22 PRO B O 1
ATOM 2819 N N . VAL B 1 23 ? -20.203 -31.672 18.297 1 86.12 23 VAL B N 1
ATOM 2820 C CA . VAL B 1 23 ? -18.906 -32.344 18.203 1 86.12 23 VAL B CA 1
ATOM 2821 C C . VAL B 1 23 ? -18.641 -32.719 16.75 1 86.12 23 VAL B C 1
ATOM 2823 O O . VAL B 1 23 ? -18.734 -33.906 16.391 1 86.12 23 VAL B O 1
ATOM 2826 N N . PRO B 1 24 ? -18.203 -31.812 16.062 1 86 24 PRO B N 1
ATOM 2827 C CA . PRO B 1 24 ? -18.094 -32.031 14.617 1 86 24 PRO B CA 1
ATOM 2828 C C . PRO B 1 24 ? -17.109 -33.125 14.266 1 86 24 PRO B C 1
ATOM 2830 O O . PRO B 1 24 ? -17.297 -33.844 13.273 1 86 24 PRO B O 1
ATOM 2833 N N . LEU B 1 25 ? -16.094 -33.406 15.086 1 86.38 25 LEU B N 1
ATOM 2834 C CA . LEU B 1 25 ? -15.062 -34.406 14.75 1 86.38 25 LEU B CA 1
ATOM 2835 C C . LEU B 1 25 ? -15.523 -35.812 15.07 1 86.38 25 LEU B C 1
ATOM 2837 O O . LEU B 1 25 ? -14.93 -36.781 14.609 1 86.38 25 LEU B O 1
ATOM 2841 N N . ASP B 1 26 ? -16.672 -35.906 15.805 1 85.5 26 ASP B N 1
ATOM 2842 C CA . ASP B 1 26 ? -17.25 -37.188 16.125 1 85.5 26 ASP B CA 1
ATOM 2843 C C . ASP B 1 26 ? -18.344 -37.562 15.125 1 85.5 26 ASP B C 1
ATOM 2845 O O . ASP B 1 26 ? -18.688 -38.75 14.992 1 85.5 26 ASP B O 1
ATOM 2849 N N . GLU B 1 27 ? -18.891 -36.562 14.484 1 87.38 27 GLU B N 1
ATOM 2850 C CA . GLU B 1 27 ? -19.969 -36.781 13.523 1 87.38 27 GLU B CA 1
ATOM 2851 C C . GLU B 1 27 ? -19.531 -36.406 12.109 1 87.38 27 GLU B C 1
ATOM 2853 O O . GLU B 1 27 ? -20.234 -35.688 11.414 1 87.38 27 GLU B O 1
ATOM 2858 N N . THR B 1 28 ? -18.484 -36.969 11.727 1 87.06 28 THR B N 1
ATOM 2859 C CA . THR B 1 28 ? -17.812 -36.562 10.5 1 87.06 28 THR B CA 1
ATOM 2860 C C . THR B 1 28 ? -18.688 -36.844 9.281 1 87.06 28 THR B C 1
ATOM 2862 O O . THR B 1 28 ? -18.625 -36.125 8.289 1 87.06 28 THR B O 1
ATOM 2865 N N . GLU B 1 29 ? -19.562 -37.812 9.344 1 88.06 29 GLU B N 1
ATOM 2866 C CA . GLU B 1 29 ? -20.359 -38.188 8.195 1 88.06 29 GLU B CA 1
ATOM 2867 C C . GLU B 1 29 ? -21.469 -37.188 7.934 1 88.06 29 GLU B C 1
ATOM 2869 O O . GLU B 1 29 ? -21.969 -37.062 6.812 1 88.06 29 GLU B O 1
ATOM 2874 N N . ARG B 1 30 ? -21.766 -36.406 8.945 1 90.88 30 ARG B N 1
ATOM 2875 C CA . ARG B 1 30 ? -22.891 -35.469 8.828 1 90.88 30 ARG B CA 1
ATOM 2876 C C . ARG B 1 30 ? -22.406 -34.062 8.469 1 90.88 30 ARG B C 1
ATOM 2878 O O . ARG B 1 30 ? -23.203 -33.219 8.031 1 90.88 30 ARG B O 1
ATOM 2885 N N . VAL B 1 31 ? -21.172 -33.875 8.641 1 94.19 31 VAL B N 1
ATOM 2886 C CA . VAL B 1 31 ? -20.656 -32.531 8.484 1 94.19 31 VAL B CA 1
ATOM 2887 C C . VAL B 1 31 ? -20.531 -32.188 7 1 94.19 31 VAL B C 1
ATOM 2889 O O . VAL B 1 31 ? -19.953 -32.938 6.227 1 94.19 31 VAL B O 1
ATOM 2892 N N . ILE B 1 32 ? -21.094 -31.078 6.617 1 94.44 32 ILE B N 1
ATOM 2893 C CA . ILE B 1 32 ? -20.938 -30.625 5.242 1 94.44 32 ILE B CA 1
ATOM 2894 C C . ILE B 1 32 ? -20 -29.406 5.199 1 94.44 32 ILE B C 1
ATOM 2896 O O . ILE B 1 32 ? -19.5 -29.047 4.133 1 94.44 32 ILE B O 1
ATOM 2900 N N . TRP B 1 33 ? -19.875 -28.766 6.355 1 96.81 33 TRP B N 1
ATOM 2901 C CA . TRP B 1 33 ? -19.016 -27.594 6.426 1 96.81 33 TRP B CA 1
ATOM 2902 C C . TRP B 1 33 ? -18.219 -27.578 7.727 1 96.81 33 TRP B C 1
ATOM 2904 O O . TRP B 1 33 ? -18.781 -27.547 8.812 1 96.81 33 TRP B O 1
ATOM 2914 N N . TYR B 1 34 ? -16.875 -27.641 7.57 1 96.06 34 TYR B N 1
ATOM 2915 C CA . TYR B 1 34 ? -15.953 -27.406 8.672 1 96.06 34 TYR B CA 1
ATOM 2916 C C . TYR B 1 34 ? -15.445 -25.969 8.656 1 96.06 34 TYR B C 1
ATOM 2918 O O . TYR B 1 34 ? -14.891 -25.516 7.656 1 96.06 34 TYR B O 1
ATOM 2926 N N . ASP B 1 35 ? -15.648 -25.219 9.688 1 95.94 35 ASP B N 1
ATOM 2927 C CA . ASP B 1 35 ? -15.102 -23.875 9.828 1 95.94 35 ASP B CA 1
ATOM 2928 C C . ASP B 1 35 ? -14.008 -23.844 10.898 1 95.94 35 ASP B C 1
ATOM 2930 O O . ASP B 1 35 ? -14.289 -23.922 12.094 1 95.94 35 ASP B O 1
ATOM 2934 N N . LEU B 1 36 ? -12.773 -23.719 10.422 1 96 36 LEU B N 1
ATOM 2935 C CA . LEU B 1 36 ? -11.625 -23.688 11.32 1 96 36 LEU B CA 1
ATOM 2936 C C . LEU B 1 36 ? -11.227 -22.25 11.641 1 96 36 LEU B C 1
ATOM 2938 O O . LEU B 1 36 ? -10.711 -21.531 10.781 1 96 36 LEU B O 1
ATOM 2942 N N . PHE B 1 37 ? -11.469 -21.906 12.844 1 94.44 37 PHE B N 1
ATOM 2943 C CA . PHE B 1 37 ? -11.086 -20.578 13.305 1 94.44 37 PHE B CA 1
ATOM 2944 C C . PHE B 1 37 ? -9.867 -20.656 14.227 1 94.44 37 PHE B C 1
ATOM 2946 O O . PHE B 1 37 ? -9.969 -21.156 15.352 1 94.44 37 PHE B O 1
ATOM 2953 N N . CYS B 1 38 ? -8.711 -20.125 13.766 1 93.44 38 CYS B N 1
ATOM 2954 C CA . CYS B 1 38 ? -7.438 -20.188 14.477 1 93.44 38 CYS B CA 1
ATOM 2955 C C . CYS B 1 38 ? -7.125 -21.594 14.938 1 93.44 38 CYS B C 1
ATOM 2957 O O . CYS B 1 38 ? -6.844 -21.828 16.109 1 93.44 38 CYS B O 1
ATOM 2959 N N . PRO B 1 39 ? -7.133 -22.469 13.992 1 92.5 39 PRO B N 1
ATOM 2960 C CA . PRO B 1 39 ? -6.91 -23.875 14.375 1 92.5 39 PRO B CA 1
ATOM 2961 C C . PRO B 1 39 ? -5.488 -24.125 14.867 1 92.5 39 PRO B C 1
ATOM 2963 O O . PRO B 1 39 ? -4.535 -23.547 14.344 1 92.5 39 PRO B O 1
ATOM 2966 N N . THR B 1 40 ? -5.426 -24.953 15.875 1 90.81 40 THR B N 1
ATOM 2967 C CA . THR B 1 40 ? -4.113 -25.469 16.25 1 90.81 40 THR B CA 1
ATOM 2968 C C . THR B 1 40 ? -3.613 -26.5 15.242 1 90.81 40 THR B C 1
ATOM 2970 O O . THR B 1 40 ? -4.398 -27.047 14.469 1 90.81 40 THR B O 1
ATOM 2973 N N . PRO B 1 41 ? -2.301 -26.719 15.25 1 90.94 41 PRO B N 1
ATOM 2974 C CA . PRO B 1 41 ? -1.777 -27.734 14.328 1 90.94 41 PRO B CA 1
ATOM 2975 C C . PRO B 1 41 ? -2.434 -29.094 14.516 1 90.94 41 PRO B C 1
ATOM 2977 O O . PRO B 1 41 ? -2.654 -29.812 13.539 1 90.94 41 PRO B O 1
ATOM 2980 N N . ARG B 1 42 ? -2.783 -29.406 15.734 1 90.62 42 ARG B N 1
ATOM 2981 C CA . ARG B 1 42 ? -3.43 -30.688 16.031 1 90.62 42 ARG B CA 1
ATOM 2982 C C . ARG B 1 42 ? -4.832 -30.734 15.43 1 90.62 42 ARG B C 1
ATOM 2984 O O . ARG B 1 42 ? -5.219 -31.734 14.82 1 90.62 42 ARG B O 1
ATOM 2991 N N . GLU B 1 43 ? -5.543 -29.688 15.609 1 90.62 43 GLU B N 1
ATOM 2992 C CA . GLU B 1 43 ? -6.898 -29.609 15.078 1 90.62 43 GLU B CA 1
ATOM 2993 C C . GLU B 1 43 ? -6.895 -29.656 13.547 1 90.62 43 GLU B C 1
ATOM 2995 O O . GLU B 1 43 ? -7.707 -30.359 12.945 1 90.62 43 GLU B O 1
ATOM 3000 N N . ALA B 1 44 ? -5.98 -28.938 13.008 1 93.12 44 ALA B N 1
ATOM 3001 C CA . ALA B 1 44 ? -5.852 -28.953 11.555 1 93.12 44 ALA B CA 1
ATOM 3002 C C . ALA B 1 44 ? -5.527 -30.344 11.039 1 93.12 44 ALA B C 1
ATOM 3004 O O . ALA B 1 44 ? -6.074 -30.781 10.023 1 93.12 44 ALA B O 1
ATOM 3005 N N . ALA B 1 45 ? -4.707 -31.031 11.742 1 92.94 45 ALA B N 1
ATOM 3006 C CA . ALA B 1 45 ? -4.316 -32.375 11.352 1 92.94 45 ALA B CA 1
ATOM 3007 C C . ALA B 1 45 ? -5.496 -33.344 11.453 1 92.94 45 ALA B C 1
ATOM 3009 O O . ALA B 1 45 ? -5.617 -34.281 10.656 1 92.94 45 ALA B O 1
ATOM 3010 N N . GLN B 1 46 ? -6.293 -33.125 12.445 1 92.5 46 GLN B N 1
ATOM 3011 C CA . GLN B 1 46 ? -7.469 -33.969 12.625 1 92.5 46 GLN B CA 1
ATOM 3012 C C . GLN B 1 46 ? -8.43 -33.844 11.445 1 92.5 46 GLN B C 1
ATOM 3014 O O . GLN B 1 46 ? -8.891 -34.844 10.891 1 92.5 46 GLN B O 1
ATOM 3019 N N . VAL B 1 47 ? -8.711 -32.625 11.078 1 93.12 47 VAL B N 1
ATOM 3020 C CA . VAL B 1 47 ? -9.602 -32.375 9.945 1 93.12 47 VAL B CA 1
ATOM 3021 C C . VAL B 1 47 ? -8.953 -32.906 8.664 1 93.12 47 VAL B C 1
ATOM 3023 O O . VAL B 1 47 ? -9.625 -33.469 7.812 1 93.12 47 VAL B O 1
ATOM 3026 N N . ALA B 1 48 ? -7.656 -32.719 8.562 1 93.81 48 ALA B N 1
ATOM 3027 C CA . ALA B 1 48 ? -6.902 -33.188 7.406 1 93.81 48 ALA B CA 1
ATOM 3028 C C . ALA B 1 48 ? -7.035 -34.688 7.254 1 93.81 48 ALA B C 1
ATOM 3030 O O . ALA B 1 48 ? -7.23 -35.219 6.148 1 93.81 48 ALA B O 1
ATOM 3031 N N . SER B 1 49 ? -6.934 -35.375 8.32 1 93 49 SER B N 1
ATOM 3032 C CA . SER B 1 49 ? -7.008 -36.812 8.312 1 93 49 SER B CA 1
ATOM 3033 C C . SER B 1 49 ? -8.398 -37.312 7.926 1 93 49 SER B C 1
ATOM 3035 O O . SER B 1 49 ? -8.539 -38.281 7.18 1 93 49 SER B O 1
ATOM 3037 N N . VAL B 1 50 ? -9.375 -36.625 8.43 1 90.12 50 VAL B N 1
ATOM 3038 C CA . VAL B 1 50 ? -10.758 -37 8.164 1 90.12 50 VAL B CA 1
ATOM 3039 C C . VAL B 1 50 ? -11.062 -36.812 6.68 1 90.12 50 VAL B C 1
ATOM 3041 O O . VAL B 1 50 ? -11.75 -37.656 6.082 1 90.12 50 VAL B O 1
ATOM 3044 N N . LEU B 1 51 ? -10.523 -35.812 6.082 1 91.88 51 LEU B N 1
ATOM 3045 C CA . LEU B 1 51 ? -10.906 -35.438 4.719 1 91.88 51 LEU B CA 1
ATOM 3046 C C . LEU B 1 51 ? -9.859 -35.938 3.719 1 91.88 51 LEU B C 1
ATOM 3048 O O . LEU B 1 51 ? -10.117 -35.969 2.512 1 91.88 51 LEU B O 1
ATOM 3052 N N . GLY B 1 52 ? -8.695 -36.312 4.172 1 92.38 52 GLY B N 1
ATOM 3053 C CA . GLY B 1 52 ? -7.633 -36.781 3.303 1 92.38 52 GLY B CA 1
ATOM 3054 C C . GLY B 1 52 ? -6.973 -35.656 2.508 1 92.38 52 GLY B C 1
ATOM 3055 O O . GLY B 1 52 ? -6.672 -35.844 1.325 1 92.38 52 GLY B O 1
ATOM 3056 N N . ILE B 1 53 ? -6.973 -34.531 3.029 1 94.19 53 ILE B N 1
ATOM 3057 C CA . ILE B 1 53 ? -6.363 -33.375 2.354 1 94.19 53 ILE B CA 1
ATOM 3058 C C . ILE B 1 53 ? -5.363 -32.688 3.285 1 94.19 53 ILE B C 1
ATOM 3060 O O . ILE B 1 53 ? -5.336 -32.969 4.488 1 94.19 53 ILE B O 1
ATOM 3064 N N . GLU B 1 54 ? -4.5 -31.891 2.721 1 92.38 54 GLU B N 1
ATOM 3065 C CA . GLU B 1 54 ? -3.574 -31.094 3.523 1 92.38 54 GLU B CA 1
ATOM 3066 C C . GLU B 1 54 ? -4.137 -29.703 3.799 1 92.38 54 GLU B C 1
ATOM 3068 O O . GLU B 1 54 ? -4.555 -29 2.875 1 92.38 54 GLU B O 1
ATOM 3073 N N . ILE B 1 55 ? -4.152 -29.391 5.062 1 93.81 55 ILE B N 1
ATOM 3074 C CA . ILE B 1 55 ? -4.617 -28.062 5.449 1 93.81 55 ILE B CA 1
ATOM 3075 C C . ILE B 1 55 ? -3.463 -27.078 5.371 1 93.81 55 ILE B C 1
ATOM 3077 O O . ILE B 1 55 ? -2.408 -27.281 5.973 1 93.81 55 ILE B O 1
ATOM 3081 N N . PRO B 1 56 ? -3.648 -26.047 4.605 1 94.62 56 PRO B N 1
ATOM 3082 C CA . PRO B 1 56 ? -2.553 -25.078 4.492 1 94.62 56 PRO B CA 1
ATOM 3083 C C . PRO B 1 56 ? -2.266 -24.359 5.805 1 94.62 56 PRO B C 1
ATOM 3085 O O . PRO B 1 56 ? -3.18 -24.125 6.602 1 94.62 56 PRO B O 1
ATOM 3088 N N . THR B 1 57 ? -1.021 -23.953 6.016 1 92.75 57 THR B N 1
ATOM 3089 C CA . THR B 1 57 ? -0.609 -23.188 7.184 1 92.75 57 THR B CA 1
ATOM 3090 C C . THR B 1 57 ? -0.932 -21.703 6.992 1 92.75 57 THR B C 1
ATOM 3092 O O . THR B 1 57 ? -1.243 -21.266 5.883 1 92.75 57 THR B O 1
ATOM 3095 N N . ARG B 1 58 ? -0.829 -21.031 8.125 1 91.56 58 ARG B N 1
ATOM 3096 C CA . ARG B 1 58 ? -1.061 -19.594 8.07 1 91.56 58 ARG B CA 1
ATOM 3097 C C . ARG B 1 58 ? -0.078 -18.922 7.121 1 91.56 58 ARG B C 1
ATOM 3099 O O . ARG B 1 58 ? -0.461 -18.031 6.348 1 91.56 58 ARG B O 1
ATOM 3106 N N . GLU B 1 59 ? 1.131 -19.328 7.102 1 89.88 59 GLU B N 1
ATOM 3107 C CA . GLU B 1 59 ? 2.176 -18.766 6.25 1 89.88 59 GLU B CA 1
ATOM 3108 C C . GLU B 1 59 ? 1.875 -19.016 4.773 1 89.88 59 GLU B C 1
ATOM 3110 O O . GLU B 1 59 ? 2.076 -18.125 3.941 1 89.88 59 GLU B O 1
ATOM 3115 N N . GLU B 1 60 ? 1.39 -20.172 4.516 1 91.38 60 GLU B N 1
ATOM 3116 C CA . GLU B 1 60 ? 1.034 -20.5 3.137 1 91.38 60 GLU B CA 1
ATOM 3117 C C . GLU B 1 60 ? -0.131 -19.641 2.648 1 91.38 60 GLU B C 1
ATOM 3119 O O . GLU B 1 60 ? -0.146 -19.203 1.495 1 91.38 60 GLU B O 1
ATOM 3124 N N . MET B 1 61 ? -1.037 -19.375 3.584 1 93.81 61 MET B N 1
ATOM 3125 C CA . MET B 1 61 ? -2.219 -18.594 3.236 1 93.81 61 MET B CA 1
ATOM 3126 C C . MET B 1 61 ? -1.848 -17.141 2.953 1 93.81 61 MET B C 1
ATOM 3128 O O . MET B 1 61 ? -2.559 -16.438 2.229 1 93.81 61 MET B O 1
ATOM 3132 N N . GLU B 1 62 ? -0.748 -16.719 3.502 1 91 62 GLU B N 1
ATOM 3133 C CA . GLU B 1 62 ? -0.34 -15.312 3.389 1 91 62 GLU B CA 1
ATOM 3134 C C . GLU B 1 62 ? 0.418 -15.062 2.088 1 91 62 GLU B C 1
ATOM 3136 O O . GLU B 1 62 ? 0.627 -13.914 1.697 1 91 62 GLU B O 1
ATOM 3141 N N . GLU B 1 63 ? 0.725 -16.125 1.396 1 89.75 63 GLU B N 1
ATOM 3142 C CA . GLU B 1 63 ? 1.392 -15.969 0.107 1 89.75 63 GLU B CA 1
ATOM 3143 C C . GLU B 1 63 ? 0.512 -15.211 -0.88 1 89.75 63 GLU B C 1
ATOM 3145 O O . GLU B 1 63 ? -0.714 -15.344 -0.86 1 89.75 63 GLU B O 1
ATOM 3150 N N . ILE B 1 64 ? 1.147 -14.445 -1.757 1 87.25 64 ILE B N 1
ATOM 3151 C CA . ILE B 1 64 ? 0.359 -13.547 -2.592 1 87.25 64 ILE B CA 1
ATOM 3152 C C . ILE B 1 64 ? 0.31 -14.078 -4.023 1 87.25 64 ILE B C 1
ATOM 3154 O O . ILE B 1 64 ? -0.506 -13.625 -4.828 1 87.25 64 ILE B O 1
ATOM 3158 N N . GLU B 1 65 ? 1.153 -15.094 -4.312 1 88.69 65 GLU B N 1
ATOM 3159 C CA . GLU B 1 65 ? 1.136 -15.664 -5.66 1 88.69 65 GLU B CA 1
ATOM 3160 C C . GLU B 1 65 ? -0.183 -16.375 -5.941 1 88.69 65 GLU B C 1
ATOM 3162 O O . GLU B 1 65 ? -0.69 -17.109 -5.094 1 88.69 65 GLU B O 1
ATOM 3167 N N . ILE B 1 66 ? -0.659 -16.141 -7.141 1 88 66 ILE B N 1
ATOM 3168 C CA . ILE B 1 66 ? -1.936 -16.734 -7.516 1 88 66 ILE B CA 1
ATOM 3169 C C . ILE B 1 66 ? -1.834 -18.266 -7.441 1 88 66 ILE B C 1
ATOM 3171 O O . ILE B 1 66 ? -2.766 -18.938 -6.992 1 88 66 ILE B O 1
ATOM 3175 N N . SER B 1 67 ? -0.731 -18.828 -7.816 1 89.12 67 SER B N 1
ATOM 3176 C CA . SER B 1 67 ? -0.542 -20.281 -7.852 1 89.12 67 SER B CA 1
ATOM 3177 C C . SER B 1 67 ? -0.603 -20.891 -6.453 1 89.12 67 SER B C 1
ATOM 3179 O O . SER B 1 67 ? -0.976 -22.047 -6.289 1 89.12 67 SER B O 1
ATOM 3181 N N . SER B 1 68 ? -0.233 -20.062 -5.484 1 89.5 68 SER B N 1
ATOM 3182 C CA . SER B 1 68 ? -0.27 -20.547 -4.105 1 89.5 68 SER B CA 1
ATOM 3183 C C . SER B 1 68 ? -1.66 -20.375 -3.502 1 89.5 68 SER B C 1
ATOM 3185 O O . SER B 1 68 ? -2.018 -21.078 -2.555 1 89.5 68 SER B O 1
ATOM 3187 N N . ARG B 1 69 ? -2.426 -19.578 -4.09 1 92.62 69 ARG B N 1
ATOM 3188 C CA . ARG B 1 69 ? -3.723 -19.234 -3.512 1 92.62 69 ARG B CA 1
ATOM 3189 C C . ARG B 1 69 ? -4.844 -20 -4.195 1 92.62 69 ARG B C 1
ATOM 3191 O O . ARG B 1 69 ? -5.91 -20.203 -3.611 1 92.62 69 ARG B O 1
ATOM 3198 N N . LEU B 1 70 ? -4.621 -20.375 -5.41 1 95.25 70 LEU B N 1
ATOM 3199 C CA . LEU B 1 70 ? -5.613 -21.094 -6.207 1 95.25 70 LEU B CA 1
ATOM 3200 C C . LEU B 1 70 ? -5 -22.328 -6.844 1 95.25 70 LEU B C 1
ATOM 3202 O O . LEU B 1 70 ? -4.25 -22.234 -7.816 1 95.25 70 LEU B O 1
ATOM 3206 N N . TYR B 1 71 ? -5.32 -23.5 -6.266 1 93.88 71 TYR B N 1
ATOM 3207 C CA . TYR B 1 71 ? -4.75 -24.719 -6.809 1 93.88 71 TYR B CA 1
ATOM 3208 C C . TYR B 1 71 ? -5.621 -25.922 -6.473 1 93.88 71 TYR B C 1
ATOM 3210 O O . TYR B 1 71 ? -6.578 -25.812 -5.703 1 93.88 71 TYR B O 1
ATOM 3218 N N . GLN B 1 72 ? -5.324 -26.984 -7.199 1 93.94 72 GLN B N 1
ATOM 3219 C CA . GLN B 1 72 ? -5.992 -28.25 -6.953 1 93.94 72 GLN B CA 1
ATOM 3220 C C . GLN B 1 72 ? -5 -29.312 -6.461 1 93.94 72 GLN B C 1
ATOM 3222 O O . GLN B 1 72 ? -3.873 -29.391 -6.949 1 93.94 72 GLN B O 1
ATOM 3227 N N . GLU B 1 73 ? -5.398 -30 -5.414 1 92.12 73 GLU B N 1
ATOM 3228 C CA . GLU B 1 73 ? -4.598 -31.078 -4.863 1 92.12 73 GLU B CA 1
ATOM 3229 C C . GLU B 1 73 ? -5.488 -32.188 -4.309 1 92.12 73 GLU B C 1
ATOM 3231 O O . GLU B 1 73 ? -6.434 -31.922 -3.562 1 92.12 73 GLU B O 1
ATOM 3236 N N . ASP B 1 74 ? -5.168 -33.438 -4.656 1 89 74 ASP B N 1
ATOM 3237 C CA . ASP B 1 74 ? -5.883 -34.594 -4.148 1 89 74 ASP B CA 1
ATOM 3238 C C . ASP B 1 74 ? -7.387 -34.469 -4.379 1 89 74 ASP B C 1
ATOM 3240 O O . ASP B 1 74 ? -8.18 -34.688 -3.461 1 89 74 ASP B O 1
ATOM 3244 N N . ASP B 1 75 ? -7.805 -33.875 -5.469 1 87.62 75 ASP B N 1
ATOM 3245 C CA . ASP B 1 75 ? -9.188 -33.719 -5.914 1 87.62 75 ASP B CA 1
ATOM 3246 C C . ASP B 1 75 ? -9.914 -32.656 -5.102 1 87.62 75 ASP B C 1
ATOM 3248 O O . ASP B 1 75 ? -11.148 -32.562 -5.148 1 87.62 75 ASP B O 1
ATOM 3252 N N . ALA B 1 76 ? -9.172 -31.984 -4.297 1 95.38 76 ALA B N 1
ATOM 3253 C CA . ALA B 1 76 ? -9.734 -30.859 -3.559 1 95.38 76 ALA B CA 1
ATOM 3254 C C . ALA B 1 76 ? -9.352 -29.531 -4.215 1 95.38 76 ALA B C 1
ATOM 3256 O O . ALA B 1 76 ? -8.297 -29.422 -4.844 1 95.38 76 ALA B O 1
ATOM 3257 N N . ILE B 1 77 ? -10.242 -28.609 -4.07 1 96.5 77 ILE B N 1
ATOM 3258 C CA . ILE B 1 77 ? -10.023 -27.281 -4.617 1 96.5 77 ILE B CA 1
ATOM 3259 C C . ILE B 1 77 ? -9.703 -26.297 -3.488 1 96.5 77 ILE B C 1
ATOM 3261 O O . ILE B 1 77 ? -10.477 -26.156 -2.541 1 96.5 77 ILE B O 1
ATOM 3265 N N . PHE B 1 78 ? -8.531 -25.703 -3.592 1 97.56 78 PHE B N 1
ATOM 3266 C CA . PHE B 1 78 ? -8.086 -24.734 -2.596 1 97.56 78 PHE B CA 1
ATOM 3267 C C . PHE B 1 78 ? -8.18 -23.312 -3.141 1 97.56 78 PHE B C 1
ATOM 3269 O O . PHE B 1 78 ? -7.656 -23.031 -4.215 1 97.56 78 PHE B O 1
ATOM 3276 N N . MET B 1 79 ? -8.875 -22.469 -2.387 1 98.06 79 MET B N 1
ATOM 3277 C CA . MET B 1 79 ? -9.047 -21.062 -2.783 1 98.06 79 MET B CA 1
ATOM 3278 C C . MET B 1 79 ? -8.828 -20.141 -1.597 1 98.06 79 MET B C 1
ATOM 3280 O O . MET B 1 79 ? -9.555 -20.203 -0.606 1 98.06 79 MET B O 1
ATOM 3284 N N . THR B 1 80 ? -7.84 -19.328 -1.72 1 97.44 80 THR B N 1
ATOM 3285 C CA . THR B 1 80 ? -7.578 -18.359 -0.667 1 97.44 80 THR B CA 1
ATOM 3286 C C . THR B 1 80 ? -7.93 -16.938 -1.136 1 97.44 80 THR B C 1
ATOM 3288 O O . THR B 1 80 ? -7.562 -16.547 -2.242 1 97.44 80 THR B O 1
ATOM 3291 N N . ALA B 1 81 ? -8.719 -16.234 -0.34 1 96.56 81 ALA B N 1
ATOM 3292 C CA . ALA B 1 81 ? -9.07 -14.836 -0.601 1 96.56 81 ALA B CA 1
ATOM 3293 C C . ALA B 1 81 ? -8.75 -13.953 0.602 1 96.56 81 ALA B C 1
ATOM 3295 O O . ALA B 1 81 ? -8.703 -14.43 1.737 1 96.56 81 ALA B O 1
ATOM 3296 N N . THR B 1 82 ? -8.43 -12.742 0.281 1 94.69 82 THR B N 1
ATOM 3297 C CA . THR B 1 82 ? -8.227 -11.773 1.347 1 94.69 82 THR B CA 1
ATOM 3298 C C . THR B 1 82 ? -9.539 -11.094 1.729 1 94.69 82 THR B C 1
ATOM 3300 O O . THR B 1 82 ? -10.203 -10.492 0.883 1 94.69 82 THR B O 1
ATOM 3303 N N . LEU B 1 83 ? -9.906 -11.219 2.977 1 95.62 83 LEU B N 1
ATOM 3304 C CA . LEU B 1 83 ? -11.156 -10.641 3.436 1 95.62 83 LEU B CA 1
ATOM 3305 C C . LEU B 1 83 ? -10.914 -9.617 4.539 1 95.62 83 LEU B C 1
ATOM 3307 O O . LEU B 1 83 ? -9.875 -9.641 5.195 1 95.62 83 LEU B O 1
ATOM 3311 N N . LEU B 1 84 ? -11.891 -8.781 4.652 1 93.31 84 LEU B N 1
ATOM 3312 C CA . LEU B 1 84 ? -11.797 -7.723 5.656 1 93.31 84 LEU B CA 1
ATOM 3313 C C . LEU B 1 84 ? -12.492 -8.141 6.949 1 93.31 84 LEU B C 1
ATOM 3315 O O . LEU B 1 84 ? -13.562 -8.758 6.914 1 93.31 84 LEU B O 1
ATOM 3319 N N . SER B 1 85 ? -11.766 -7.73 8.016 1 91.38 85 SER B N 1
ATOM 3320 C CA . SER B 1 85 ? -12.344 -7.902 9.344 1 91.38 85 SER B CA 1
ATOM 3321 C C . SER B 1 85 ? -12.289 -6.605 10.141 1 91.38 85 SER B C 1
ATOM 3323 O O . SER B 1 85 ? -11.562 -5.676 9.781 1 91.38 85 SER B O 1
ATOM 3325 N N . ARG B 1 86 ? -13.164 -6.441 11.109 1 86.94 86 ARG B N 1
ATOM 3326 C CA . ARG B 1 86 ? -13.195 -5.301 12.016 1 86.94 86 ARG B CA 1
ATOM 3327 C C . ARG B 1 86 ? -13.445 -4 11.258 1 86.94 86 ARG B C 1
ATOM 3329 O O . ARG B 1 86 ? -12.75 -3.006 11.484 1 86.94 86 ARG B O 1
ATOM 3336 N N . THR B 1 87 ? -14.305 -4.094 10.383 1 84 87 THR B N 1
ATOM 3337 C CA . THR B 1 87 ? -14.578 -2.939 9.539 1 84 87 THR B CA 1
ATOM 3338 C C . THR B 1 87 ? -15.344 -1.873 10.312 1 84 87 THR B C 1
ATOM 3340 O O . THR B 1 87 ? -15.43 -0.723 9.875 1 84 87 THR B O 1
ATOM 3343 N N . ASP B 1 88 ? -15.844 -2.262 11.445 1 79.31 88 ASP B N 1
ATOM 3344 C CA . ASP B 1 88 ? -16.609 -1.336 12.281 1 79.31 88 ASP B CA 1
ATOM 3345 C C . ASP B 1 88 ? -15.695 -0.562 13.227 1 79.31 88 ASP B C 1
ATOM 3347 O O . ASP B 1 88 ? -16.141 0.348 13.922 1 79.31 88 ASP B O 1
ATOM 3351 N N . THR B 1 89 ? -14.469 -0.934 13.203 1 78.75 89 THR B N 1
ATOM 3352 C CA . THR B 1 89 ? -13.5 -0.248 14.055 1 78.75 89 THR B CA 1
ATOM 3353 C C . THR B 1 89 ? -12.625 0.693 13.234 1 78.75 89 THR B C 1
ATOM 3355 O O . THR B 1 89 ? -12.781 0.787 12.016 1 78.75 89 THR B O 1
ATOM 3358 N N . ASP B 1 90 ? -11.773 1.375 13.969 1 74.88 90 ASP B N 1
ATOM 3359 C CA . ASP B 1 90 ? -10.898 2.348 13.32 1 74.88 90 ASP B CA 1
ATOM 3360 C C . ASP B 1 90 ? -9.68 1.667 12.703 1 74.88 90 ASP B C 1
ATOM 3362 O O . ASP B 1 90 ? -8.859 2.32 12.055 1 74.88 90 ASP B O 1
ATOM 3366 N N . GLN B 1 91 ? -9.719 0.38 12.797 1 80.56 91 GLN B N 1
ATOM 3367 C CA . GLN B 1 91 ? -8.555 -0.315 12.273 1 80.56 91 GLN B CA 1
ATOM 3368 C C . GLN B 1 91 ? -8.953 -1.595 11.539 1 80.56 91 GLN B C 1
ATOM 3370 O O . GLN B 1 91 ? -8.734 -2.697 12.047 1 80.56 91 GLN B O 1
ATOM 3375 N N . PRO B 1 92 ? -9.516 -1.396 10.422 1 86.44 92 PRO B N 1
ATOM 3376 C CA . PRO B 1 92 ? -9.82 -2.598 9.641 1 86.44 92 PRO B CA 1
ATOM 3377 C C . PRO B 1 92 ? -8.578 -3.439 9.344 1 86.44 92 PRO B C 1
ATOM 3379 O O . PRO B 1 92 ? -7.465 -2.906 9.281 1 86.44 92 PRO B O 1
ATOM 3382 N N . GLN B 1 93 ? -8.805 -4.73 9.336 1 87.44 93 GLN B N 1
ATOM 3383 C CA . GLN B 1 93 ? -7.695 -5.645 9.086 1 87.44 93 GLN B CA 1
ATOM 3384 C C . GLN B 1 93 ? -8 -6.566 7.91 1 87.44 93 GLN B C 1
ATOM 3386 O O . GLN B 1 93 ? -9.117 -7.07 7.781 1 87.44 93 GLN B O 1
ATOM 3391 N N . SER B 1 94 ? -7.027 -6.652 7.051 1 91.44 94 SER B N 1
ATOM 3392 C CA . SER B 1 94 ? -7.102 -7.602 5.945 1 91.44 94 SER B CA 1
ATOM 3393 C C . SER B 1 94 ? -6.41 -8.914 6.297 1 91.44 94 SER B C 1
ATOM 3395 O O . SER B 1 94 ? -5.281 -8.914 6.797 1 91.44 94 SER B O 1
ATOM 3397 N N . SER B 1 95 ? -7.098 -10.016 6.125 1 92.69 95 SER B N 1
ATOM 3398 C CA . SER B 1 95 ? -6.52 -11.32 6.43 1 92.69 95 SER B CA 1
ATOM 3399 C C . SER B 1 95 ? -6.941 -12.367 5.402 1 92.69 95 SER B C 1
ATOM 3401 O O . SER B 1 95 ? -8.023 -12.266 4.816 1 92.69 95 SER B O 1
ATOM 3403 N N . PRO B 1 96 ? -6.023 -13.352 5.203 1 95.38 96 PRO B N 1
ATOM 3404 C CA . PRO B 1 96 ? -6.379 -14.406 4.258 1 95.38 96 PRO B CA 1
ATOM 3405 C C . PRO B 1 96 ? -7.383 -15.406 4.836 1 95.38 96 PRO B C 1
ATOM 3407 O O . PRO B 1 96 ? -7.316 -15.734 6.027 1 95.38 96 PRO B O 1
ATOM 3410 N N . VAL B 1 97 ? -8.336 -15.805 4.027 1 97.38 97 VAL B N 1
ATOM 3411 C CA . VAL B 1 97 ? -9.281 -16.875 4.32 1 97.38 97 VAL B CA 1
ATOM 3412 C C . VAL B 1 97 ? -9.219 -17.922 3.217 1 97.38 97 VAL B C 1
ATOM 3414 O O . VAL B 1 97 ? -9.328 -17.609 2.031 1 97.38 97 VAL B O 1
ATOM 3417 N N . THR B 1 98 ? -9.023 -19.172 3.623 1 97.94 98 THR B N 1
ATOM 3418 C CA . THR B 1 98 ? -8.945 -20.25 2.641 1 97.94 98 THR B CA 1
ATOM 3419 C C . THR B 1 98 ? -10.242 -21.062 2.617 1 97.94 98 THR B C 1
ATOM 3421 O O . THR B 1 98 ? -10.781 -21.406 3.67 1 97.94 98 THR B O 1
ATOM 3424 N N . PHE B 1 99 ? -10.75 -21.281 1.435 1 98.19 99 PHE B N 1
ATOM 3425 C CA . PHE B 1 99 ? -11.891 -22.141 1.166 1 98.19 99 PHE B CA 1
ATOM 3426 C C . PHE B 1 99 ? -11.438 -23.422 0.478 1 98.19 99 PHE B C 1
ATOM 3428 O O . PHE B 1 99 ? -10.766 -23.391 -0.554 1 98.19 99 PHE B O 1
ATOM 3435 N N . ILE B 1 100 ? -11.828 -24.547 1.058 1 97.94 100 ILE B N 1
ATOM 3436 C CA . ILE B 1 100 ? -11.453 -25.844 0.473 1 97.94 100 ILE B CA 1
ATOM 3437 C C . ILE B 1 100 ? -12.703 -26.641 0.154 1 97.94 100 ILE B C 1
ATOM 3439 O O . ILE B 1 100 ? -13.562 -26.844 1.021 1 97.94 100 ILE B O 1
ATOM 3443 N N . LEU B 1 101 ? -12.836 -27 -1.081 1 96.56 101 LEU B N 1
ATOM 3444 C CA . LEU B 1 101 ? -13.859 -27.969 -1.464 1 96.56 101 LEU B CA 1
ATOM 3445 C C . LEU B 1 101 ? -13.266 -29.359 -1.612 1 96.56 101 LEU B C 1
ATOM 3447 O O . LEU B 1 101 ? -12.492 -29.625 -2.541 1 96.56 101 LEU B O 1
ATOM 3451 N N . ALA B 1 102 ? -13.547 -30.188 -0.692 1 94.88 102 ALA B N 1
ATOM 3452 C CA . ALA B 1 102 ? -13.109 -31.578 -0.714 1 94.88 102 ALA B CA 1
ATOM 3453 C C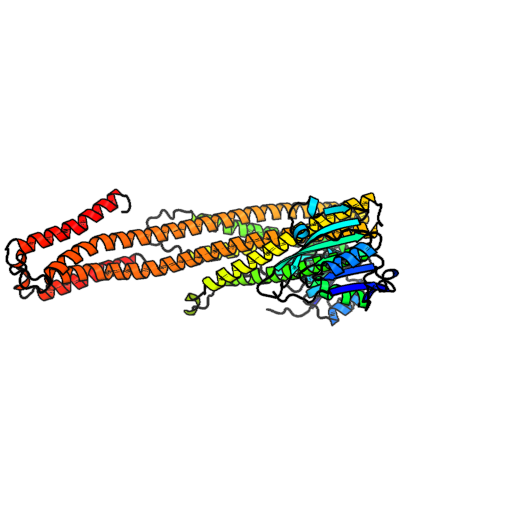 . ALA B 1 102 ? -14.297 -32.531 -0.899 1 94.88 102 ALA B C 1
ATOM 3455 O O . ALA B 1 102 ? -14.961 -32.906 0.072 1 94.88 102 ALA B O 1
ATOM 3456 N N . GLY B 1 103 ? -14.492 -33 -2.119 1 89.12 103 GLY B N 1
ATOM 3457 C CA . GLY B 1 103 ? -15.703 -33.75 -2.396 1 89.12 103 GLY B CA 1
ATOM 3458 C C . GLY B 1 103 ? -16.969 -32.938 -2.219 1 89.12 103 GLY B C 1
ATOM 3459 O O . GLY B 1 103 ? -17.125 -31.859 -2.832 1 89.12 103 GLY B O 1
ATOM 3460 N N . ALA B 1 104 ? -17.844 -33.375 -1.307 1 89.75 104 ALA B N 1
ATOM 3461 C CA . ALA B 1 104 ? -19.109 -32.656 -1.071 1 89.75 104 ALA B CA 1
ATOM 3462 C C . ALA B 1 104 ? -19.031 -31.797 0.18 1 89.75 104 ALA B C 1
ATOM 3464 O O . ALA B 1 104 ? -20.047 -31.25 0.636 1 89.75 104 ALA B O 1
ATOM 3465 N N . ARG B 1 105 ? -17.828 -31.625 0.694 1 95.06 105 ARG B N 1
ATOM 3466 C CA . ARG B 1 105 ? -17.656 -30.891 1.95 1 95.06 105 ARG B CA 1
ATOM 3467 C C . ARG B 1 105 ? -16.906 -29.594 1.736 1 95.06 105 ARG B C 1
ATOM 3469 O O . ARG B 1 105 ? -16.078 -29.5 0.827 1 95.06 105 ARG B O 1
ATOM 3476 N N . LEU B 1 106 ? -17.234 -28.688 2.582 1 97.19 106 LEU B N 1
ATOM 3477 C CA . LEU B 1 106 ? -16.562 -27.391 2.602 1 97.19 106 LEU B CA 1
ATOM 3478 C C . LEU B 1 106 ? -15.727 -27.219 3.865 1 97.19 106 LEU B C 1
ATOM 3480 O O . LEU B 1 106 ? -16.172 -27.578 4.961 1 97.19 106 LEU B O 1
ATOM 3484 N N . VAL B 1 107 ? -14.5 -26.75 3.686 1 97.31 107 VAL B N 1
ATOM 3485 C CA . VAL B 1 107 ? -13.648 -26.391 4.812 1 97.31 107 VAL B CA 1
ATOM 3486 C C . VAL B 1 107 ? -13.203 -24.938 4.676 1 97.31 107 VAL B C 1
ATOM 3488 O O . VAL B 1 107 ? -12.781 -24.516 3.6 1 97.31 107 VAL B O 1
ATOM 3491 N N . THR B 1 108 ? -13.406 -24.172 5.699 1 97.56 108 THR B N 1
ATOM 3492 C CA . THR B 1 108 ? -12.891 -22.812 5.734 1 97.56 108 THR B CA 1
ATOM 3493 C C . THR B 1 108 ? -11.867 -22.641 6.852 1 97.56 108 THR B C 1
ATOM 3495 O O . THR B 1 108 ? -12.016 -23.219 7.934 1 97.56 108 THR B O 1
ATOM 3498 N N . ILE B 1 109 ? -10.805 -21.938 6.531 1 97.06 109 ILE B N 1
ATOM 3499 C CA . ILE B 1 109 ? -9.75 -21.656 7.496 1 97.06 109 ILE B CA 1
ATOM 3500 C C . ILE B 1 109 ? -9.562 -20.141 7.613 1 97.06 109 ILE B C 1
ATOM 3502 O O . ILE B 1 109 ? -9.375 -19.453 6.609 1 97.06 109 ILE B O 1
ATOM 3506 N N . ARG B 1 110 ? -9.625 -19.688 8.781 1 95.12 110 ARG B N 1
ATOM 3507 C CA . ARG B 1 110 ? -9.438 -18.25 8.992 1 95.12 110 ARG B CA 1
ATOM 3508 C C . ARG B 1 110 ? -8.758 -17.984 10.328 1 95.12 110 ARG B C 1
ATOM 3510 O O . ARG B 1 110 ? -8.875 -18.781 11.266 1 95.12 110 ARG B O 1
ATOM 3517 N N . TYR B 1 111 ? -8.117 -16.844 10.414 1 93.12 111 TYR B N 1
ATOM 3518 C CA . TYR B 1 111 ? -7.418 -16.469 11.633 1 93.12 111 TYR B CA 1
ATOM 3519 C C . TYR B 1 111 ? -7.953 -15.148 12.18 1 93.12 111 TYR B C 1
ATOM 3521 O O . TYR B 1 111 ? -7.516 -14.688 13.234 1 93.12 111 TYR B O 1
ATOM 3529 N N . GLU B 1 112 ? -8.758 -14.586 11.406 1 91.25 112 GLU B N 1
ATOM 3530 C CA . GLU B 1 112 ? -9.555 -13.438 11.812 1 91.25 112 GLU B CA 1
ATOM 3531 C C . GLU B 1 112 ? -11.047 -13.703 11.609 1 91.25 112 GLU B C 1
ATOM 3533 O O . GLU B 1 112 ? -11.43 -14.727 11.031 1 91.25 112 GLU B O 1
ATOM 3538 N N . GLU B 1 113 ? -11.766 -12.758 12.156 1 88.94 113 GLU B N 1
ATOM 3539 C CA . GLU B 1 113 ? -13.203 -13.016 12.117 1 88.94 113 GLU B CA 1
ATOM 3540 C C . GLU B 1 113 ? -13.93 -11.977 11.266 1 88.94 113 GLU B C 1
ATOM 3542 O O . GLU B 1 113 ? -14.477 -11.008 11.789 1 88.94 113 GLU B O 1
ATOM 3547 N N . PRO B 1 114 ? -13.984 -12.367 9.992 1 90.81 114 PRO B N 1
ATOM 3548 C CA . PRO B 1 114 ? -14.836 -11.492 9.18 1 90.81 114 PRO B CA 1
ATOM 3549 C C . PRO B 1 114 ? -16.297 -11.547 9.586 1 90.81 114 PRO B C 1
ATOM 3551 O O . PRO B 1 114 ? -16.812 -12.609 9.953 1 90.81 114 PRO B O 1
ATOM 3554 N N . ARG B 1 115 ? -17.031 -10.57 9.5 1 89.06 115 ARG B N 1
ATOM 3555 C CA . ARG B 1 115 ? -18.406 -10.461 9.961 1 89.06 115 ARG B CA 1
ATOM 3556 C C . ARG B 1 115 ? -19.312 -11.438 9.219 1 89.06 115 ARG B C 1
ATOM 3558 O O . ARG B 1 115 ? -20.266 -11.969 9.797 1 89.06 115 ARG B O 1
ATOM 3565 N N . ALA B 1 116 ? -19.031 -11.633 7.992 1 91.69 116 ALA B N 1
ATOM 3566 C CA . ALA B 1 116 ? -19.844 -12.555 7.195 1 91.69 116 ALA B CA 1
ATOM 3567 C C . ALA B 1 116 ? -19.859 -13.953 7.812 1 91.69 116 ALA B C 1
ATOM 3569 O O . ALA B 1 116 ? -20.859 -14.656 7.75 1 91.69 116 ALA B O 1
ATOM 3570 N N . PHE B 1 117 ? -18.781 -14.375 8.414 1 92.75 117 PHE B N 1
ATOM 3571 C CA . PHE B 1 117 ? -18.656 -15.711 8.992 1 92.75 117 PHE B CA 1
ATOM 3572 C C . PHE B 1 117 ? -19.422 -15.797 10.312 1 92.75 117 PHE B C 1
ATOM 3574 O O . PHE B 1 117 ? -19.75 -16.891 10.773 1 92.75 117 PHE B O 1
ATOM 3581 N N . GLN B 1 118 ? -19.688 -14.695 10.867 1 89 118 GLN B N 1
ATOM 3582 C CA . GLN B 1 118 ? -20.484 -14.648 12.086 1 89 118 GLN B CA 1
ATOM 3583 C C . GLN B 1 118 ? -21.984 -14.664 11.766 1 89 118 GLN B C 1
ATOM 3585 O O . GLN B 1 118 ? -22.75 -15.383 12.406 1 89 118 GLN B O 1
ATOM 3590 N N . ALA B 1 119 ? -22.359 -13.969 10.805 1 91.81 119 ALA B N 1
ATOM 3591 C CA . ALA B 1 119 ? -23.766 -13.742 10.5 1 91.81 119 ALA B CA 1
ATOM 3592 C C . ALA B 1 119 ? -24.328 -14.867 9.633 1 91.81 119 ALA B C 1
ATOM 3594 O O . ALA B 1 119 ? -25.5 -15.227 9.766 1 91.81 119 ALA B O 1
ATOM 3595 N N . PHE B 1 120 ? -23.516 -15.453 8.836 1 94.06 120 PHE B N 1
ATOM 3596 C CA . PHE B 1 120 ? -23.969 -16.375 7.805 1 94.06 120 PHE B CA 1
ATOM 3597 C C . PHE B 1 120 ? -24.562 -17.625 8.422 1 94.06 120 PHE B C 1
ATOM 3599 O O . PHE B 1 120 ? -25.672 -18.047 8.062 1 94.06 120 PHE B O 1
ATOM 3606 N N . PRO B 1 121 ? -23.891 -18.266 9.359 1 92.19 121 PRO B N 1
ATOM 3607 C CA . PRO B 1 121 ? -24.453 -19.5 9.898 1 92.19 121 PRO B CA 1
ATOM 3608 C C . PRO B 1 121 ? -25.828 -19.297 10.547 1 92.19 121 PRO B C 1
ATOM 3610 O O . PRO B 1 121 ? -26.719 -20.125 10.398 1 92.19 121 PRO B O 1
ATOM 3613 N N . THR B 1 122 ? -25.969 -18.188 11.211 1 91.31 122 THR B N 1
ATOM 3614 C CA . THR B 1 122 ? -27.234 -17.875 11.852 1 91.31 122 THR B CA 1
ATOM 3615 C C . THR B 1 122 ? -28.328 -17.672 10.812 1 91.31 122 THR B C 1
ATOM 3617 O O . THR B 1 122 ? -29.453 -18.188 10.977 1 91.31 122 THR B O 1
ATOM 3620 N N . ARG B 1 123 ? -28.062 -17.062 9.789 1 92.19 123 ARG B N 1
ATOM 3621 C CA . ARG B 1 123 ? -29.016 -16.812 8.719 1 92.19 123 ARG B CA 1
ATOM 3622 C C . ARG B 1 123 ? -29.375 -18.094 7.984 1 92.19 123 ARG B C 1
ATOM 3624 O O . ARG B 1 123 ? -30.531 -18.328 7.645 1 92.19 123 ARG B O 1
ATOM 3631 N N . ALA B 1 124 ? -28.375 -18.891 7.723 1 92.44 124 ALA B N 1
ATOM 3632 C CA . ALA B 1 124 ? -28.547 -20.125 6.977 1 92.44 124 ALA B CA 1
ATOM 3633 C C . ALA B 1 124 ? -29.359 -21.141 7.781 1 92.44 124 ALA B C 1
ATOM 3635 O O . ALA B 1 124 ? -30.016 -22.016 7.207 1 92.44 124 ALA B O 1
ATOM 3636 N N . GLU B 1 125 ? -29.25 -21 9.062 1 90.44 125 GLU B N 1
ATOM 3637 C CA . GLU B 1 125 ? -30.047 -21.875 9.93 1 90.44 125 GLU B CA 1
ATOM 3638 C C . GLU B 1 125 ? -31.516 -21.484 9.906 1 90.44 125 GLU B C 1
ATOM 3640 O O . GLU B 1 125 ? -32.406 -22.359 9.891 1 90.44 125 GLU B O 1
ATOM 3645 N N . LYS B 1 126 ? -31.797 -20.219 9.82 1 89.38 126 LYS B N 1
ATOM 3646 C CA . LYS B 1 126 ? -33.156 -19.703 9.945 1 89.38 126 LYS B CA 1
ATOM 3647 C C . LYS B 1 126 ? -33.844 -19.672 8.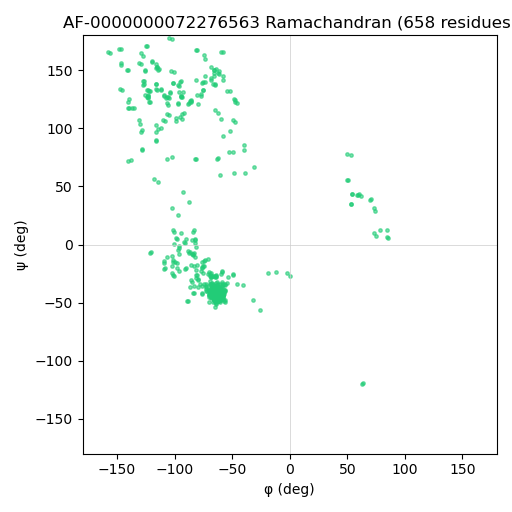594 1 89.38 126 LYS B C 1
ATOM 3649 O O . LYS B 1 126 ? -35.031 -20.031 8.484 1 89.38 126 LYS B O 1
ATOM 3654 N N . ALA B 1 127 ? -33.312 -19.172 7.496 1 84.12 127 ALA B N 1
ATOM 3655 C CA . ALA B 1 127 ? -33.969 -18.844 6.234 1 84.12 127 ALA B CA 1
ATOM 3656 C C . ALA B 1 127 ? -33.844 -19.969 5.227 1 84.12 127 ALA B C 1
ATOM 3658 O O . ALA B 1 127 ? -34.562 -20.016 4.223 1 84.12 127 ALA B O 1
ATOM 3659 N N . GLY B 1 128 ? -33.188 -21.078 5.48 1 80.25 128 GLY B N 1
ATOM 3660 C CA . GLY B 1 128 ? -32.938 -22.125 4.492 1 80.25 128 GLY B CA 1
ATOM 3661 C C . GLY B 1 128 ? -32.281 -21.609 3.232 1 80.25 128 GLY B C 1
ATOM 3662 O O . GLY B 1 128 ? -32.906 -21.531 2.174 1 80.25 128 GLY B O 1
ATOM 3663 N N . LEU B 1 129 ? -31.156 -21.328 3.098 1 82.94 129 LEU B N 1
ATOM 3664 C CA . LEU B 1 129 ? -30.406 -20.75 1.991 1 82.94 129 LEU B CA 1
ATOM 3665 C C . LEU B 1 129 ? -30 -21.828 0.989 1 82.94 129 LEU B C 1
ATOM 3667 O O . LEU B 1 129 ? -29.203 -21.562 0.083 1 82.94 129 LEU B O 1
ATOM 3671 N N . GLY B 1 130 ? -30.594 -23 1.133 1 83.88 130 GLY B N 1
ATOM 3672 C CA . GLY B 1 130 ? -30.328 -24.078 0.202 1 83.88 130 GLY B CA 1
ATOM 3673 C C . GLY B 1 130 ? -28.938 -24.656 0.317 1 83.88 130 GLY B C 1
ATOM 3674 O O . GLY B 1 130 ? -28.281 -24.922 -0.694 1 83.88 130 GLY B O 1
ATOM 3675 N N . CYS B 1 131 ? -28.438 -24.781 1.516 1 87 131 CYS B N 1
ATOM 3676 C CA . CYS B 1 131 ? -27.109 -25.328 1.776 1 87 131 CYS B CA 1
ATOM 3677 C C . CYS B 1 131 ? -27.141 -26.859 1.783 1 87 131 CYS B C 1
ATOM 3679 O O . CYS B 1 131 ? -26.906 -27.484 2.818 1 87 131 CYS B O 1
ATOM 3681 N N . PHE B 1 132 ? -27.266 -27.406 0.515 1 87.94 132 PHE B N 1
ATOM 3682 C CA . PHE B 1 132 ? -27.5 -28.844 0.363 1 87.94 132 PHE B CA 1
ATOM 3683 C C . PHE B 1 132 ? -26.172 -29.578 0.262 1 87.94 132 PHE B C 1
ATOM 3685 O O . PHE B 1 132 ? -26.125 -30.797 0.445 1 87.94 132 PHE B O 1
ATOM 3692 N N . SER B 1 133 ? -25.188 -28.859 -0.074 1 90.88 133 SER B N 1
ATOM 3693 C CA . SER B 1 133 ? -23.859 -29.438 -0.259 1 90.88 133 SER B CA 1
ATOM 3694 C C . SER B 1 133 ? -22.766 -28.438 0.117 1 90.88 133 SER B C 1
ATOM 3696 O O . SER B 1 133 ? -23.062 -27.266 0.375 1 90.88 133 SER B O 1
ATOM 3698 N N . GLY B 1 134 ? -21.562 -28.938 0.212 1 93.5 134 GLY B N 1
ATOM 3699 C CA . GLY B 1 134 ? -20.438 -28.047 0.453 1 93.5 134 GLY B CA 1
ATOM 3700 C C . GLY B 1 134 ? -20.312 -26.953 -0.586 1 93.5 134 GLY B C 1
ATOM 3701 O O . GLY B 1 134 ? -20.031 -25.797 -0.25 1 93.5 134 GLY B O 1
ATOM 3702 N N . GLU B 1 135 ? -20.562 -27.297 -1.832 1 92.94 135 GLU B N 1
ATOM 3703 C CA . GLU B 1 135 ? -20.469 -26.344 -2.93 1 92.94 135 GLU B CA 1
ATOM 3704 C C . GLU B 1 135 ? -21.531 -25.266 -2.807 1 92.94 135 GLU B C 1
ATOM 3706 O O . GLU B 1 135 ? -21.25 -24.078 -2.965 1 92.94 135 GLU B O 1
ATOM 3711 N N . LYS B 1 136 ? -22.734 -25.672 -2.559 1 93.12 136 LYS B N 1
ATOM 3712 C CA . LYS B 1 136 ? -23.828 -24.719 -2.414 1 93.12 136 LYS B CA 1
ATOM 3713 C C . LYS B 1 136 ? -23.609 -23.828 -1.187 1 93.12 136 LYS B C 1
ATOM 3715 O O . LYS B 1 136 ? -23.938 -22.641 -1.213 1 93.12 136 LYS B O 1
ATOM 3720 N N . THR B 1 137 ? -23.109 -24.453 -0.133 1 95.31 137 THR B N 1
ATOM 3721 C CA . THR B 1 137 ? -22.812 -23.688 1.07 1 95.31 137 THR B CA 1
ATOM 3722 C C . THR B 1 137 ? -21.719 -22.641 0.79 1 95.31 137 THR B C 1
ATOM 3724 O O . THR B 1 137 ? -21.812 -21.5 1.25 1 95.31 137 THR B O 1
ATOM 3727 N N . LEU B 1 138 ? -20.734 -23.031 0.07 1 96.56 138 LEU B N 1
ATOM 3728 C CA . LEU B 1 138 ? -19.672 -22.125 -0.318 1 96.56 138 LEU B CA 1
ATOM 3729 C C . LEU B 1 138 ? -20.234 -20.922 -1.077 1 96.56 138 LEU B C 1
ATOM 3731 O O . LEU B 1 138 ? -19.906 -19.781 -0.766 1 96.56 138 LEU B O 1
ATOM 3735 N N . LEU B 1 139 ? -21.078 -21.203 -2.043 1 95.31 139 LEU B N 1
ATOM 3736 C CA . LEU B 1 139 ? -21.656 -20.125 -2.854 1 95.31 139 LEU B CA 1
ATOM 3737 C C . LEU B 1 139 ? -22.484 -19.172 -1.992 1 95.31 139 LEU B C 1
ATOM 3739 O O . LEU B 1 139 ? -22.375 -17.953 -2.133 1 95.31 139 LEU B O 1
ATOM 3743 N N . ALA B 1 140 ? -23.234 -19.766 -1.135 1 95.19 140 ALA B N 1
ATOM 3744 C CA . ALA B 1 140 ? -24.047 -18.953 -0.235 1 95.19 140 ALA B CA 1
ATOM 3745 C C . ALA B 1 140 ? -23.156 -18.094 0.67 1 95.19 140 ALA B C 1
ATOM 3747 O O . ALA B 1 140 ? -23.453 -16.922 0.917 1 95.19 140 ALA B O 1
ATOM 3748 N N . LEU B 1 141 ? -22.141 -18.656 1.162 1 96.44 141 LEU B N 1
ATOM 3749 C CA . LEU B 1 141 ? -21.188 -17.953 2.02 1 96.44 141 LEU B CA 1
ATOM 3750 C C . LEU B 1 141 ? -20.516 -16.812 1.262 1 96.44 141 LEU B C 1
ATOM 3752 O O . LEU B 1 141 ? -20.406 -15.703 1.78 1 96.44 141 LEU B O 1
ATOM 3756 N N . LEU B 1 142 ? -20.078 -17.094 0.067 1 97.25 142 LEU B N 1
ATOM 3757 C CA . LEU B 1 142 ? -19.422 -16.094 -0.76 1 97.25 142 LEU B CA 1
ATOM 3758 C C . LEU B 1 142 ? -20.391 -14.945 -1.081 1 97.25 142 LEU B C 1
ATOM 3760 O O . LEU B 1 142 ? -19.984 -13.781 -1.131 1 97.25 142 LEU B O 1
ATOM 3764 N N . GLU B 1 143 ? -21.641 -15.305 -1.318 1 96.31 143 GLU B N 1
ATOM 3765 C CA . GLU B 1 143 ? -22.656 -14.273 -1.51 1 96.31 143 GLU B CA 1
ATOM 3766 C C . GLU B 1 143 ? -22.766 -13.375 -0.28 1 96.31 143 GLU B C 1
ATOM 3768 O O . GLU B 1 143 ? -22.844 -12.156 -0.402 1 96.31 143 GLU B O 1
ATOM 3773 N N . ALA B 1 144 ? -22.734 -13.984 0.866 1 95.75 144 ALA B N 1
ATOM 3774 C CA . ALA B 1 144 ? -22.797 -13.227 2.115 1 95.75 144 ALA B CA 1
ATOM 3775 C C . ALA B 1 144 ? -21.594 -12.32 2.273 1 95.75 144 ALA B C 1
ATOM 3777 O O . ALA B 1 144 ? -21.703 -11.18 2.74 1 95.75 144 ALA B O 1
ATOM 3778 N N . VAL B 1 145 ? -20.484 -12.773 1.92 1 96.62 145 VAL B N 1
ATOM 3779 C CA . VAL B 1 145 ? -19.234 -12.016 2.02 1 96.62 145 VAL B CA 1
ATOM 3780 C C . VAL B 1 145 ? -19.312 -10.797 1.107 1 96.62 145 VAL B C 1
ATOM 3782 O O . VAL B 1 145 ? -19 -9.68 1.532 1 96.62 145 VAL B O 1
ATOM 3785 N N . VAL B 1 146 ? -19.734 -11.008 -0.154 1 96.94 146 VAL B N 1
ATOM 3786 C CA . VAL B 1 146 ? -19.828 -9.922 -1.131 1 96.94 146 VAL B CA 1
ATOM 3787 C C . VAL B 1 146 ? -20.859 -8.898 -0.667 1 96.94 146 VAL B C 1
ATOM 3789 O O . VAL B 1 146 ? -20.625 -7.691 -0.757 1 96.94 146 VAL B O 1
ATOM 3792 N N . ASP B 1 147 ? -21.922 -9.391 -0.152 1 95.19 147 ASP B N 1
ATOM 3793 C CA . ASP B 1 147 ? -22.953 -8.508 0.368 1 95.19 147 ASP B CA 1
ATOM 3794 C C . ASP B 1 147 ? -22.422 -7.625 1.49 1 95.19 147 ASP B C 1
ATOM 3796 O O . ASP B 1 147 ? -22.688 -6.422 1.524 1 95.19 147 ASP B O 1
ATOM 3800 N N . ARG B 1 148 ? -21.719 -8.195 2.352 1 94.19 148 ARG B N 1
ATOM 3801 C CA . ARG B 1 148 ? -21.156 -7.445 3.475 1 94.19 148 ARG B CA 1
ATOM 3802 C C . ARG B 1 148 ? -20.188 -6.383 2.99 1 94.19 148 ARG B C 1
ATOM 3804 O O . ARG B 1 148 ? -20.188 -5.258 3.49 1 94.19 148 ARG B O 1
ATOM 3811 N N . LEU B 1 149 ? -19.344 -6.766 2.082 1 95.25 149 LEU B N 1
ATOM 3812 C CA . LEU B 1 149 ? -18.391 -5.809 1.535 1 95.25 149 LEU B CA 1
ATOM 3813 C C . LEU B 1 149 ? -19.109 -4.652 0.848 1 95.25 149 LEU B C 1
ATOM 3815 O O . LEU B 1 149 ? -18.656 -3.506 0.92 1 95.25 149 LEU B O 1
ATOM 3819 N N . ALA B 1 150 ? -20.203 -4.965 0.18 1 95.88 150 ALA B N 1
ATOM 3820 C CA . ALA B 1 150 ? -21.031 -3.932 -0.45 1 95.88 150 ALA B CA 1
ATOM 3821 C C . ALA B 1 150 ? -21.578 -2.953 0.587 1 95.88 150 ALA B C 1
ATOM 3823 O O . ALA B 1 150 ? -21.531 -1.737 0.385 1 95.88 150 ALA B O 1
ATOM 3824 N N . ASP B 1 151 ? -21.969 -3.455 1.688 1 94.94 151 ASP B N 1
ATOM 3825 C CA . ASP B 1 151 ? -22.5 -2.631 2.773 1 94.94 151 ASP B CA 1
ATOM 3826 C C . ASP B 1 151 ? -21.422 -1.702 3.326 1 94.94 151 ASP B C 1
ATOM 3828 O O . ASP B 1 151 ? -21.672 -0.519 3.562 1 94.94 151 ASP B O 1
ATOM 3832 N N . VAL B 1 152 ? -20.312 -2.273 3.555 1 94.94 152 VAL B N 1
ATOM 3833 C CA . VAL B 1 152 ? -19.219 -1.496 4.109 1 94.94 152 VAL B CA 1
ATOM 3834 C C . VAL B 1 152 ? -18.812 -0.397 3.125 1 94.94 152 VAL B C 1
ATOM 3836 O O . VAL B 1 152 ? -18.578 0.746 3.525 1 94.94 152 VAL B O 1
ATOM 3839 N N . LEU B 1 153 ? -18.75 -0.739 1.818 1 96.19 153 LEU B N 1
ATOM 3840 C CA . LEU B 1 153 ? -18.391 0.23 0.792 1 96.19 153 LEU B CA 1
ATOM 3841 C C . LEU B 1 153 ? -19.422 1.354 0.712 1 96.19 153 LEU B C 1
ATOM 3843 O O . LEU B 1 153 ? -19.047 2.523 0.566 1 96.19 153 LEU B O 1
ATOM 3847 N N . GLU B 1 154 ? -20.641 0.982 0.778 1 95.69 154 GLU B N 1
ATOM 3848 C CA . GLU B 1 154 ? -21.719 1.97 0.751 1 95.69 154 GLU B CA 1
ATOM 3849 C C . GLU B 1 154 ? -21.609 2.93 1.933 1 95.69 154 GLU B C 1
ATOM 3851 O O . GLU B 1 154 ? -21.766 4.145 1.768 1 95.69 154 GLU B O 1
ATOM 3856 N N . ARG B 1 155 ? -21.406 2.43 3.062 1 94.56 155 ARG B N 1
ATOM 3857 C CA . ARG B 1 155 ? -21.219 3.26 4.25 1 94.56 155 ARG B CA 1
ATOM 3858 C C . ARG B 1 155 ? -20.016 4.176 4.102 1 94.56 155 ARG B C 1
ATOM 3860 O O . ARG B 1 155 ? -20.078 5.355 4.445 1 94.56 155 ARG B O 1
ATOM 3867 N N . ASP B 1 156 ? -18.984 3.59 3.627 1 95 156 ASP B N 1
ATOM 3868 C CA . ASP B 1 156 ? -17.781 4.371 3.404 1 95 156 ASP B CA 1
ATOM 3869 C C . ASP B 1 156 ? -18.031 5.516 2.424 1 95 156 ASP B C 1
ATOM 3871 O O . ASP B 1 156 ? -17.578 6.637 2.637 1 95 156 ASP B O 1
ATOM 3875 N N . ALA B 1 157 ? -18.734 5.234 1.36 1 95.31 157 ALA B N 1
ATOM 3876 C CA . ALA B 1 157 ? -19.078 6.242 0.356 1 95.31 157 ALA B CA 1
ATOM 3877 C C . ALA B 1 157 ? -19.844 7.402 0.979 1 95.31 157 ALA B C 1
ATOM 3879 O O . ALA B 1 157 ? -19.578 8.57 0.679 1 95.31 157 ALA B O 1
ATOM 3880 N N . ARG B 1 158 ? -20.719 7.121 1.836 1 95.19 158 ARG B N 1
ATOM 3881 C CA . ARG B 1 158 ? -21.5 8.148 2.516 1 95.19 158 ARG B CA 1
ATOM 3882 C C . ARG B 1 158 ? -20.609 9.008 3.408 1 95.19 158 ARG B C 1
ATOM 3884 O O . ARG B 1 158 ? -20.75 10.234 3.443 1 95.19 158 ARG B O 1
ATOM 3891 N N . GLU B 1 159 ? -19.781 8.367 4.078 1 94.19 159 GLU B N 1
ATOM 3892 C CA . GLU B 1 159 ? -18.875 9.102 4.961 1 94.19 159 GLU B CA 1
ATOM 3893 C C . GLU B 1 159 ? -17.938 9.992 4.164 1 94.19 159 GLU B C 1
ATOM 3895 O O . GLU B 1 159 ? -17.625 11.109 4.586 1 94.19 159 GLU B O 1
ATOM 3900 N N . ILE B 1 160 ? -17.469 9.492 3.074 1 95.12 160 ILE B N 1
ATOM 3901 C CA . ILE B 1 160 ? -16.594 10.273 2.201 1 95.12 160 ILE B CA 1
ATOM 3902 C C . ILE B 1 160 ? -17.359 11.484 1.663 1 95.12 160 ILE B C 1
ATOM 3904 O O . ILE B 1 160 ? -16.797 12.586 1.589 1 95.12 160 ILE B O 1
ATOM 3908 N N . ASP B 1 161 ? -18.609 11.273 1.341 1 92.94 161 ASP B N 1
ATOM 3909 C CA . ASP B 1 161 ? -19.453 12.375 0.871 1 92.94 161 ASP B CA 1
ATOM 3910 C C . ASP B 1 161 ? -19.625 13.438 1.958 1 92.94 161 ASP B C 1
ATOM 3912 O O . ASP B 1 161 ? -19.578 14.633 1.678 1 92.94 161 ASP B O 1
ATOM 3916 N N . ARG B 1 162 ? -19.781 13.047 3.141 1 92.31 162 ARG B N 1
ATOM 3917 C CA . ARG B 1 162 ? -19.891 13.969 4.266 1 92.31 162 ARG B CA 1
ATOM 3918 C C . ARG B 1 162 ? -18.594 14.742 4.473 1 92.31 162 ARG B C 1
ATOM 3920 O O . ARG B 1 162 ? -18.609 15.945 4.734 1 92.31 162 ARG B O 1
ATOM 3927 N N . LEU B 1 163 ? -17.578 13.969 4.41 1 90.62 163 LEU B N 1
ATOM 3928 C CA . LEU B 1 163 ? -16.266 14.602 4.523 1 90.62 163 LEU B CA 1
ATOM 3929 C C . LEU B 1 163 ? -16.078 15.656 3.441 1 90.62 163 LEU B C 1
ATOM 3931 O O . LEU B 1 163 ? -15.57 16.75 3.717 1 90.62 163 LEU B O 1
ATOM 3935 N N . SER B 1 164 ? -16.469 15.344 2.201 1 91.25 164 SER B N 1
ATOM 3936 C CA . SER B 1 164 ? -16.406 16.281 1.076 1 91.25 164 SER B CA 1
ATOM 3937 C C . SER B 1 164 ? -17.203 17.547 1.35 1 91.25 164 SER B C 1
ATOM 3939 O O . SER B 1 164 ? -16.703 18.656 1.149 1 91.25 164 SER B O 1
ATOM 3941 N N . GLN B 1 165 ? -18.297 17.391 1.884 1 89.5 165 GLN B N 1
ATOM 3942 C CA . GLN B 1 165 ? -19.141 18.531 2.211 1 89.5 165 GLN B CA 1
ATOM 3943 C C . GLN B 1 165 ? -18.5 19.391 3.303 1 89.5 165 GLN B C 1
ATOM 3945 O O . GLN B 1 165 ? -18.562 20.625 3.238 1 89.5 165 GLN B O 1
ATOM 3950 N N . SER B 1 166 ? -17.969 18.719 4.207 1 85.25 166 SER B N 1
ATOM 3951 C CA . SER B 1 166 ? -17.359 19.438 5.312 1 85.25 166 SER B CA 1
ATOM 3952 C C . SER B 1 166 ? -16.156 20.25 4.84 1 85.25 166 SER B C 1
ATOM 3954 O O . SER B 1 166 ? -15.906 21.344 5.344 1 85.25 166 SER B O 1
ATOM 3956 N N . ILE B 1 167 ? -15.469 19.703 3.938 1 85.25 167 ILE B N 1
ATOM 3957 C CA . ILE B 1 167 ? -14.273 20.375 3.424 1 85.25 167 ILE B CA 1
ATOM 3958 C C . ILE B 1 167 ? -14.68 21.562 2.547 1 85.25 167 ILE B C 1
ATOM 3960 O O . ILE B 1 167 ? -14.07 22.625 2.621 1 85.25 167 ILE B O 1
ATOM 3964 N N . PHE B 1 168 ? -15.766 21.375 1.715 1 83.5 168 PHE B N 1
ATOM 3965 C CA . PHE B 1 168 ? -16.078 22.375 0.702 1 83.5 168 PHE B CA 1
ATOM 3966 C C . PHE B 1 168 ? -17.219 23.266 1.171 1 83.5 168 PHE B C 1
ATOM 3968 O O . PHE B 1 168 ? -17.5 24.297 0.539 1 83.5 168 PHE B O 1
ATOM 3975 N N . SER B 1 169 ? -18.062 22.75 2.029 1 73.94 169 SER B N 1
ATOM 3976 C CA . SER B 1 169 ? -19.141 23.594 2.51 1 73.94 169 SER B CA 1
ATOM 3977 C C . SER B 1 169 ? -18.609 24.844 3.219 1 73.94 169 SER B C 1
ATOM 3979 O O . SER B 1 169 ? -17.562 24.781 3.867 1 73.94 169 SER B O 1
ATOM 3981 N N . HIS B 1 170 ? -18.797 25.875 2.498 1 56.16 170 HIS B N 1
ATOM 3982 C CA . HIS B 1 170 ? -18.547 27.219 3 1 56.16 170 HIS B CA 1
ATOM 3983 C C . HIS B 1 170 ? -19.203 27.422 4.367 1 56.16 170 HIS B C 1
ATOM 3985 O O . HIS B 1 170 ? -20.406 27.281 4.512 1 56.16 170 HIS B O 1
ATOM 3991 N N . ASP B 1 171 ? -18.906 26.734 5.414 1 48.66 171 ASP B N 1
ATOM 3992 C CA . ASP B 1 171 ? -19.625 27.391 6.496 1 48.66 171 ASP B CA 1
ATOM 3993 C C . ASP B 1 171 ? -19.766 28.891 6.234 1 48.66 171 ASP B C 1
ATOM 3995 O O . ASP B 1 171 ? -18.781 29.625 6.238 1 48.66 171 ASP B O 1
ATOM 3999 N N . SER B 1 172 ? -20.469 29.297 5.293 1 40.47 172 SER B N 1
ATOM 4000 C CA . SER B 1 172 ? -20.953 30.656 5.145 1 40.47 172 SER B CA 1
ATOM 4001 C C . SER B 1 172 ? -21.062 31.359 6.496 1 40.47 172 SER B C 1
ATOM 4003 O O . SER B 1 172 ? -21.359 32.562 6.559 1 40.47 172 SER B O 1
ATOM 4005 N N . SER B 1 173 ? -21.828 30.781 7.441 1 39.56 173 SER B N 1
ATOM 4006 C CA . SER B 1 173 ? -22.141 31.625 8.594 1 39.56 173 SER B CA 1
ATOM 4007 C C . SER B 1 173 ? -20.875 32.219 9.188 1 39.56 173 SER B C 1
ATOM 4009 O O . SER B 1 173 ? -19.844 31.562 9.281 1 39.56 173 SER B O 1
ATOM 4011 N N . GLY B 1 174 ? -20.5 33.406 8.891 1 38.28 174 GLY B N 1
ATOM 4012 C CA . GLY B 1 174 ? -19.656 34.438 9.438 1 38.28 174 GLY B CA 1
ATOM 4013 C C . GLY B 1 174 ? -18.984 34.062 10.742 1 38.28 174 GLY B C 1
ATOM 4014 O O . GLY B 1 174 ? -18.531 34.906 11.5 1 38.28 174 GLY B O 1
ATOM 4015 N N . SER B 1 175 ? -19.594 33.188 11.477 1 39.44 175 SER B N 1
ATOM 4016 C CA . SER B 1 175 ? -19.109 33.094 12.852 1 39.44 175 SER B CA 1
ATOM 4017 C C . SER B 1 175 ? -17.656 32.594 12.891 1 39.44 175 SER B C 1
ATOM 4019 O O . SER B 1 175 ? -17.25 31.766 12.094 1 39.44 175 SER B O 1
ATOM 4021 N N . ARG B 1 176 ? -16.766 33.375 13.336 1 43.38 176 ARG B N 1
ATOM 4022 C CA . ARG B 1 176 ? -15.367 33.406 13.75 1 43.38 176 ARG B CA 1
ATOM 4023 C C . ARG B 1 176 ? -14.867 31.984 14.055 1 43.38 176 ARG B C 1
ATOM 4025 O O . ARG B 1 176 ? -13.664 31.766 14.211 1 43.38 176 ARG B O 1
ATOM 4032 N N . ASP B 1 177 ? -15.727 31.016 14.398 1 42.28 177 ASP B N 1
ATOM 4033 C CA . ASP B 1 177 ? -15.391 29.734 15 1 42.28 177 ASP B CA 1
ATOM 4034 C C . ASP B 1 177 ? -14.938 28.734 13.93 1 42.28 177 ASP B C 1
ATOM 4036 O O . ASP B 1 177 ? -14.703 27.562 14.234 1 42.28 177 ASP B O 1
ATOM 4040 N N . SER B 1 178 ? -15.227 28.844 12.734 1 46.59 178 SER B N 1
ATOM 4041 C CA . SER B 1 178 ? -15.031 27.875 11.664 1 46.59 178 SER B CA 1
ATOM 4042 C C . SER B 1 178 ? -13.562 27.734 11.305 1 46.59 178 SER B C 1
ATOM 4044 O O . SER B 1 178 ? -13.219 27.062 10.328 1 46.59 178 SER B O 1
ATOM 4046 N N . ARG B 1 179 ? -12.797 28.75 11.562 1 46.88 179 ARG B N 1
ATOM 4047 C CA . ARG B 1 179 ? -11.367 28.844 11.281 1 46.88 179 ARG B CA 1
ATOM 4048 C C . ARG B 1 179 ? -10.641 27.562 11.727 1 46.88 179 ARG B C 1
ATOM 4050 O O . ARG B 1 179 ? -9.508 27.328 11.32 1 46.88 179 ARG B O 1
ATOM 4057 N N . ASP B 1 180 ? -11.156 27 12.805 1 53.22 180 ASP B N 1
ATOM 4058 C CA . ASP B 1 180 ? -10.227 26.016 13.352 1 53.22 180 ASP B CA 1
ATOM 4059 C C . ASP B 1 180 ? -10.422 24.641 12.703 1 53.22 180 ASP B C 1
ATOM 4061 O O . ASP B 1 180 ? -10.961 23.734 13.32 1 53.22 180 ASP B O 1
ATOM 4065 N N . LYS B 1 181 ? -10.734 24.672 11.359 1 61.66 181 LYS B N 1
ATOM 4066 C CA . LYS B 1 181 ? -10.719 23.328 10.789 1 61.66 181 LYS B CA 1
ATOM 4067 C C . LYS B 1 181 ? -9.461 22.578 11.211 1 61.66 181 LYS B C 1
ATOM 4069 O O . LYS B 1 181 ? -8.352 23.094 11.117 1 61.66 181 LYS B O 1
ATOM 4074 N N . ASP B 1 182 ? -9.727 21.641 12.148 1 81.94 182 ASP B N 1
ATOM 4075 C CA . ASP B 1 182 ? -8.625 20.766 12.523 1 81.94 182 ASP B CA 1
ATOM 4076 C C . ASP B 1 182 ? -8.172 19.922 11.336 1 81.94 182 ASP B C 1
ATOM 4078 O O . ASP B 1 182 ? -8.625 18.781 11.172 1 81.94 182 ASP B O 1
ATOM 4082 N N . PHE B 1 183 ? -7.465 20.641 10.398 1 84.56 183 PHE B N 1
ATOM 4083 C CA . PHE B 1 183 ? -6.984 20.016 9.172 1 84.56 183 PHE B CA 1
ATOM 4084 C C . PHE B 1 183 ? -6.266 18.719 9.477 1 84.56 183 PHE B C 1
ATOM 4086 O O . PHE B 1 183 ? -6.266 17.797 8.656 1 84.56 183 PHE B O 1
ATOM 4093 N N . GLN B 1 184 ? -5.754 18.641 10.609 1 85.88 184 GLN B N 1
ATOM 4094 C CA . GLN B 1 184 ? -5.082 17.406 10.969 1 85.88 184 GLN B CA 1
ATOM 4095 C C . GLN B 1 184 ? -6.082 16.25 11.094 1 85.88 184 GLN B C 1
ATOM 4097 O O . GLN B 1 184 ? -5.828 15.148 10.617 1 85.88 184 GLN B O 1
ATOM 4102 N N . LYS B 1 185 ? -7.156 16.578 11.766 1 88.81 185 LYS B N 1
ATOM 4103 C CA . LYS B 1 185 ? -8.203 15.57 11.914 1 88.81 185 LYS B CA 1
ATOM 4104 C C . LYS B 1 185 ? -8.789 15.172 10.562 1 88.81 185 LYS B C 1
ATOM 4106 O O . LYS B 1 185 ? -9.047 13.992 10.312 1 88.81 185 LYS B O 1
ATOM 4111 N N . ILE B 1 186 ? -8.945 16.125 9.766 1 90.25 186 ILE B N 1
ATOM 4112 C CA . ILE B 1 186 ? -9.492 15.883 8.438 1 90.25 186 ILE B CA 1
ATOM 4113 C C . ILE B 1 186 ? -8.539 15 7.637 1 90.25 186 ILE B C 1
ATOM 4115 O O . ILE B 1 186 ? -8.969 14.039 6.992 1 90.25 186 ILE B O 1
ATOM 4119 N N . LEU B 1 187 ? -7.305 15.289 7.695 1 90.56 187 LEU B N 1
ATOM 4120 C CA . LEU B 1 187 ? -6.309 14.508 6.977 1 90.56 187 LEU B CA 1
ATOM 4121 C C . LEU B 1 187 ? -6.281 13.062 7.477 1 90.56 187 LEU B C 1
ATOM 4123 O O . LEU B 1 187 ? -6.18 12.125 6.684 1 90.56 187 LEU B O 1
ATOM 4127 N N . LYS B 1 188 ? -6.348 12.906 8.734 1 90.5 188 LYS B N 1
ATOM 4128 C CA . LYS B 1 188 ? -6.359 11.57 9.312 1 90.5 188 LYS B CA 1
ATOM 4129 C C . LYS B 1 188 ? -7.594 10.789 8.875 1 90.5 188 LYS B C 1
ATOM 4131 O O . LYS B 1 188 ? -7.504 9.602 8.555 1 90.5 188 LYS B O 1
ATOM 4136 N N . LEU B 1 189 ? -8.672 11.508 8.898 1 91.44 189 LEU B N 1
ATOM 4137 C CA . LEU B 1 189 ? -9.914 10.867 8.469 1 91.44 189 LEU B CA 1
ATOM 4138 C C . LEU B 1 189 ? -9.828 10.477 6.996 1 91.44 189 LEU B C 1
ATOM 4140 O O . LEU B 1 189 ? -10.234 9.375 6.621 1 91.44 189 LEU B O 1
ATOM 4144 N N . ILE B 1 190 ? -9.328 11.312 6.191 1 93.38 190 ILE B N 1
ATOM 4145 C CA . ILE B 1 190 ? -9.117 11.016 4.777 1 93.38 190 ILE B CA 1
ATOM 4146 C C . ILE B 1 190 ? -8.219 9.789 4.629 1 93.38 190 ILE B C 1
ATOM 4148 O O . ILE B 1 190 ? -8.516 8.898 3.83 1 93.38 190 ILE B O 1
ATOM 4152 N N . GLY B 1 191 ? -7.184 9.773 5.371 1 92.5 191 GLY B N 1
ATOM 4153 C CA . GLY B 1 191 ? -6.273 8.641 5.344 1 92.5 191 GLY B CA 1
ATOM 4154 C C . GLY B 1 191 ? -6.941 7.332 5.715 1 92.5 191 GLY B C 1
ATOM 4155 O O . GLY B 1 191 ? -6.754 6.32 5.035 1 92.5 191 GLY B O 1
ATOM 4156 N N . ARG B 1 192 ? -7.699 7.352 6.719 1 92 192 ARG B N 1
ATOM 4157 C CA . ARG B 1 192 ? -8.398 6.156 7.168 1 92 192 ARG B CA 1
ATOM 4158 C C . ARG B 1 192 ? -9.398 5.676 6.113 1 92 192 ARG B C 1
ATOM 4160 O O . ARG B 1 192 ? -9.523 4.477 5.875 1 92 192 ARG B O 1
ATOM 4167 N N . LYS B 1 193 ? -10.094 6.613 5.547 1 94.31 193 LYS B N 1
ATOM 4168 C CA . LYS B 1 193 ? -11.031 6.258 4.484 1 94.31 193 LYS B CA 1
ATOM 4169 C C . LYS B 1 193 ? -10.305 5.68 3.277 1 94.31 193 LYS B C 1
ATOM 4171 O O . LYS B 1 193 ? -10.789 4.742 2.643 1 94.31 193 LYS B O 1
ATOM 4176 N N . GLY B 1 194 ? -9.18 6.305 3.012 1 93.31 194 GLY B N 1
ATOM 4177 C CA . GLY B 1 194 ? -8.352 5.766 1.94 1 93.31 194 GLY B CA 1
ATOM 4178 C C . GLY B 1 194 ? -7.914 4.336 2.189 1 93.31 194 GLY B C 1
ATOM 4179 O O . GLY B 1 194 ? -7.988 3.49 1.295 1 93.31 194 GLY B O 1
ATOM 4180 N N . ASP B 1 195 ? -7.512 4.047 3.377 1 92.5 195 ASP B N 1
ATOM 4181 C CA . ASP B 1 195 ? -7.082 2.705 3.752 1 92.5 195 ASP B CA 1
ATOM 4182 C C . ASP B 1 195 ? -8.227 1.706 3.627 1 92.5 195 ASP B C 1
ATOM 4184 O O . ASP B 1 195 ? -8.062 0.625 3.061 1 92.5 195 ASP B O 1
ATOM 4188 N N . LEU B 1 196 ? -9.312 2.078 4.141 1 93.31 196 LEU B N 1
ATOM 4189 C CA . LEU B 1 196 ? -10.469 1.188 4.125 1 93.31 196 LEU B CA 1
ATOM 4190 C C . LEU B 1 196 ? -10.906 0.892 2.691 1 93.31 196 LEU B C 1
ATOM 4192 O O . LEU B 1 196 ? -11.148 -0.264 2.338 1 93.31 196 LEU B O 1
ATOM 4196 N N . THR B 1 197 ? -11.023 1.935 1.878 1 94.62 197 THR B N 1
ATOM 4197 C CA . THR B 1 197 ? -11.414 1.764 0.483 1 94.62 197 THR B CA 1
ATOM 4198 C C . THR B 1 197 ? -10.43 0.859 -0.247 1 94.62 197 THR B C 1
ATOM 4200 O O . THR B 1 197 ? -10.828 -0.014 -1.02 1 94.62 197 THR B O 1
ATOM 4203 N N . SER B 1 198 ? -9.195 1.087 0.042 1 93.19 198 SER B N 1
ATOM 4204 C CA . SER B 1 198 ? -8.148 0.261 -0.554 1 93.19 198 SER B CA 1
ATOM 4205 C C . SER B 1 198 ? -8.289 -1.198 -0.133 1 93.19 198 SER B C 1
ATOM 4207 O O . SER B 1 198 ? -8.141 -2.104 -0.956 1 93.19 198 SER B O 1
ATOM 4209 N N . ASP B 1 199 ? -8.531 -1.441 1.08 1 93.56 199 ASP B N 1
ATOM 4210 C CA . ASP B 1 199 ? -8.695 -2.795 1.602 1 93.56 199 ASP B CA 1
ATOM 4211 C C . ASP B 1 199 ? -9.906 -3.482 0.965 1 93.56 199 ASP B C 1
ATOM 4213 O O . ASP B 1 199 ? -9.836 -4.664 0.624 1 93.56 199 ASP B O 1
ATOM 4217 N N . ILE B 1 200 ? -10.961 -2.762 0.831 1 94.75 200 ILE B N 1
ATOM 4218 C CA . ILE B 1 200 ? -12.164 -3.305 0.206 1 94.75 200 ILE B CA 1
ATOM 4219 C C . ILE B 1 200 ? -11.867 -3.695 -1.239 1 94.75 200 ILE B C 1
ATOM 4221 O O . ILE B 1 200 ? -12.234 -4.785 -1.684 1 94.75 200 ILE B O 1
ATOM 4225 N N . ARG B 1 201 ? -11.266 -2.801 -1.901 1 93.94 201 ARG B N 1
ATOM 4226 C CA . ARG B 1 201 ? -10.906 -3.078 -3.289 1 93.94 201 ARG B CA 1
ATOM 4227 C C . ARG B 1 201 ? -10.047 -4.332 -3.395 1 93.94 201 ARG B C 1
ATOM 4229 O O . ARG B 1 201 ? -10.305 -5.199 -4.23 1 93.94 201 ARG B O 1
ATOM 4236 N N . GLU B 1 202 ? -9.047 -4.414 -2.564 1 92.31 202 GLU B N 1
ATOM 4237 C CA . GLU B 1 202 ? -8.164 -5.574 -2.572 1 92.31 202 GLU B CA 1
ATOM 4238 C C . GLU B 1 202 ? -8.938 -6.859 -2.311 1 92.31 202 GLU B C 1
ATOM 4240 O O . GLU B 1 202 ? -8.688 -7.883 -2.953 1 92.31 202 GLU B O 1
ATOM 4245 N N . SER B 1 203 ? -9.797 -6.805 -1.388 1 94.94 203 SER B N 1
ATOM 4246 C CA . SER B 1 203 ? -10.641 -7.957 -1.084 1 94.94 203 SER B CA 1
ATOM 4247 C C . SER B 1 203 ? -11.477 -8.367 -2.293 1 94.94 203 SER B C 1
ATOM 4249 O O . SER B 1 203 ? -11.547 -9.555 -2.627 1 94.94 203 SER B O 1
ATOM 4251 N N . MET B 1 204 ? -12.023 -7.367 -2.99 1 95.38 204 MET B N 1
ATOM 4252 C CA . MET B 1 204 ? -12.867 -7.645 -4.145 1 95.38 204 MET B CA 1
ATOM 4253 C C . MET B 1 204 ? -12.055 -8.227 -5.293 1 95.38 204 MET B C 1
ATOM 4255 O O . MET B 1 204 ? -12.492 -9.164 -5.965 1 95.38 204 MET B O 1
ATOM 4259 N N . VAL B 1 205 ? -10.93 -7.684 -5.484 1 93.5 205 VAL B N 1
ATOM 4260 C CA . VAL B 1 205 ? -10.062 -8.203 -6.535 1 93.5 205 VAL B CA 1
ATOM 4261 C C . VAL B 1 205 ? -9.68 -9.648 -6.223 1 93.5 205 VAL B C 1
ATOM 4263 O O . VAL B 1 205 ? -9.695 -10.5 -7.109 1 93.5 205 VAL B O 1
ATOM 4266 N N . SER B 1 206 ? -9.328 -9.898 -5.008 1 94.88 206 SER B N 1
ATOM 4267 C CA . SER B 1 206 ? -8.992 -11.25 -4.57 1 94.88 206 SER B CA 1
ATOM 4268 C C . SER B 1 206 ? -10.156 -12.211 -4.781 1 94.88 206 SER B C 1
ATOM 4270 O O . SER B 1 206 ? -9.969 -13.328 -5.258 1 94.88 206 SER B O 1
ATOM 4272 N N . LEU B 1 207 ? -11.359 -11.805 -4.508 1 96.81 207 LEU B N 1
ATOM 4273 C CA . LEU B 1 207 ? -12.555 -12.625 -4.676 1 96.81 207 LEU B CA 1
ATOM 4274 C C . LEU B 1 207 ? -12.852 -12.852 -6.152 1 96.81 207 LEU B C 1
ATOM 4276 O O . LEU B 1 207 ? -13.297 -13.93 -6.543 1 96.81 207 LEU B O 1
ATOM 4280 N N . GLN B 1 208 ? -12.633 -11.852 -6.906 1 95.38 208 GLN B N 1
ATOM 4281 C CA . GLN B 1 208 ? -12.836 -12.008 -8.344 1 95.38 208 GLN B CA 1
ATOM 4282 C C . GLN B 1 208 ? -11.992 -13.148 -8.898 1 95.38 208 GLN B C 1
ATOM 4284 O O . GLN B 1 208 ? -12.461 -13.922 -9.742 1 95.38 208 GLN B O 1
ATOM 4289 N N . ARG B 1 209 ? -10.836 -13.242 -8.406 1 93.62 209 ARG B N 1
ATOM 4290 C CA . ARG B 1 209 ? -9.961 -14.336 -8.828 1 93.62 209 ARG B CA 1
ATOM 4291 C C . ARG B 1 209 ? -10.539 -15.688 -8.422 1 93.62 209 ARG B C 1
ATOM 4293 O O . ARG B 1 209 ? -10.484 -16.641 -9.195 1 93.62 209 ARG B O 1
ATOM 4300 N N . VAL B 1 210 ? -11.07 -15.734 -7.285 1 96.62 210 VAL B N 1
ATOM 4301 C CA . VAL B 1 210 ? -11.711 -16.953 -6.801 1 96.62 210 VAL B CA 1
ATOM 4302 C C . VAL B 1 210 ? -12.898 -17.312 -7.691 1 96.62 210 VAL B C 1
ATOM 4304 O O . VAL B 1 210 ? -13.07 -18.469 -8.07 1 96.62 210 VAL B O 1
ATOM 4307 N N . PHE B 1 211 ? -13.656 -16.328 -8.086 1 96.75 211 PHE B N 1
ATOM 4308 C CA . PHE B 1 211 ? -14.844 -16.562 -8.898 1 96.75 211 PHE B CA 1
ATOM 4309 C C . PHE B 1 211 ? -14.453 -17.062 -10.289 1 96.75 211 PHE B C 1
ATOM 4311 O O . PHE B 1 211 ? -15.07 -18 -10.812 1 96.75 211 PHE B O 1
ATOM 4318 N N . VAL B 1 212 ? -13.508 -16.453 -10.812 1 92.88 212 VAL B N 1
ATOM 4319 C CA . VAL B 1 212 ? -13.047 -16.875 -12.133 1 92.88 212 VAL B CA 1
ATOM 4320 C C . VAL B 1 212 ? -12.547 -18.312 -12.062 1 92.88 212 VAL B C 1
ATOM 4322 O O . VAL B 1 212 ? -12.891 -19.141 -12.914 1 92.88 212 VAL B O 1
ATOM 4325 N N . TYR B 1 213 ? -11.797 -18.625 -11.062 1 94.75 213 TYR B N 1
ATOM 4326 C CA . TYR B 1 213 ? -11.242 -19.969 -10.867 1 94.75 213 TYR B CA 1
ATOM 4327 C C . TYR B 1 213 ? -12.352 -21 -10.68 1 94.75 213 TYR B C 1
ATOM 4329 O O . TYR B 1 213 ? -12.344 -22.047 -11.32 1 94.75 213 TYR B O 1
ATOM 4337 N N . LEU B 1 214 ? -13.266 -20.672 -9.859 1 94.38 214 LEU B N 1
ATOM 4338 C CA . LEU B 1 214 ? -14.383 -21.562 -9.57 1 94.38 214 LEU B CA 1
ATOM 4339 C C . LEU B 1 214 ? -15.242 -21.781 -10.82 1 94.38 214 LEU B C 1
ATOM 4341 O O . LEU B 1 214 ? -15.758 -22.875 -11.047 1 94.38 214 LEU B O 1
ATOM 4345 N N . THR B 1 215 ? -15.43 -20.75 -11.547 1 93.5 215 THR B N 1
ATOM 4346 C CA . THR B 1 215 ? -16.203 -20.844 -12.773 1 93.5 215 THR B CA 1
ATOM 4347 C C . THR B 1 215 ? -15.539 -21.812 -13.758 1 93.5 215 THR B C 1
ATOM 4349 O O . THR B 1 215 ? -16.203 -22.625 -14.398 1 93.5 215 THR B O 1
ATOM 4352 N N . GLN B 1 216 ? -14.25 -21.703 -13.844 1 91.31 216 GLN B N 1
ATOM 4353 C CA . GLN B 1 216 ? -13.5 -22.594 -14.727 1 91.31 216 GLN B CA 1
ATOM 4354 C C . GLN B 1 216 ? -13.648 -24.047 -14.297 1 91.31 216 GLN B C 1
ATOM 4356 O O . GLN B 1 216 ? -13.906 -24.922 -15.125 1 91.31 216 GLN B O 1
ATOM 4361 N N . ILE B 1 217 ? -13.523 -24.281 -13.055 1 90.31 217 ILE B N 1
ATOM 4362 C CA . ILE B 1 217 ? -13.633 -25.641 -12.531 1 90.31 217 ILE B CA 1
ATOM 4363 C C . ILE B 1 217 ? -15.062 -26.141 -12.711 1 90.31 217 ILE B C 1
ATOM 4365 O O . ILE B 1 217 ? -15.281 -27.297 -13.078 1 90.31 217 ILE B O 1
ATOM 4369 N N . ALA B 1 218 ? -16.031 -25.297 -12.438 1 90.12 218 ALA B N 1
ATOM 4370 C CA . ALA B 1 218 ? -17.438 -25.656 -12.586 1 90.12 218 ALA B CA 1
ATOM 4371 C C . ALA B 1 218 ? -17.75 -26.031 -14.031 1 90.12 218 ALA B C 1
ATOM 4373 O O . ALA B 1 218 ? -18.547 -26.922 -14.289 1 90.12 218 ALA B O 1
ATOM 4374 N N . THR B 1 219 ? -17.188 -25.328 -14.93 1 89.38 219 THR B N 1
ATOM 4375 C CA . THR B 1 219 ? -17.391 -25.609 -16.344 1 89.38 219 THR B CA 1
ATOM 4376 C C . THR B 1 219 ? -16.766 -26.953 -16.719 1 89.38 219 THR B C 1
ATOM 4378 O O . THR B 1 219 ? -17.391 -27.766 -17.406 1 89.38 219 THR B O 1
ATOM 4381 N N . GLU B 1 220 ? -15.578 -27.203 -16.172 1 87.44 220 GLU B N 1
ATOM 4382 C CA . GLU B 1 220 ? -14.867 -28.453 -16.453 1 87.44 220 GLU B CA 1
ATOM 4383 C C . GLU B 1 220 ? -15.609 -29.641 -15.852 1 87.44 220 GLU B C 1
ATOM 4385 O O . GLU B 1 220 ? -15.648 -30.719 -16.453 1 87.44 220 GLU B O 1
ATOM 4390 N N . ARG B 1 221 ? -16.188 -29.406 -14.719 1 86 221 ARG B N 1
ATOM 4391 C CA . ARG B 1 221 ? -16.844 -30.5 -14.023 1 86 221 ARG B CA 1
ATOM 4392 C C . ARG B 1 221 ? -18.328 -30.578 -14.414 1 86 221 ARG B C 1
ATOM 4394 O O . ARG B 1 221 ? -19.062 -31.391 -13.883 1 86 221 ARG B O 1
ATOM 4401 N N . LYS B 1 222 ? -18.781 -29.719 -15.312 1 84.44 222 LYS B N 1
ATOM 4402 C CA . LYS B 1 222 ? -20.156 -29.672 -15.789 1 84.44 222 LYS B CA 1
ATOM 4403 C C . LYS B 1 222 ? -21.141 -29.562 -14.625 1 84.44 222 LYS B C 1
ATOM 4405 O O . LYS B 1 222 ? -22.094 -30.328 -14.539 1 84.44 222 LYS B O 1
ATOM 4410 N N . THR B 1 223 ? -20.734 -28.719 -13.75 1 81.19 223 THR B N 1
ATOM 4411 C CA . THR B 1 223 ? -21.594 -28.453 -12.609 1 81.19 223 THR B CA 1
ATOM 4412 C C . THR B 1 223 ? -22.953 -27.906 -13.07 1 81.19 223 THR B C 1
ATOM 4414 O O . THR B 1 223 ? -23.094 -27.5 -14.234 1 81.19 223 THR B O 1
ATOM 4417 N N . GLY B 1 224 ? -23.969 -27.875 -12.203 1 83.06 224 GLY B N 1
ATOM 4418 C CA . GLY B 1 224 ? -25.312 -27.469 -12.539 1 83.06 224 GLY B CA 1
ATOM 4419 C C . GLY B 1 224 ? -25.391 -26.031 -13.023 1 83.06 224 GLY B C 1
ATOM 4420 O O . GLY B 1 224 ? -24.578 -25.188 -12.633 1 83.06 224 GLY B O 1
ATOM 4421 N N . LYS B 1 225 ? -26.344 -25.75 -13.898 1 87 225 LYS B N 1
ATOM 4422 C CA . LYS B 1 225 ? -26.562 -24.438 -14.492 1 87 225 LYS B CA 1
ATOM 4423 C C . LYS B 1 225 ? -26.812 -23.391 -13.422 1 87 225 LYS B C 1
ATOM 4425 O O . LYS B 1 225 ? -26.359 -22.25 -13.555 1 87 225 LYS B O 1
ATOM 4430 N N . ASP B 1 226 ? -27.438 -23.75 -12.367 1 88.94 226 ASP B N 1
ATOM 4431 C CA . ASP B 1 226 ? -27.766 -22.812 -11.289 1 88.94 226 ASP B CA 1
ATOM 4432 C C . ASP B 1 226 ? -26.5 -22.281 -10.625 1 88.94 226 ASP B C 1
ATOM 4434 O O . ASP B 1 226 ? -26.375 -21.078 -10.414 1 88.94 226 ASP B O 1
ATOM 4438 N N . SER B 1 227 ? -25.609 -23.172 -10.344 1 90.5 227 SER B N 1
ATOM 4439 C CA . SER B 1 227 ? -24.359 -22.781 -9.711 1 90.5 227 SER B CA 1
ATOM 4440 C C . SER B 1 227 ? -23.547 -21.859 -10.602 1 90.5 227 SER B C 1
ATOM 4442 O O . SER B 1 227 ? -22.953 -20.875 -10.133 1 90.5 227 SER B O 1
ATOM 4444 N N . ARG B 1 228 ? -23.578 -22.062 -11.859 1 91.94 228 ARG B N 1
ATOM 4445 C CA . ARG B 1 228 ? -22.828 -21.25 -12.812 1 91.94 228 ARG B CA 1
ATOM 4446 C C . ARG B 1 228 ? -23.422 -19.844 -12.906 1 91.94 228 ARG B C 1
ATOM 4448 O O . ARG B 1 228 ? -22.688 -18.859 -13 1 91.94 228 ARG B O 1
ATOM 4455 N N . THR B 1 229 ? -24.734 -19.812 -12.875 1 92.69 229 THR B N 1
ATOM 4456 C CA . THR B 1 229 ? -25.406 -18.516 -12.922 1 92.69 229 THR B CA 1
ATOM 4457 C C . THR B 1 229 ? -25.094 -17.703 -11.672 1 92.69 229 THR B C 1
ATOM 4459 O O . THR B 1 229 ? -24.844 -16.5 -11.75 1 92.69 229 THR B O 1
ATOM 4462 N N . ARG B 1 230 ? -25.078 -18.328 -10.555 1 93.44 230 ARG B N 1
ATOM 4463 C CA . ARG B 1 230 ? -24.781 -17.656 -9.297 1 93.44 230 ARG B CA 1
ATOM 4464 C C . ARG B 1 230 ? -23.344 -17.141 -9.281 1 93.44 230 ARG B C 1
ATOM 4466 O O . ARG B 1 230 ? -23.078 -16.031 -8.789 1 93.44 230 ARG B O 1
ATOM 4473 N N . LEU B 1 231 ? -22.469 -17.922 -9.812 1 95.12 231 LEU B N 1
ATOM 4474 C CA . LEU B 1 231 ? -21.078 -17.547 -9.859 1 95.12 231 LEU B CA 1
ATOM 4475 C C . LEU B 1 231 ? -20.875 -16.328 -10.773 1 95.12 231 LEU B C 1
ATOM 4477 O O . LEU B 1 231 ? -20.094 -15.43 -10.453 1 95.12 231 LEU B O 1
ATOM 4481 N N . ARG B 1 232 ? -21.594 -16.328 -11.867 1 93.06 232 ARG B N 1
ATOM 4482 C CA . ARG B 1 232 ? -21.516 -15.188 -12.781 1 93.06 232 ARG B CA 1
ATOM 4483 C C . ARG B 1 232 ? -22.031 -13.914 -12.109 1 93.06 232 ARG B C 1
ATOM 4485 O O . ARG B 1 232 ? -21.438 -12.844 -12.281 1 93.06 232 ARG B O 1
ATOM 4492 N N . THR B 1 233 ? -23.094 -14.055 -11.43 1 94.94 233 THR B N 1
ATOM 4493 C CA . THR B 1 233 ? -23.641 -12.906 -10.703 1 94.94 233 THR B CA 1
ATOM 4494 C C . THR B 1 233 ? -22.641 -12.398 -9.664 1 94.94 233 THR B C 1
ATOM 4496 O O . THR B 1 233 ? -22.422 -11.195 -9.539 1 94.94 233 THR B O 1
ATOM 4499 N N . LEU B 1 234 ? -22.047 -13.352 -8.969 1 96.81 234 LEU B N 1
ATOM 4500 C CA . LEU B 1 234 ? -21.047 -12.992 -7.965 1 96.81 234 LEU B CA 1
ATOM 4501 C C . LEU B 1 234 ? -19.875 -12.242 -8.602 1 96.81 234 LEU B C 1
ATOM 4503 O O . LEU B 1 234 ? -19.406 -11.242 -8.062 1 96.81 234 LEU B O 1
ATOM 4507 N N . HIS B 1 235 ? -19.453 -12.758 -9.719 1 95.81 235 HIS B N 1
ATOM 4508 C CA . HIS B 1 235 ? -18.359 -12.117 -10.438 1 95.81 235 HIS B CA 1
ATOM 4509 C C . HIS B 1 235 ? -18.719 -10.703 -10.867 1 95.81 235 HIS B C 1
ATOM 4511 O O . HIS B 1 235 ? -17.938 -9.773 -10.68 1 95.81 235 HIS B O 1
ATOM 4517 N N . ARG B 1 236 ? -19.938 -10.523 -11.375 1 94.25 236 ARG B N 1
ATOM 4518 C CA . ARG B 1 236 ? -20.406 -9.219 -11.82 1 94.25 236 ARG B CA 1
ATOM 4519 C C . ARG B 1 236 ? -20.5 -8.25 -10.648 1 94.25 236 ARG B C 1
ATOM 4521 O O . ARG B 1 236 ? -20.109 -7.09 -10.758 1 94.25 236 ARG B O 1
ATOM 4528 N N . ASP B 1 237 ? -21.016 -8.719 -9.57 1 96 237 ASP B N 1
ATOM 4529 C CA . ASP B 1 237 ? -21.125 -7.887 -8.383 1 96 237 ASP B CA 1
ATOM 4530 C C . ASP B 1 237 ? -19.75 -7.445 -7.883 1 96 237 ASP B C 1
ATOM 4532 O O . ASP B 1 237 ? -19.547 -6.273 -7.559 1 96 237 ASP B O 1
ATOM 4536 N N . ALA B 1 238 ? -18.859 -8.406 -7.797 1 96.62 238 ALA B N 1
ATOM 4537 C CA . ALA B 1 238 ? -17.516 -8.094 -7.344 1 96.62 238 ALA B CA 1
ATOM 4538 C C . ALA B 1 238 ? -16.844 -7.062 -8.258 1 96.62 238 ALA B C 1
ATOM 4540 O O . ALA B 1 238 ? -16.172 -6.152 -7.781 1 96.62 238 ALA B O 1
ATOM 4541 N N . GLN B 1 239 ? -17.094 -7.188 -9.547 1 95.12 239 GLN B N 1
ATOM 4542 C CA . GLN B 1 239 ? -16.531 -6.238 -10.508 1 95.12 239 GLN B CA 1
ATOM 4543 C C . GLN B 1 239 ? -17.125 -4.844 -10.297 1 95.12 239 GLN B C 1
ATOM 4545 O O . GLN B 1 239 ? -16.391 -3.852 -10.305 1 95.12 239 GLN B O 1
ATOM 4550 N N . SER B 1 240 ? -18.391 -4.809 -10.18 1 95.88 240 SER B N 1
ATOM 4551 C CA . SER B 1 240 ? -19.062 -3.535 -9.945 1 95.88 240 SER B CA 1
ATOM 4552 C C . SER B 1 240 ? -18.547 -2.861 -8.68 1 95.88 240 SER B C 1
ATOM 4554 O O . SER B 1 240 ? -18.281 -1.657 -8.672 1 95.88 240 SER B O 1
ATOM 4556 N N . LEU B 1 241 ? -18.391 -3.619 -7.625 1 96.19 241 LEU B N 1
ATOM 4557 C CA . LEU B 1 241 ? -17.891 -3.08 -6.363 1 96.19 241 LEU B CA 1
ATOM 4558 C C . LEU B 1 241 ? -16.453 -2.604 -6.504 1 96.19 241 LEU B C 1
ATOM 4560 O O . LEU B 1 241 ? -16.078 -1.589 -5.914 1 96.19 241 LEU B O 1
ATOM 4564 N N . THR B 1 242 ? -15.672 -3.342 -7.25 1 96.06 242 THR B N 1
ATOM 4565 C CA . THR B 1 242 ? -14.289 -2.943 -7.512 1 96.06 242 THR B CA 1
ATOM 4566 C C . THR B 1 242 ? -14.242 -1.603 -8.242 1 96.06 242 THR B C 1
ATOM 4568 O O . THR B 1 242 ? -13.461 -0.723 -7.879 1 96.06 242 THR B O 1
ATOM 4571 N N . ASP B 1 243 ? -15.07 -1.431 -9.211 1 94.31 243 ASP B N 1
ATOM 4572 C CA . ASP B 1 243 ? -15.148 -0.179 -9.953 1 94.31 243 ASP B CA 1
ATOM 4573 C C . ASP B 1 243 ? -15.555 0.979 -9.047 1 94.31 243 ASP B C 1
ATOM 4575 O O . ASP B 1 243 ? -14.984 2.07 -9.133 1 94.31 243 ASP B O 1
ATOM 4579 N N . HIS B 1 244 ? -16.5 0.706 -8.258 1 94.75 244 HIS B N 1
ATOM 4580 C CA . HIS B 1 244 ? -16.969 1.726 -7.324 1 94.75 244 HIS B CA 1
ATOM 4581 C C . HIS B 1 244 ? -15.859 2.111 -6.348 1 94.75 244 HIS B C 1
ATOM 4583 O O . HIS B 1 244 ? -15.672 3.293 -6.051 1 94.75 244 HIS B O 1
ATOM 4589 N N . ALA B 1 245 ? -15.18 1.111 -5.789 1 96.25 245 ALA B N 1
ATOM 4590 C CA . ALA B 1 245 ? -14.07 1.379 -4.883 1 96.25 245 ALA B CA 1
ATOM 4591 C C . ALA B 1 245 ? -12.992 2.215 -5.57 1 96.25 245 ALA B C 1
ATOM 4593 O O . ALA B 1 245 ? -12.398 3.105 -4.953 1 96.25 245 ALA B O 1
ATOM 4594 N N . THR B 1 246 ? -12.75 1.938 -6.84 1 93.19 246 THR B N 1
ATOM 4595 C CA . THR B 1 246 ? -11.781 2.703 -7.617 1 93.19 246 THR B CA 1
ATOM 4596 C C . THR B 1 246 ? -12.219 4.16 -7.742 1 93.19 246 THR B C 1
ATOM 4598 O O . THR B 1 246 ? -11.406 5.074 -7.586 1 93.19 246 THR B O 1
ATOM 4601 N N . PHE B 1 247 ? -13.469 4.324 -7.988 1 93.75 247 PHE B N 1
ATOM 4602 C CA . PHE B 1 247 ? -14.039 5.668 -8.055 1 93.75 247 PHE B CA 1
ATOM 4603 C C . PHE B 1 247 ? -13.859 6.395 -6.73 1 93.75 247 PHE B C 1
ATOM 4605 O O . PHE B 1 247 ? -13.445 7.555 -6.707 1 93.75 247 PHE B O 1
ATOM 4612 N N . LEU B 1 248 ? -14.141 5.75 -5.648 1 95.12 248 LEU B N 1
ATOM 4613 C CA . LEU B 1 248 ? -14.008 6.352 -4.324 1 95.12 248 LEU B CA 1
ATOM 4614 C C . LEU B 1 248 ? -12.555 6.699 -4.031 1 95.12 248 LEU B C 1
ATOM 4616 O O . LEU B 1 248 ? -12.266 7.727 -3.408 1 95.12 248 LEU B O 1
ATOM 4620 N N . SER B 1 249 ? -11.68 5.793 -4.43 1 94.69 249 SER B N 1
ATOM 4621 C CA . SER B 1 249 ? -10.258 6.062 -4.254 1 94.69 249 SER B CA 1
ATOM 4622 C C . SER B 1 249 ? -9.852 7.363 -4.941 1 94.69 249 SER B C 1
ATOM 4624 O O . SER B 1 249 ? -9.094 8.156 -4.383 1 94.69 249 SER B O 1
ATOM 4626 N N . SER B 1 250 ? -10.352 7.605 -6.098 1 93.5 250 SER B N 1
ATOM 4627 C CA . SER B 1 250 ? -10.086 8.844 -6.82 1 93.5 250 SER B CA 1
ATOM 4628 C C . SER B 1 250 ? -10.68 10.047 -6.09 1 93.5 250 SER B C 1
ATOM 4630 O O . SER B 1 250 ? -10.047 11.102 -6.016 1 93.5 250 SER B O 1
ATOM 4632 N N . LYS B 1 251 ? -11.82 9.875 -5.633 1 93.12 251 LYS B N 1
ATOM 4633 C CA . LYS B 1 251 ? -12.461 10.938 -4.863 1 93.12 251 LYS B CA 1
ATOM 4634 C C . LYS B 1 251 ? -11.656 11.273 -3.611 1 93.12 251 LYS B C 1
ATOM 4636 O O . LYS B 1 251 ? -11.5 12.445 -3.266 1 93.12 251 LYS B O 1
ATOM 4641 N N . ILE B 1 252 ? -11.188 10.25 -2.924 1 95.75 252 ILE B N 1
ATOM 4642 C CA . ILE B 1 252 ? -10.398 10.422 -1.711 1 95.75 252 ILE B CA 1
ATOM 4643 C C . ILE B 1 252 ? -9.117 11.188 -2.033 1 95.75 252 ILE B C 1
ATOM 4645 O O . ILE B 1 252 ? -8.734 12.102 -1.3 1 95.75 252 ILE B O 1
ATOM 4649 N N . THR B 1 253 ? -8.516 10.836 -3.121 1 92.62 253 THR B N 1
ATOM 4650 C CA . THR B 1 253 ? -7.324 11.547 -3.568 1 92.62 253 THR B CA 1
ATOM 4651 C C . THR B 1 253 ? -7.645 13.008 -3.865 1 92.62 253 THR B C 1
ATOM 4653 O O . THR B 1 253 ? -6.875 13.898 -3.512 1 92.62 253 THR B O 1
ATOM 4656 N N . PHE B 1 254 ? -8.766 13.219 -4.465 1 91.56 254 PHE B N 1
ATOM 4657 C CA . PHE B 1 254 ? -9.227 14.57 -4.734 1 91.56 254 PHE B CA 1
ATOM 4658 C C . PHE B 1 254 ? -9.414 15.352 -3.439 1 91.56 254 PHE B C 1
ATOM 4660 O O . PHE B 1 254 ? -8.984 16.5 -3.338 1 91.56 254 PHE B O 1
ATOM 4667 N N . LEU B 1 255 ? -9.977 14.797 -2.461 1 92.88 255 LEU B N 1
ATOM 4668 C CA . LEU B 1 255 ? -10.219 15.445 -1.176 1 92.88 255 LEU B CA 1
ATOM 4669 C C . LEU B 1 255 ? -8.898 15.734 -0.462 1 92.88 255 LEU B C 1
ATOM 4671 O O . LEU B 1 255 ? -8.758 16.781 0.186 1 92.88 255 LEU B O 1
ATOM 4675 N N . LEU B 1 256 ? -7.961 14.789 -0.557 1 93.62 256 LEU B N 1
ATOM 4676 C CA . LEU B 1 256 ? -6.641 15.016 0.02 1 93.62 256 LEU B CA 1
ATOM 4677 C C . LEU B 1 256 ? -5.98 16.234 -0.599 1 93.62 256 LEU B C 1
ATOM 4679 O O . LEU B 1 256 ? -5.531 17.141 0.119 1 93.62 256 LEU B O 1
ATOM 4683 N N . ASP B 1 257 ? -6.016 16.312 -1.909 1 92.19 257 ASP B N 1
ATOM 4684 C CA . ASP B 1 257 ? -5.398 17.422 -2.629 1 92.19 257 ASP B CA 1
ATOM 4685 C C . ASP B 1 257 ? -6.086 18.734 -2.293 1 92.19 257 ASP B C 1
ATOM 4687 O O . ASP B 1 257 ? -5.418 19.766 -2.092 1 92.19 257 ASP B O 1
ATOM 4691 N N . ALA B 1 258 ? -7.344 18.656 -2.27 1 90.06 258 ALA B N 1
ATOM 4692 C CA . ALA B 1 258 ? -8.102 19.859 -1.911 1 90.06 258 ALA B CA 1
ATOM 4693 C C . ALA B 1 258 ? -7.762 20.328 -0.497 1 90.06 258 ALA B C 1
ATOM 4695 O O . ALA B 1 258 ? -7.59 21.516 -0.253 1 90.06 258 ALA B O 1
ATOM 4696 N N . THR B 1 259 ? -7.684 19.391 0.387 1 90.94 259 THR B N 1
ATOM 4697 C CA . THR B 1 259 ? -7.363 19.703 1.774 1 90.94 259 THR B CA 1
ATOM 4698 C C . THR B 1 259 ? -5.957 20.297 1.885 1 90.94 259 THR B C 1
ATOM 4700 O O . THR B 1 259 ? -5.742 21.266 2.607 1 90.94 259 THR B O 1
ATOM 4703 N N . LEU B 1 260 ? -5.012 19.703 1.213 1 91.69 260 LEU B N 1
ATOM 4704 C CA . LEU B 1 260 ? -3.656 20.25 1.188 1 91.69 260 LEU B CA 1
ATOM 4705 C C . LEU B 1 260 ? -3.648 21.672 0.625 1 91.69 260 LEU B C 1
ATOM 4707 O O . LEU B 1 260 ? -2.926 22.531 1.123 1 91.69 260 LEU B O 1
ATOM 4711 N N . GLY B 1 261 ? -4.461 21.844 -0.415 1 87.19 261 GLY B N 1
ATOM 4712 C CA . GLY B 1 261 ? -4.617 23.188 -0.951 1 87.19 261 GLY B CA 1
ATOM 4713 C C . GLY B 1 261 ? -5.164 24.172 0.064 1 87.19 261 GLY B C 1
ATOM 4714 O O . GLY B 1 261 ? -4.66 25.297 0.179 1 87.19 261 GLY B O 1
ATOM 4715 N N . MET B 1 262 ? -6.148 23.75 0.796 1 85.56 262 MET B N 1
ATOM 4716 C CA . MET B 1 262 ? -6.734 24.609 1.829 1 85.56 262 MET B CA 1
ATOM 4717 C C . MET B 1 262 ? -5.719 24.922 2.922 1 85.56 262 MET B C 1
ATOM 4719 O O . MET B 1 262 ? -5.664 26.031 3.426 1 85.56 262 MET B O 1
ATOM 4723 N N . ILE B 1 263 ? -4.973 23.922 3.258 1 88.06 263 ILE B N 1
ATOM 4724 C CA . ILE B 1 263 ? -3.928 24.109 4.258 1 88.06 263 ILE B CA 1
ATOM 4725 C C . ILE B 1 263 ? -2.92 25.141 3.77 1 88.06 263 ILE B C 1
ATOM 4727 O O . ILE B 1 263 ? -2.508 26.016 4.531 1 88.06 263 ILE B O 1
ATOM 4731 N N . ASN B 1 264 ? -2.57 25.047 2.539 1 87.44 264 ASN B N 1
ATOM 4732 C CA . ASN B 1 264 ? -1.637 26 1.947 1 87.44 264 ASN B CA 1
ATOM 4733 C C . ASN B 1 264 ? -2.219 27.422 1.918 1 87.44 264 ASN B C 1
ATOM 4735 O O . ASN B 1 264 ? -1.507 28.391 2.168 1 87.44 264 ASN B O 1
ATOM 4739 N N . ILE B 1 265 ? -3.463 27.562 1.615 1 81.94 265 ILE B N 1
ATOM 4740 C CA . ILE B 1 265 ? -4.125 28.859 1.588 1 81.94 265 ILE B CA 1
ATOM 4741 C C . ILE B 1 265 ? -4.121 29.469 2.988 1 81.94 265 ILE B C 1
ATOM 4743 O O . ILE B 1 265 ? -3.832 30.656 3.154 1 81.94 265 ILE B O 1
ATOM 4747 N N . GLU B 1 266 ? -4.402 28.672 3.979 1 82.19 266 GLU B N 1
ATOM 4748 C CA . GLU B 1 266 ? -4.383 29.141 5.359 1 82.19 266 GLU B CA 1
ATOM 4749 C C . GLU B 1 266 ? -2.982 29.594 5.77 1 82.19 266 GLU B C 1
ATOM 4751 O O . GLU B 1 266 ? -2.82 30.609 6.445 1 82.19 266 GLU B O 1
ATOM 4756 N N . GLN B 1 267 ? -2.09 28.797 5.371 1 82.5 267 GLN B N 1
ATOM 4757 C CA . GLN B 1 267 ? -0.703 29.141 5.672 1 82.5 267 GLN B CA 1
ATOM 4758 C C . GLN B 1 267 ? -0.307 30.469 5.02 1 82.5 267 GLN B C 1
ATOM 4760 O O . GLN B 1 267 ? 0.308 31.312 5.66 1 82.5 267 GLN B O 1
ATOM 4765 N N . ASN B 1 268 ? -0.698 30.594 3.801 1 82.81 268 ASN B N 1
ATOM 4766 C CA . ASN B 1 268 ? -0.379 31.828 3.092 1 82.81 268 ASN B CA 1
ATOM 4767 C C . ASN B 1 268 ? -1.075 33.031 3.721 1 82.81 268 ASN B C 1
ATOM 4769 O O . ASN B 1 268 ? -0.5 34.125 3.793 1 82.81 268 ASN B O 1
ATOM 4773 N N . ALA B 1 269 ? -2.301 32.875 4.156 1 80.75 269 ALA B N 1
ATOM 4774 C CA . ALA B 1 269 ? -3.037 33.938 4.82 1 80.75 269 ALA B CA 1
ATOM 4775 C C . ALA B 1 269 ? -2.361 34.344 6.129 1 80.75 269 ALA B C 1
ATOM 4777 O O . ALA B 1 269 ? -2.252 35.531 6.438 1 80.75 269 ALA B O 1
ATOM 4778 N N . ILE B 1 270 ? -1.851 33.344 6.809 1 82.06 270 ILE B N 1
ATOM 4779 C CA . ILE B 1 270 ? -1.182 33.594 8.078 1 82.06 270 ILE B CA 1
ATOM 4780 C C . ILE B 1 270 ? 0.139 34.312 7.836 1 82.06 270 ILE B C 1
ATOM 4782 O O . ILE B 1 270 ? 0.431 35.344 8.492 1 82.06 270 ILE B O 1
ATOM 4786 N N . ILE B 1 271 ? 0.85 33.875 6.863 1 83.38 271 ILE B N 1
ATOM 4787 C CA . ILE B 1 271 ? 2.145 34.438 6.539 1 83.38 271 ILE B CA 1
ATOM 4788 C C . ILE B 1 271 ? 1.954 35.906 6.07 1 83.38 271 ILE B C 1
ATOM 4790 O O . ILE B 1 271 ? 2.693 36.781 6.484 1 83.38 271 ILE B O 1
ATOM 4794 N N . LYS B 1 272 ? 0.974 36.156 5.305 1 82.19 272 LYS B N 1
ATOM 4795 C CA . LYS B 1 272 ? 0.695 37.469 4.781 1 82.19 272 LYS B CA 1
ATOM 4796 C C . LYS B 1 272 ? 0.326 38.438 5.902 1 82.19 272 LYS B C 1
ATOM 4798 O O . LYS B 1 272 ? 0.835 39.562 5.957 1 82.19 272 LYS B O 1
ATOM 4803 N N . LEU B 1 273 ? -0.558 38 6.734 1 81.38 273 LEU B N 1
ATOM 4804 C CA . LEU B 1 273 ? -1.016 38.844 7.84 1 81.38 273 LEU B CA 1
ATOM 4805 C C . LEU B 1 273 ? 0.155 39.281 8.719 1 81.38 273 LEU B C 1
ATOM 4807 O O . LEU B 1 273 ? 0.307 40.438 9.031 1 81.38 273 LEU B O 1
ATOM 4811 N N . PHE B 1 274 ? 1.019 38.375 8.992 1 84.06 274 PHE B N 1
ATOM 4812 C CA . PHE B 1 274 ? 2.111 38.656 9.914 1 84.06 274 PHE B CA 1
ATOM 4813 C C . PHE B 1 274 ? 3.227 39.438 9.219 1 84.06 274 PHE B C 1
ATOM 4815 O O . PHE B 1 274 ? 3.887 40.281 9.836 1 84.06 274 PHE B O 1
ATOM 4822 N N . SER B 1 275 ? 3.332 39.188 7.934 1 83.31 275 SER B N 1
ATOM 4823 C CA . SER B 1 275 ? 4.316 39.938 7.156 1 83.31 275 SER B CA 1
ATOM 4824 C C . SER B 1 275 ? 3.906 41.406 7.012 1 83.31 275 SER B C 1
ATOM 4826 O O . SER B 1 275 ? 4.75 42.312 7.098 1 83.31 275 SER B O 1
ATOM 4828 N N . VAL B 1 276 ? 2.631 41.656 6.926 1 82.75 276 VAL B N 1
ATOM 4829 C CA . VAL B 1 276 ? 2.117 43.031 6.797 1 82.75 276 VAL B CA 1
ATOM 4830 C C . VAL B 1 276 ? 2.352 43.781 8.094 1 82.75 276 VAL B C 1
ATOM 4832 O O . VAL B 1 276 ? 2.809 44.938 8.07 1 82.75 276 VAL B O 1
ATOM 4835 N N . VAL B 1 277 ? 2.148 43.188 9.234 1 83.88 277 VAL B N 1
ATOM 4836 C CA . VAL B 1 277 ? 2.34 43.844 10.531 1 83.88 277 VAL B CA 1
ATOM 4837 C C . VAL B 1 277 ? 3.818 44.156 10.742 1 83.88 277 VAL B C 1
ATOM 4839 O O . VAL B 1 277 ? 4.168 45.25 11.18 1 83.88 277 VAL B O 1
ATOM 4842 N N . ALA B 1 278 ? 4.648 43.25 10.344 1 85.44 278 ALA B N 1
ATOM 4843 C CA . ALA B 1 278 ? 6.09 43.469 10.484 1 85.44 278 ALA B CA 1
ATOM 4844 C C . ALA B 1 278 ? 6.559 44.656 9.648 1 85.44 278 ALA B C 1
ATOM 4846 O O . ALA B 1 278 ? 7.324 45.5 10.125 1 85.44 278 ALA B O 1
ATOM 4847 N N . VAL B 1 279 ? 5.973 44.812 8.469 1 83.31 279 VAL B N 1
ATOM 4848 C CA . VAL B 1 279 ? 6.406 45.844 7.547 1 83.31 279 VAL B CA 1
ATOM 4849 C C . VAL B 1 279 ? 5.867 47.219 8.008 1 83.31 279 VAL B C 1
ATOM 4851 O O . VAL B 1 279 ? 6.492 48.25 7.77 1 83.31 279 VAL B O 1
ATOM 4854 N N . ILE B 1 280 ? 4.801 47.25 8.797 1 85.88 280 ILE B N 1
ATOM 4855 C CA . ILE B 1 280 ? 4.191 48.5 9.273 1 85.88 280 ILE B CA 1
ATOM 4856 C C . ILE B 1 280 ? 4.969 49.031 10.484 1 85.88 280 ILE B C 1
ATOM 4858 O O . ILE B 1 280 ? 5.152 50.219 10.625 1 85.88 280 ILE B O 1
ATOM 4862 N N . PHE B 1 281 ? 5.637 48.156 11.336 1 89.19 281 PHE B N 1
ATOM 4863 C CA . PHE B 1 281 ? 6.184 48.625 12.617 1 89.19 281 PHE B CA 1
ATOM 4864 C C . PHE B 1 281 ? 7.707 48.656 12.562 1 89.19 281 PHE B C 1
ATOM 4866 O O . PHE B 1 281 ? 8.336 49.406 13.328 1 89.19 281 PHE B O 1
ATOM 4873 N N . LEU B 1 282 ? 8.281 48 11.609 1 88.44 282 LEU B N 1
ATOM 4874 C CA . LEU B 1 282 ? 9.734 47.906 11.609 1 88.44 282 LEU B CA 1
ATOM 4875 C C . LEU B 1 282 ? 10.375 49.188 11.141 1 88.44 282 LEU B C 1
ATOM 4877 O O . LEU B 1 282 ? 11.289 49.719 11.789 1 88.44 282 LEU B O 1
ATOM 4881 N N . PRO B 1 283 ? 9.852 49.844 10.078 1 86.44 283 PRO B N 1
ATOM 4882 C CA . PRO B 1 283 ? 10.5 51.094 9.609 1 86.44 283 PRO B CA 1
ATOM 4883 C C . PRO B 1 283 ? 10.398 52.219 10.617 1 86.44 283 PRO B C 1
ATOM 4885 O O . PRO B 1 283 ? 11.398 52.875 10.93 1 86.44 283 PRO B O 1
ATOM 4888 N N . PRO B 1 284 ? 9.195 52.531 11.242 1 89.5 284 PRO B N 1
ATOM 4889 C CA . PRO B 1 284 ? 9.148 53.562 12.266 1 89.5 284 PRO B CA 1
ATOM 4890 C C . PRO B 1 284 ? 10.062 53.281 13.453 1 89.5 284 PRO B C 1
ATOM 4892 O O . PRO B 1 284 ? 10.641 54.188 14.039 1 89.5 284 PRO B O 1
ATOM 4895 N N . THR B 1 285 ? 10.219 52.062 13.789 1 90.75 285 THR B N 1
ATOM 4896 C CA . THR B 1 285 ? 11.109 51.656 14.883 1 90.75 285 THR B CA 1
ATOM 4897 C C . THR B 1 285 ? 12.562 51.969 14.523 1 90.75 285 THR B C 1
ATOM 4899 O O . THR B 1 285 ? 13.328 52.438 15.367 1 90.75 285 THR B O 1
ATOM 4902 N N . LEU B 1 286 ? 12.844 51.75 13.305 1 88.25 286 LEU B N 1
ATOM 4903 C CA . LEU B 1 286 ? 14.188 52.062 12.844 1 88.25 286 LEU B CA 1
ATOM 4904 C C . LEU B 1 286 ? 14.453 53.562 12.93 1 88.25 286 LEU B C 1
ATOM 4906 O O . LEU B 1 286 ? 15.508 54 13.406 1 88.25 286 LEU B O 1
ATOM 4910 N N . VAL B 1 287 ? 13.5 54.438 12.516 1 88.25 287 VAL B N 1
ATOM 4911 C CA . VAL B 1 287 ? 13.633 55.875 12.57 1 88.25 287 VAL B CA 1
ATOM 4912 C C . VAL B 1 287 ? 13.812 56.312 14.016 1 88.25 287 VAL B C 1
ATOM 4914 O O . VAL B 1 287 ? 14.719 57.094 14.32 1 88.25 287 VAL B O 1
ATOM 4917 N N . ALA B 1 288 ? 13.023 55.844 14.938 1 90.19 288 ALA B N 1
ATOM 4918 C CA . ALA B 1 288 ? 13.109 56.188 16.359 1 90.19 288 ALA B CA 1
ATOM 4919 C C . ALA B 1 288 ? 14.453 55.75 16.938 1 90.19 288 ALA B C 1
ATOM 4921 O O . ALA B 1 288 ? 15.039 56.469 17.766 1 90.19 288 ALA B O 1
ATOM 4922 N N . SER B 1 289 ? 15 54.656 16.469 1 89.25 289 SER B N 1
ATOM 4923 C CA . SER B 1 289 ? 16.266 54.156 16.984 1 89.25 289 SER B CA 1
ATOM 4924 C C . SER B 1 289 ? 17.438 54.969 16.5 1 89.25 289 SER B C 1
ATOM 4926 O O . SER B 1 289 ? 18.406 55.188 17.234 1 89.25 289 SER B O 1
ATOM 4928 N N . ILE B 1 290 ? 17.344 55.438 15.344 1 87 290 ILE B N 1
ATOM 4929 C CA . ILE B 1 290 ? 18.406 56.25 14.797 1 87 290 ILE B CA 1
ATOM 4930 C C . ILE B 1 290 ? 18.531 57.531 15.609 1 87 290 ILE B C 1
ATOM 4932 O O . ILE B 1 290 ? 19.641 57.906 16 1 87 290 ILE B O 1
ATOM 4936 N N . TYR B 1 291 ? 17.422 58.219 16.031 1 88.81 291 TYR B N 1
ATOM 4937 C CA . TYR B 1 291 ? 17.469 59.469 16.766 1 88.81 291 TYR B CA 1
ATOM 4938 C C . TYR B 1 291 ? 17.625 59.25 18.266 1 88.81 291 TYR B C 1
ATOM 4940 O O . TYR B 1 291 ? 17.719 60.188 19.047 1 88.81 291 TYR B O 1
ATOM 4948 N N . GLY B 1 292 ? 17.766 57.969 18.578 1 85.56 292 GLY B N 1
ATOM 4949 C CA . GLY B 1 292 ? 18.031 57.594 19.953 1 85.56 292 GLY B CA 1
ATOM 4950 C C . GLY B 1 292 ? 19.5 57.281 20.219 1 85.56 292 GLY B C 1
ATOM 4951 O O . GLY B 1 292 ? 19.891 57.031 21.344 1 85.56 292 GLY B O 1
ATOM 4952 N N . MET B 1 293 ? 20.203 57.438 19.141 1 86.56 293 MET B N 1
ATOM 4953 C CA . MET B 1 293 ? 21.625 57.156 19.297 1 86.56 293 MET B CA 1
ATOM 4954 C C . MET B 1 293 ? 22.312 58.281 20.078 1 86.56 293 MET B C 1
ATOM 4956 O O . MET B 1 293 ? 21.906 59.469 19.969 1 86.56 293 MET B O 1
ATOM 4960 N N . ASN B 1 294 ? 23.328 58 20.922 1 85.94 294 ASN B N 1
ATOM 4961 C CA . ASN B 1 294 ? 23.969 58.969 21.828 1 85.94 294 ASN B CA 1
ATOM 4962 C C . ASN B 1 294 ? 25.188 59.625 21.172 1 85.94 294 ASN B C 1
ATOM 4964 O O . ASN B 1 294 ? 26.266 59.656 21.781 1 85.94 294 ASN B O 1
ATOM 4968 N N . PHE B 1 295 ? 24.984 60.031 19.891 1 82.31 295 PHE B N 1
ATOM 4969 C CA . PHE B 1 295 ? 26.047 60.781 19.234 1 82.31 295 PHE B CA 1
ATOM 4970 C C . PHE B 1 295 ? 25.984 62.25 19.641 1 82.31 295 PHE B C 1
ATOM 4972 O O . PHE B 1 295 ? 24.906 62.812 19.766 1 82.31 295 PHE B O 1
ATOM 4979 N N . ARG B 1 296 ? 27.094 62.938 19.844 1 78.75 296 ARG B N 1
ATOM 4980 C CA . ARG B 1 296 ? 27.219 64.312 20.281 1 78.75 296 ARG B CA 1
ATOM 4981 C C . ARG B 1 296 ? 26.812 65.25 19.172 1 78.75 296 ARG B C 1
ATOM 4983 O O . ARG B 1 296 ? 26.156 66.312 19.438 1 78.75 296 ARG B O 1
ATOM 4990 N N . TYR B 1 297 ? 27.203 64.938 17.875 1 82.88 297 TYR B N 1
ATOM 4991 C CA . TYR B 1 297 ? 27 65.875 16.781 1 82.88 297 TYR B CA 1
ATOM 4992 C C . TYR B 1 297 ? 25.875 65.438 15.875 1 82.88 297 TYR B C 1
ATOM 4994 O O . TYR B 1 297 ? 26.109 64.812 14.828 1 82.88 297 TYR B O 1
ATOM 5002 N N . MET B 1 298 ? 24.688 65.562 16.312 1 84.19 298 MET B N 1
ATOM 5003 C CA . MET B 1 298 ? 23.469 65.375 15.531 1 84.19 298 MET B CA 1
ATOM 5004 C C . MET B 1 298 ? 22.672 66.688 15.43 1 84.19 298 MET B C 1
ATOM 5006 O O . MET B 1 298 ? 21.891 67 16.328 1 84.19 298 MET B O 1
ATOM 5010 N N . PRO B 1 299 ? 22.891 67.312 14.383 1 81.56 299 PRO B N 1
ATOM 5011 C CA . PRO B 1 299 ? 22.328 68.625 14.281 1 81.56 299 PRO B CA 1
ATOM 5012 C C . PRO B 1 299 ? 20.812 68.688 14.391 1 81.56 299 PRO B C 1
ATOM 5014 O O . PRO B 1 299 ? 20.234 69.625 14.883 1 81.56 299 PRO B O 1
ATOM 5017 N N . GLU B 1 300 ? 20.172 67.562 14.039 1 83 300 GLU B N 1
ATOM 5018 C CA . GLU B 1 300 ? 18.719 67.5 14.039 1 83 300 GLU B CA 1
ATOM 5019 C C . GLU B 1 300 ? 18.172 67.5 15.461 1 83 300 GLU B C 1
ATOM 5021 O O . GLU B 1 300 ? 17.016 67.875 15.695 1 83 300 GLU B O 1
ATOM 5026 N N . LEU B 1 301 ? 18.984 67.312 16.406 1 84.62 301 LEU B N 1
ATOM 5027 C CA . LEU B 1 301 ? 18.531 67.188 17.781 1 84.62 301 LEU B CA 1
ATOM 5028 C C . LEU B 1 301 ? 18.281 68.5 18.438 1 84.62 301 LEU B C 1
ATOM 5030 O O . LEU B 1 301 ? 17.5 68.625 19.391 1 84.62 301 LEU B O 1
ATOM 5034 N N . GLU B 1 302 ? 18.969 69.5 17.953 1 83.44 302 GLU B N 1
ATOM 5035 C CA . GLU B 1 302 ? 18.844 70.812 18.562 1 83.44 302 GLU B CA 1
ATOM 5036 C C . GLU B 1 302 ? 17.828 71.625 17.797 1 83.44 302 GLU B C 1
ATOM 5038 O O . GLU B 1 302 ? 17.438 72.75 18.266 1 83.44 302 GLU B O 1
ATOM 5043 N N . TRP B 1 303 ? 17.344 71.125 16.641 1 84.44 303 TRP B N 1
ATOM 5044 C CA . TRP B 1 303 ? 16.359 71.875 15.828 1 84.44 303 TRP B CA 1
ATOM 5045 C C . TRP B 1 303 ? 14.961 71.688 16.406 1 84.44 303 TRP B C 1
ATOM 5047 O O . TRP B 1 303 ? 14.539 70.562 16.734 1 84.44 303 TRP B O 1
ATOM 5057 N N . PRO B 1 304 ? 14.297 72.75 16.625 1 83.44 304 PRO B N 1
ATOM 5058 C CA . PRO B 1 304 ? 12.953 72.688 17.203 1 83.44 304 PRO B CA 1
ATOM 5059 C C . PRO B 1 304 ? 12 71.875 16.375 1 83.44 304 PRO B C 1
ATOM 5061 O O . PRO B 1 304 ? 11.055 71.25 16.906 1 83.44 304 PRO B O 1
ATOM 5064 N N . PHE B 1 305 ? 12.305 71.75 15.125 1 86.62 305 PHE B N 1
ATOM 5065 C CA . PHE B 1 305 ? 11.414 71 14.25 1 86.62 305 PHE B CA 1
ATOM 5066 C C . PHE B 1 305 ? 11.938 69.562 14.039 1 86.62 305 PHE B C 1
ATOM 5068 O O . PHE B 1 305 ? 11.344 68.812 13.289 1 86.62 305 PHE B O 1
ATOM 5075 N N . GLY B 1 306 ? 12.938 69.25 14.703 1 86.31 306 GLY B N 1
ATOM 5076 C CA . GLY B 1 306 ? 13.516 67.875 14.562 1 86.31 306 GLY B CA 1
ATOM 5077 C C . GLY B 1 306 ? 12.586 66.812 15.023 1 86.31 306 GLY B C 1
ATOM 5078 O O . GLY B 1 306 ? 12.352 65.812 14.289 1 86.31 306 GLY B O 1
ATOM 5079 N N . TYR B 1 307 ? 12.047 67 16.188 1 87.75 307 TYR B N 1
ATOM 5080 C CA . TYR B 1 307 ? 11.164 66 16.766 1 87.75 307 TYR B CA 1
ATOM 5081 C C . TYR B 1 307 ? 9.898 65.812 15.93 1 87.75 307 TYR B C 1
ATOM 5083 O O . TYR B 1 307 ? 9.555 64.688 15.539 1 87.75 307 TYR B O 1
ATOM 5091 N N . PRO B 1 308 ? 9.211 66.812 15.586 1 88.69 308 PRO B N 1
ATOM 5092 C CA . PRO B 1 308 ? 8.031 66.625 14.734 1 88.69 308 PRO B CA 1
ATOM 5093 C C . PRO B 1 308 ? 8.352 66 13.375 1 88.69 308 PRO B C 1
ATOM 5095 O O . PRO B 1 308 ? 7.551 65.25 12.836 1 88.69 308 PRO B O 1
ATOM 5098 N N . LEU B 1 309 ? 9.469 66.312 12.852 1 88.62 309 LEU B N 1
ATOM 5099 C CA . LEU B 1 309 ? 9.875 65.75 11.57 1 88.62 309 LEU B CA 1
ATOM 5100 C C . LEU B 1 309 ? 10.117 64.25 11.695 1 88.62 309 LEU B C 1
ATOM 5102 O O . LEU B 1 309 ? 9.766 63.469 10.789 1 88.62 309 LEU B O 1
ATOM 5106 N N . ALA B 1 310 ? 10.758 63.844 12.766 1 88.81 310 ALA B N 1
ATOM 5107 C CA . ALA B 1 310 ? 11 62.406 13.016 1 88.81 310 ALA B CA 1
ATOM 5108 C C . ALA B 1 310 ? 9.68 61.656 13.133 1 88.81 310 ALA B C 1
ATOM 5110 O O . ALA B 1 310 ? 9.547 60.562 12.594 1 88.81 310 ALA B O 1
ATOM 5111 N N . ILE B 1 311 ? 8.711 62.125 13.812 1 90.31 311 ILE B N 1
ATOM 5112 C CA . ILE B 1 311 ? 7.398 61.531 13.984 1 90.31 311 ILE B CA 1
ATOM 5113 C C . ILE B 1 311 ? 6.695 61.438 12.625 1 90.31 311 ILE B C 1
ATOM 5115 O O . ILE B 1 311 ? 6.078 60.406 12.312 1 90.31 311 ILE B O 1
ATOM 5119 N N . ALA B 1 312 ? 6.793 62.469 11.867 1 90.88 312 ALA B N 1
ATOM 5120 C CA . ALA B 1 312 ? 6.203 62.469 10.531 1 90.88 312 ALA B CA 1
ATOM 5121 C C . ALA B 1 312 ? 6.824 61.406 9.641 1 90.88 312 ALA B C 1
ATOM 5123 O O . ALA B 1 312 ? 6.121 60.75 8.875 1 90.88 312 ALA B O 1
ATOM 5124 N N . LEU B 1 313 ? 8.133 61.281 9.773 1 89.81 313 LEU B N 1
ATOM 5125 C CA . LEU B 1 313 ? 8.836 60.25 9.008 1 89.81 313 LEU B CA 1
ATOM 5126 C C . LEU B 1 313 ? 8.391 58.875 9.445 1 89.81 313 LEU B C 1
ATOM 5128 O O . LEU B 1 313 ? 8.234 57.969 8.609 1 89.81 313 LEU B O 1
ATOM 5132 N N . MET B 1 314 ? 8.234 58.656 10.664 1 91.31 314 MET B N 1
ATOM 5133 C CA . MET B 1 314 ? 7.766 57.375 11.195 1 91.31 314 MET B CA 1
ATOM 5134 C C . MET B 1 314 ? 6.367 57.062 10.68 1 91.31 314 MET B C 1
ATOM 5136 O O . MET B 1 314 ? 6.102 55.938 10.25 1 91.31 314 MET B O 1
ATOM 5140 N N . LEU B 1 315 ? 5.461 57.938 10.734 1 91.5 315 LEU B N 1
ATOM 5141 C CA . LEU B 1 315 ? 4.098 57.75 10.25 1 91.5 315 LEU B CA 1
ATOM 5142 C C . LEU B 1 315 ? 4.09 57.438 8.758 1 91.5 315 LEU B C 1
ATOM 5144 O O . LEU B 1 315 ? 3.355 56.562 8.305 1 91.5 315 LEU B O 1
ATOM 5148 N N . ALA B 1 316 ? 4.934 58.125 8.008 1 90.5 316 ALA B N 1
ATOM 5149 C CA . ALA B 1 316 ? 5.023 57.906 6.566 1 90.5 316 ALA B CA 1
ATOM 5150 C C . ALA B 1 316 ? 5.551 56.5 6.273 1 90.5 316 ALA B C 1
ATOM 5152 O O . ALA B 1 316 ? 5.074 55.812 5.352 1 90.5 316 ALA B O 1
ATOM 5153 N N . SER B 1 317 ? 6.523 56.062 7.059 1 89.38 317 SER B N 1
ATOM 5154 C CA . SER B 1 317 ? 7.148 54.75 6.848 1 89.38 317 SER B CA 1
ATOM 5155 C C . SER B 1 317 ? 6.184 53.625 7.168 1 89.38 317 SER B C 1
ATOM 5157 O O . SER B 1 317 ? 6.332 52.5 6.656 1 89.38 317 SER B O 1
ATOM 5159 N N . ALA B 1 318 ? 5.254 53.844 7.98 1 88.12 318 ALA B N 1
ATOM 5160 C CA . ALA B 1 318 ? 4.246 52.844 8.328 1 88.12 318 ALA B CA 1
ATOM 5161 C C . ALA B 1 318 ? 3.088 52.875 7.328 1 88.12 318 ALA B C 1
ATOM 5163 O O . ALA B 1 318 ? 2.586 51.812 6.926 1 88.12 318 ALA B O 1
ATOM 5164 N N . ILE B 1 319 ? 2.703 54.031 6.84 1 88.44 319 ILE B N 1
ATOM 5165 C CA . ILE B 1 319 ? 1.51 54.25 6.023 1 88.44 319 ILE B CA 1
ATOM 5166 C C . ILE B 1 319 ? 1.796 53.844 4.582 1 88.44 319 ILE B C 1
ATOM 5168 O O . ILE B 1 319 ? 0.938 53.25 3.916 1 88.44 319 ILE B O 1
ATOM 5172 N N . ILE B 1 320 ? 2.988 54.094 4.129 1 86.5 320 ILE B N 1
ATOM 5173 C CA . ILE B 1 320 ? 3.328 53.844 2.732 1 86.5 320 ILE B CA 1
ATOM 5174 C C . ILE B 1 320 ? 3.244 52.344 2.447 1 86.5 320 ILE B C 1
ATOM 5176 O O . ILE B 1 320 ? 2.535 51.906 1.532 1 86.5 320 ILE B O 1
ATOM 5180 N N . PRO B 1 321 ? 3.936 51.531 3.238 1 83.19 321 PRO B N 1
ATOM 5181 C CA . PRO B 1 321 ? 3.805 50.094 2.969 1 83.19 321 PRO B CA 1
ATOM 5182 C C . PRO B 1 321 ? 2.387 49.562 3.191 1 83.19 321 PRO B C 1
ATOM 5184 O O . PRO B 1 321 ? 1.93 48.688 2.475 1 83.19 321 PRO B O 1
ATOM 5187 N N . TYR B 1 322 ? 1.646 50.031 4.074 1 83.12 322 TYR B N 1
ATOM 5188 C CA . TYR B 1 322 ? 0.266 49.625 4.328 1 83.12 322 TYR B CA 1
ATOM 5189 C C . TYR B 1 322 ? -0.611 49.906 3.111 1 83.12 322 TYR B C 1
ATOM 5191 O O . TYR B 1 322 ? -1.407 49.031 2.713 1 83.12 322 TYR B O 1
ATOM 5199 N N . ARG B 1 323 ? -0.449 51.031 2.559 1 84.31 323 ARG B N 1
ATOM 5200 C CA . ARG B 1 323 ? -1.231 51.406 1.381 1 84.31 323 ARG B CA 1
ATOM 5201 C C . ARG B 1 323 ? -0.845 50.531 0.18 1 84.31 323 ARG B C 1
ATOM 5203 O O . ARG B 1 323 ? -1.699 50.188 -0.632 1 84.31 323 ARG B O 1
ATOM 5210 N N . LEU B 1 324 ? 0.389 50.25 0.115 1 80.06 324 LEU B N 1
ATOM 5211 C CA . LEU B 1 324 ? 0.861 49.406 -0.981 1 80.06 324 LEU B CA 1
ATOM 5212 C C . LEU B 1 324 ? 0.291 48 -0.872 1 80.06 324 LEU B C 1
ATOM 5214 O O . LEU B 1 324 ? -0.118 47.406 -1.876 1 80.06 324 LEU B O 1
ATOM 5218 N N . PHE B 1 325 ? 0.263 47.469 0.326 1 82.44 325 PHE B N 1
ATOM 5219 C CA . PHE B 1 325 ? -0.281 46.156 0.533 1 82.44 325 PHE B CA 1
ATOM 5220 C C . PHE B 1 325 ? -1.779 46.125 0.256 1 82.44 325 PHE B C 1
ATOM 5222 O O . PHE B 1 325 ? -2.301 45.156 -0.282 1 82.44 325 PHE B O 1
ATOM 5229 N N . LYS B 1 326 ? -2.479 47.031 0.651 1 79.06 326 LYS B N 1
ATOM 5230 C CA . LYS B 1 326 ? -3.91 47.125 0.385 1 79.06 326 LYS B CA 1
ATOM 5231 C C . LYS B 1 326 ? -4.184 47.219 -1.114 1 79.06 326 LYS B C 1
ATOM 5233 O O . LYS B 1 326 ? -5.125 46.594 -1.613 1 79.06 326 LYS B O 1
ATOM 5238 N N . ARG B 1 327 ? -3.369 48 -1.672 1 77.69 327 ARG B N 1
ATOM 5239 C CA . ARG B 1 327 ? -3.525 48.156 -3.115 1 77.69 327 ARG B CA 1
ATOM 5240 C C . ARG B 1 327 ? -3.27 46.812 -3.836 1 77.69 327 ARG B C 1
ATOM 5242 O O . ARG B 1 327 ? -3.916 46.531 -4.844 1 77.69 327 ARG B O 1
ATOM 5249 N N . TRP B 1 328 ? -2.375 46.156 -3.238 1 72.94 328 TRP B N 1
ATOM 5250 C CA . TRP B 1 328 ? -2.035 44.875 -3.867 1 72.94 328 TRP B CA 1
ATOM 5251 C C . TRP B 1 328 ? -3.037 43.812 -3.482 1 72.94 328 TRP B C 1
ATOM 5253 O O . TRP B 1 328 ? -2.949 42.688 -3.963 1 72.94 328 TRP B O 1
ATOM 5263 N N . GLY B 1 329 ? -3.969 44.062 -2.688 1 68.19 329 GLY B N 1
ATOM 5264 C CA . GLY B 1 329 ? -5.031 43.125 -2.33 1 68.19 329 GLY B CA 1
ATOM 5265 C C . GLY B 1 329 ? -4.641 42.188 -1.214 1 68.19 329 GLY B C 1
ATOM 5266 O O . GLY B 1 329 ? -5.227 41.094 -1.077 1 68.19 329 GLY B O 1
ATOM 5267 N N . TRP B 1 330 ? -3.564 42.562 -0.622 1 65 330 TRP B N 1
ATOM 5268 C CA . TRP B 1 330 ? -3.096 41.656 0.444 1 65 330 TRP B CA 1
ATOM 5269 C C . TRP B 1 330 ? -3.893 41.906 1.725 1 65 330 TRP B C 1
ATOM 5271 O O . TRP B 1 330 ? -3.848 41.062 2.643 1 65 330 TRP B O 1
ATOM 5281 N N . LEU B 1 331 ? -4.551 43 1.861 1 62.91 331 LEU B N 1
ATOM 5282 C CA . LEU B 1 331 ? -5.434 43.344 2.977 1 62.91 331 LEU B CA 1
ATOM 5283 C C . LEU B 1 331 ? -6.859 43.562 2.492 1 62.91 331 LEU B C 1
ATOM 5285 O O . LEU B 1 331 ? -7.07 44.031 1.365 1 62.91 331 LEU B O 1
#

Foldseek 3Di:
DPQPPWDKWFWFDDQLFTDTDPDCLVVVVGGQEIETANHDPVRQVSVCVSLVHHDDDQVLLPDDDPPSAFDDDPNKTKHKFWAWAPLVDLDIDIGIKIWMDRPFHIYIYTHGDHVLVVVQNVCRRPPSQRPPTRLSSVLSSLVSRLVVLVVSLVVLLVVLVVLVCVLPPDCPPPPPPVLPPVLVVSLVVLVSSLVSLVSSLRRLVSVLSVLVSVLVVCVVVVPDPVSNVSSVVSNVSSVVSNVSSVVSNVSSVVSNVSSVVVVVVSVVLVCLVVVLVCQLQVQLVVLVVVVPDPDPDDPLVVDPCSVVVSVVRSNCSNVVSVVVCVVVVSD/DPQPDWDKWFWFDDQLFTDTDPDCLVVVVRGQEIETENHDPVRQVSVCVSLVHHDDDQVLLPDDDPPSAFDDDPNKTKHKFWAWAPLVDLDIDIGIKIWIDRPFHIYIYTHGDHVLNVVVNVCRRPPSQRPPTRLSSVLSSLVSRLVVLVVSLVVLVVVLVVLVCLLPVPPPPPPPPNVPPVLVVSLVVLVSSLVSLVSSLRRLVSVLSVLVSVLVVCVVVVPDPVSNVSSVVSNVSSVVSNVSSVVVNVSSVVSNVSSVVVVVVSVVLVVLVVVLVCQLQVVLVVLVVVVVDPDPDDPLVVDPCSVVVSVVRSNCSNVVSNVVCVVVVSD

Solvent-accessible surface area (backbone atoms only — not comparable to full-atom values): 34811 Å² total; per-residue (Å²): 122,90,72,68,73,61,37,80,42,21,25,23,61,58,92,24,10,45,39,81,43,93,54,34,88,79,41,56,89,53,43,28,34,39,41,31,36,43,58,47,74,66,56,42,48,50,55,18,62,75,69,62,48,84,68,82,50,75,72,54,55,65,48,80,52,61,71,70,27,48,45,76,56,89,81,19,40,40,39,47,28,41,42,66,20,50,73,89,50,98,63,62,41,80,43,52,34,35,42,31,39,51,77,59,24,24,37,37,40,28,77,68,70,34,60,43,73,63,50,44,58,58,45,28,42,72,70,42,70,50,28,75,37,10,64,43,35,48,51,50,49,50,51,44,41,53,51,48,53,46,52,53,49,52,52,48,52,54,52,52,50,52,51,51,47,66,72,41,50,74,73,67,70,77,58,80,71,67,77,61,63,54,57,65,57,53,51,51,50,51,49,52,52,48,51,52,40,50,50,52,31,51,24,28,54,35,44,38,52,48,38,53,50,50,49,52,51,36,61,73,65,63,50,58,70,66,60,54,53,52,44,50,50,50,39,50,33,32,50,53,50,32,53,50,32,52,51,50,52,53,52,48,52,50,51,50,52,52,49,51,40,52,51,51,53,53,49,39,54,52,52,48,54,57,38,52,54,50,58,26,51,41,49,26,47,30,52,54,20,54,76,44,33,60,45,71,69,44,79,53,74,75,38,88,61,30,63,64,48,52,54,49,51,24,53,50,41,26,48,54,50,49,54,50,37,43,72,63,59,75,99,123,89,72,67,71,60,36,78,42,21,24,24,60,57,91,26,10,44,38,80,43,93,54,35,88,79,42,56,88,54,42,27,34,38,40,30,36,43,58,47,75,67,55,41,49,52,55,17,64,74,69,65,49,83,68,79,50,74,70,55,53,65,47,80,43,50,70,70,26,49,45,76,56,89,80,20,41,39,38,47,30,41,40,65,20,51,74,89,49,98,61,59,41,80,42,51,33,37,41,33,40,51,80,61,24,23,36,36,40,28,74,69,70,33,62,43,73,64,51,45,58,60,47,27,42,73,70,41,70,50,30,75,36,12,64,44,36,47,52,50,49,51,49,43,41,53,51,48,52,50,51,54,50,53,53,49,51,53,50,50,51,50,50,50,44,64,73,64,47,64,77,66,72,79,60,78,76,68,75,68,63,56,58,64,58,52,51,29,50,51,46,50,52,46,52,52,41,49,50,50,30,52,23,28,54,35,43,38,52,48,37,55,50,50,49,52,51,38,60,74,66,64,51,60,70,66,60,52,52,52,43,49,51,50,37,51,49,32,50,53,52,32,52,50,31,52,52,48,49,52,50,46,52,50,51,49,52,51,48,44,49,49,52,50,52,52,40,49,52,52,53,49,56,42,49,52,55,49,52,34,42,49,49,26,28,50,54,22,45,62,49,35,51,92,66,90,89,48,74,55,31,78,38,79,62,31,49,62,51,53,54,52,50,25,52,48,42,22,49,52,53,50,52,52,38,42,72,67,60,76,98

Nearest PDB structures (foldseek):
  5n77-assembly1_E  TM=9.241E-01  e=6.988E-17  Escherichia coli
  5n78-assembly1_C  TM=9.231E-01  e=1.031E-16  Escherichia coli
  5n77-assembly1_B  TM=9.176E-01  e=2.137E-16  Escherichia coli
  8zak-assembly1_A  TM=8.614E-01  e=1.243E-13  Campylobacter jejuni
  8zak-assembly2_B  TM=8.951E-01  e=6.810E-13  Campylobacter jejuni

Organism: Rhodospirillum rubrum (strain ATCC 11170 / ATH 1.1.1 / DSM 467 / LMG 4362 / NCIMB 8255 / S1) (NCBI:txid269796)

InterPro domains:
  IPR002523 Mg2+ transporter protein, CorA-like/Zinc transport protein ZntB [PF01544] (30-327)
  IPR004488 Magnesium/cobalt transport protein CorA [TIGR00383] (27-331)
  IPR045861 CorA, cytoplasmic domain [SSF143865] (13-270)
  IPR045863 CorA, transmembrane region [SSF144083] (266-328)
  IPR050829 CorA Metal Ion Transporter [PTHR47685] (98-331)

Sequence (662 aa):
MVKGLPMILGYAEENGRLRRLPVPLDETERVIWYDLFCPTPREAAQVASVLGIEIPTREEMEEIEISSRLYQEDDAIFMTATLLSRTDTDQPQSSPVTFILAGARLVTIRYEEPRAFQAFPTRAEKAGLGCFSGEKTLLALLEAVVDRLADVLERDAREIDRLSQSIFSHDSSGSRDSRDKDFQKILKLIGRKGDLTSDIRESMVSLQRVFVYLTQIATERKTGKDSRTRLRTLHRDAQSLTDHATFLSSKITFLLDATLGMINIEQNAIIKLFSVVAVIFLPPTLVASIYGMNFRYMPELEWPFGYPLAIALMLASAIIPYRLFKRWGWLMVKGLPMILGYAEENGRLRRLPVPLDETERVIWYDLFCPTPREAAQVASVLGIEIPTREEMEEIEISSRLYQEDDAIFMTATLLSRTDTDQPQSSPVTFILAGARLVTIRYEEPRAFQAFPTRAEKAGLGCFSGEKTLLALLEAVVDRLADVLERDAREIDRLSQSIFSHDSSGSRDSRDKDFQKILKLIGRKGDLTSDIRESMVSLQRVFVYLTQIATERKTGKDSRTRLRTLHRDAQSLTDHATFLSSKITFLLDATLGMINIEQNAIIKLFSVVAVIFLPPTLVASIYGMNFRYMPELEWPFGYPLAIALMLASAIIPYRLFKRWGWL

pLDDT: mean 87.88, std 11.16, range [31.34, 98.19]